Protein AF-A0A1X1Z4F3-F1 (afdb_monomer_lite)

Structure (mmCIF, N/CA/C/O backbone):
data_AF-A0A1X1Z4F3-F1
#
_entry.id   AF-A0A1X1Z4F3-F1
#
loop_
_atom_site.group_PDB
_atom_site.id
_atom_site.type_symbol
_atom_site.label_atom_id
_atom_site.label_alt_id
_atom_site.label_comp_id
_atom_site.label_asym_id
_atom_site.label_entity_id
_atom_site.label_seq_id
_atom_site.pdbx_PDB_ins_code
_atom_site.Cartn_x
_atom_site.Cartn_y
_atom_site.Cartn_z
_atom_site.occupancy
_atom_site.B_iso_or_equiv
_atom_site.auth_seq_id
_atom_site.auth_comp_id
_atom_site.auth_asym_id
_atom_site.auth_atom_id
_atom_site.pdbx_PDB_model_num
ATOM 1 N N . MET A 1 1 ? -9.305 -2.287 47.046 1.00 33.91 1 MET A N 1
ATOM 2 C CA . MET A 1 1 ? -7.995 -2.769 46.554 1.00 33.91 1 MET A CA 1
ATOM 3 C C . MET A 1 1 ? -8.090 -4.096 45.779 1.00 33.91 1 MET A C 1
ATOM 5 O O . MET A 1 1 ? -7.075 -4.538 45.272 1.00 33.91 1 MET A O 1
ATOM 9 N N . GLU A 1 2 ? -9.288 -4.684 45.606 1.00 29.75 2 GLU A N 1
ATOM 10 C CA . GLU A 1 2 ? -9.563 -5.837 44.709 1.00 29.75 2 GLU A CA 1
ATOM 11 C C . GLU A 1 2 ? -10.331 -5.456 43.418 1.00 29.75 2 GLU A C 1
ATOM 13 O O . GLU A 1 2 ? -10.556 -6.294 42.556 1.00 29.75 2 GLU A O 1
ATOM 18 N N . LEU A 1 3 ? -10.697 -4.177 43.243 1.00 34.91 3 LEU A N 1
ATOM 19 C CA . LEU A 1 3 ? -11.459 -3.652 42.091 1.00 34.91 3 LEU A CA 1
ATOM 20 C C . LEU A 1 3 ? -10.580 -3.188 40.904 1.00 34.91 3 LEU A C 1
ATOM 22 O O . LEU A 1 3 ? -11.106 -2.683 39.916 1.00 34.91 3 LEU A O 1
ATOM 26 N N . GLU A 1 4 ? -9.253 -3.349 40.991 1.00 39.44 4 GLU A N 1
ATOM 27 C CA . GLU A 1 4 ? -8.280 -2.918 39.967 1.00 39.44 4 GLU A CA 1
ATOM 28 C C . GLU A 1 4 ? -7.821 -4.029 39.003 1.00 39.44 4 GLU A C 1
ATOM 30 O O . GLU A 1 4 ? -7.000 -3.772 38.123 1.00 39.44 4 GLU A O 1
ATOM 35 N N . GLN A 1 5 ? -8.370 -5.248 39.074 1.00 48.78 5 GLN A N 1
ATOM 36 C CA . GLN A 1 5 ? -8.215 -6.216 37.976 1.00 48.78 5 GLN A CA 1
ATOM 37 C C . GLN A 1 5 ? -9.187 -5.868 36.834 1.00 48.78 5 GLN A C 1
ATOM 39 O O . GLN A 1 5 ? -10.144 -6.580 36.554 1.00 48.78 5 GLN A O 1
ATOM 44 N N . GLY A 1 6 ? -8.983 -4.702 36.215 1.00 76.12 6 GLY A N 1
ATOM 45 C CA . GLY A 1 6 ? -9.735 -4.264 35.038 1.00 76.12 6 GLY A CA 1
ATOM 46 C C . GLY A 1 6 ? -9.350 -5.042 33.775 1.00 76.12 6 GLY A C 1
ATOM 47 O O . GLY A 1 6 ? -8.382 -5.803 33.767 1.00 76.12 6 GLY A O 1
ATOM 48 N N . TYR A 1 7 ? -10.046 -4.776 32.664 1.00 91.00 7 TYR A N 1
ATOM 49 C CA . TYR A 1 7 ? -9.818 -5.422 31.358 1.00 91.00 7 TYR A CA 1
ATOM 50 C C . TYR A 1 7 ? -8.360 -5.362 30.869 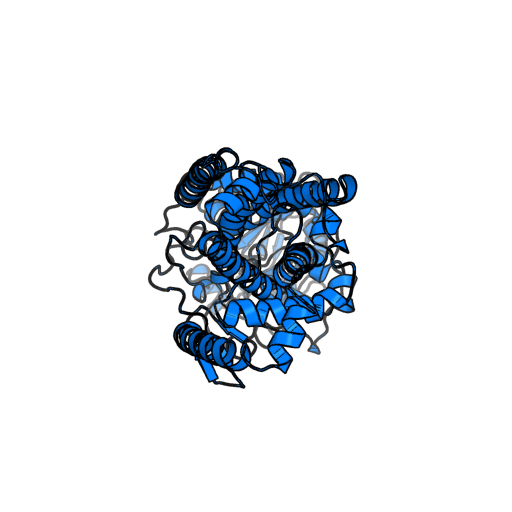1.00 91.00 7 TYR A C 1
ATOM 52 O O . TYR A 1 7 ? -7.931 -6.193 30.073 1.00 91.00 7 TYR A O 1
ATOM 60 N N . ARG A 1 8 ? -7.563 -4.420 31.391 1.00 92.50 8 ARG A N 1
ATOM 61 C CA . ARG A 1 8 ? -6.114 -4.327 31.168 1.00 92.50 8 ARG A CA 1
ATOM 62 C C . ARG A 1 8 ? -5.358 -5.621 31.497 1.00 92.50 8 ARG A C 1
ATOM 64 O O . ARG A 1 8 ? -4.389 -5.923 30.806 1.00 92.50 8 ARG A O 1
ATOM 71 N N . ALA A 1 9 ? -5.778 -6.369 32.520 1.00 90.81 9 ALA A N 1
ATOM 72 C CA . ALA A 1 9 ? -5.128 -7.617 32.933 1.00 90.81 9 ALA A CA 1
ATOM 73 C C . ALA A 1 9 ? -5.354 -8.771 31.938 1.00 90.81 9 ALA A C 1
ATOM 75 O O . ALA A 1 9 ? -4.539 -9.685 31.860 1.00 90.81 9 ALA A O 1
ATOM 76 N N . GLU A 1 10 ? -6.422 -8.706 31.138 1.00 91.69 10 GLU A N 1
ATOM 77 C CA . GLU A 1 10 ? -6.733 -9.690 30.094 1.00 91.69 10 GLU A CA 1
ATOM 78 C C . GLU A 1 10 ? -5.937 -9.441 28.793 1.00 91.69 10 GLU A C 1
ATOM 80 O O . GLU A 1 10 ? -6.011 -10.227 27.843 1.00 91.69 10 GLU A O 1
ATOM 85 N N . ILE A 1 11 ? -5.179 -8.340 28.710 1.00 92.31 11 ILE A N 1
ATOM 86 C CA . ILE A 1 11 ? -4.388 -7.983 27.528 1.00 92.31 11 ILE A CA 1
ATOM 87 C C . ILE A 1 11 ? -3.032 -8.672 27.583 1.00 92.31 11 ILE A C 1
ATOM 89 O O . ILE A 1 11 ? -2.236 -8.473 28.501 1.00 92.31 11 ILE A O 1
ATOM 93 N N . HIS A 1 12 ? -2.713 -9.401 26.519 1.00 89.50 12 HIS A N 1
ATOM 94 C CA . HIS A 1 12 ? -1.392 -9.979 26.354 1.00 89.50 12 HIS A CA 1
ATOM 95 C C . HIS A 1 12 ? -0.403 -8.923 25.844 1.00 89.50 12 HIS A C 1
ATOM 97 O O . HIS A 1 12 ? -0.578 -8.348 24.763 1.00 89.50 12 HIS A O 1
ATOM 103 N N . LYS A 1 13 ? 0.663 -8.686 26.612 1.00 86.88 13 LYS A N 1
ATOM 104 C CA . LYS A 1 13 ? 1.792 -7.858 26.184 1.00 86.88 13 LYS A CA 1
ATOM 105 C C . LYS A 1 13 ? 2.655 -8.630 25.192 1.00 86.88 13 LYS A C 1
ATOM 107 O O . LYS A 1 13 ? 3.009 -9.779 25.423 1.00 86.88 13 LYS A O 1
ATOM 112 N N . ASN A 1 14 ? 3.036 -7.980 24.102 1.00 80.50 14 ASN A N 1
ATOM 113 C CA . ASN A 1 14 ? 4.122 -8.467 23.269 1.00 80.50 14 ASN A CA 1
ATOM 114 C C . ASN A 1 14 ? 5.459 -8.114 23.938 1.00 80.50 14 ASN A C 1
ATOM 116 O O . ASN A 1 14 ? 5.810 -6.934 24.019 1.00 80.50 14 ASN A O 1
ATOM 120 N N . HIS A 1 15 ? 6.170 -9.129 24.428 1.00 68.19 15 HIS A N 1
ATOM 121 C CA . HIS A 1 15 ? 7.496 -8.992 25.038 1.00 68.19 15 HIS A CA 1
ATOM 122 C C . HIS A 1 15 ? 8.644 -9.172 24.035 1.00 68.19 15 HIS A C 1
ATOM 124 O O . HIS A 1 15 ? 9.789 -8.869 24.363 1.00 68.19 15 HIS A O 1
ATOM 130 N N . ASN A 1 16 ? 8.349 -9.642 22.820 1.00 67.56 16 ASN A N 1
ATOM 131 C CA . ASN A 1 16 ? 9.358 -9.900 21.805 1.00 67.56 16 ASN A CA 1
ATOM 132 C C . ASN A 1 16 ? 9.485 -8.701 20.864 1.00 67.56 16 ASN A C 1
ATOM 134 O O . ASN A 1 16 ? 8.593 -8.391 20.072 1.00 67.56 16 ASN A O 1
ATOM 138 N N . ASP A 1 17 ? 10.655 -8.067 20.907 1.00 79.69 17 ASP A N 1
ATOM 139 C CA . ASP A 1 17 ? 11.059 -7.049 19.935 1.00 79.69 17 ASP A CA 1
ATOM 140 C C . ASP A 1 17 ? 11.535 -7.653 18.602 1.00 79.69 17 ASP A C 1
ATOM 142 O O . ASP A 1 17 ? 11.980 -6.919 17.722 1.00 79.69 17 ASP A O 1
ATOM 146 N N . THR A 1 18 ? 11.419 -8.972 18.429 1.00 90.38 18 THR A N 1
ATOM 147 C CA . THR A 1 18 ? 11.723 -9.717 17.202 1.00 90.38 18 THR A CA 1
ATOM 148 C C . THR A 1 18 ? 10.463 -10.365 16.624 1.00 90.38 18 THR A C 1
ATOM 150 O O . THR A 1 18 ? 9.491 -10.634 17.329 1.00 90.38 18 THR A O 1
ATOM 153 N N . VAL A 1 19 ? 10.469 -10.619 15.315 1.00 90.62 19 VAL A N 1
ATOM 154 C CA . VAL A 1 19 ? 9.411 -11.357 14.619 1.00 90.62 19 VAL A CA 1
ATOM 155 C C . VAL A 1 19 ? 9.809 -12.818 14.489 1.00 90.62 19 VAL A C 1
ATOM 157 O O . VAL A 1 19 ? 10.769 -13.141 13.790 1.00 90.62 19 VAL A O 1
ATOM 160 N N . ASP A 1 20 ? 9.013 -13.691 15.091 1.00 89.12 20 ASP A N 1
ATOM 161 C CA . ASP A 1 20 ? 8.990 -15.113 14.772 1.00 89.12 20 ASP A CA 1
ATOM 162 C C . ASP A 1 20 ? 7.919 -15.372 13.702 1.00 89.12 20 ASP A C 1
ATOM 164 O O . ASP A 1 20 ? 6.731 -15.140 13.919 1.00 89.12 20 ASP A O 1
ATOM 168 N N . VAL A 1 21 ? 8.354 -15.823 12.525 1.00 88.19 21 VAL A N 1
ATOM 169 C CA . VAL A 1 21 ? 7.495 -16.022 11.350 1.00 88.19 21 VAL A CA 1
ATOM 170 C C . VAL A 1 21 ? 6.443 -17.110 11.578 1.00 88.19 21 VAL A C 1
ATOM 172 O O . VAL A 1 21 ? 5.365 -17.028 10.991 1.00 88.19 21 VAL A O 1
ATOM 175 N N . GLU A 1 22 ? 6.724 -18.104 12.422 1.00 84.75 22 GLU A N 1
ATOM 176 C CA . GLU A 1 22 ? 5.807 -19.222 12.663 1.00 84.75 22 GLU A CA 1
ATOM 177 C C . GLU A 1 22 ? 4.642 -18.822 13.561 1.00 84.75 22 GLU A C 1
ATOM 179 O O . GLU A 1 22 ? 3.513 -19.262 13.352 1.00 84.75 22 GLU A O 1
ATOM 184 N N . THR A 1 23 ? 4.890 -17.944 14.530 1.00 83.81 23 THR A N 1
ATOM 185 C CA . THR A 1 23 ? 3.885 -17.524 15.514 1.00 83.81 23 THR A CA 1
ATOM 186 C C . THR A 1 23 ? 3.261 -16.162 15.193 1.00 83.81 23 THR A C 1
ATOM 188 O O . THR A 1 23 ? 2.186 -15.832 15.714 1.00 83.81 23 THR A O 1
ATOM 191 N N . TYR A 1 24 ? 3.866 -15.376 14.291 1.00 84.88 24 TYR A N 1
ATOM 192 C CA . TYR A 1 24 ? 3.412 -14.026 13.965 1.00 84.88 24 TYR A CA 1
ATOM 193 C C . TYR A 1 24 ? 1.946 -13.977 13.529 1.00 84.88 24 TYR A C 1
ATOM 195 O O . TYR A 1 24 ? 1.473 -14.729 12.675 1.00 84.88 24 TYR A O 1
ATOM 203 N N . GLY A 1 25 ? 1.211 -13.024 14.106 1.00 75.31 25 GLY A N 1
ATOM 204 C CA . GLY A 1 25 ? -0.193 -12.812 13.776 1.00 75.31 25 GLY A CA 1
ATOM 205 C C . GLY A 1 25 ? -1.115 -13.964 14.185 1.00 75.31 25 GLY A C 1
ATOM 206 O O . GLY A 1 25 ? -2.255 -13.984 13.723 1.00 75.31 25 GLY A O 1
ATOM 207 N N . GLY A 1 26 ? -0.653 -14.862 15.063 1.00 75.50 26 GLY A N 1
ATOM 208 C CA . GLY A 1 26 ? -1.431 -15.963 15.627 1.00 75.50 26 GLY A CA 1
ATOM 209 C C . GLY A 1 26 ? -1.308 -17.282 14.877 1.00 75.50 26 GLY A C 1
ATOM 210 O O . GLY A 1 26 ? -2.305 -18.004 14.794 1.00 75.50 26 GLY A O 1
ATOM 211 N N . GLY A 1 27 ? -0.130 -17.550 14.303 1.00 70.25 27 GLY A N 1
ATOM 212 C CA . GLY A 1 27 ? 0.189 -18.814 13.639 1.00 70.25 27 GLY A CA 1
ATOM 213 C C . GLY A 1 27 ? -0.630 -19.056 12.379 1.00 70.25 27 GLY A C 1
ATOM 214 O O . GLY A 1 27 ? -1.394 -20.016 12.296 1.00 70.25 27 GLY A O 1
ATOM 215 N N . PHE A 1 28 ? -0.537 -18.151 11.402 1.00 74.38 28 PHE A N 1
ATOM 216 C CA . PHE A 1 28 ? -1.213 -18.362 10.124 1.00 74.38 28 PHE A CA 1
ATOM 217 C C . PHE A 1 28 ? -0.667 -19.599 9.415 1.00 74.38 28 PHE A C 1
ATOM 219 O O . PHE A 1 28 ? 0.538 -19.815 9.388 1.00 74.38 28 PHE A O 1
ATOM 226 N N . ASP A 1 29 ? -1.549 -20.346 8.748 1.00 75.62 29 ASP A N 1
ATOM 227 C CA . ASP A 1 29 ? -1.132 -21.399 7.826 1.00 75.62 29 ASP A CA 1
ATOM 228 C C . ASP A 1 29 ? -0.149 -20.832 6.782 1.00 75.62 29 ASP A C 1
ATOM 230 O O . ASP A 1 29 ? -0.526 -20.030 5.915 1.00 75.62 29 ASP A O 1
ATOM 234 N N . LEU A 1 30 ? 1.117 -21.238 6.912 1.00 71.50 30 LEU A N 1
ATOM 235 C CA . LEU A 1 30 ? 2.233 -20.838 6.055 1.00 71.50 30 LEU A CA 1
ATOM 236 C C . LEU A 1 30 ? 2.263 -21.618 4.730 1.00 71.50 30 LEU A C 1
ATOM 238 O O . LEU A 1 30 ? 3.027 -21.265 3.824 1.00 71.50 30 LEU A O 1
ATOM 242 N N . SER A 1 31 ? 1.449 -22.671 4.596 1.00 78.12 31 SER A N 1
ATOM 243 C CA . SER A 1 31 ? 1.320 -23.452 3.362 1.00 78.12 31 SER A CA 1
ATOM 244 C C . SER A 1 31 ? 0.440 -22.754 2.321 1.00 78.12 31 SER A C 1
ATOM 246 O O . SER A 1 31 ? 0.593 -22.997 1.123 1.00 78.12 31 SER A O 1
ATOM 248 N N . ARG A 1 32 ? -0.421 -21.814 2.739 1.00 87.12 32 ARG A N 1
ATOM 249 C CA . ARG A 1 32 ? -1.253 -21.021 1.828 1.00 87.12 32 ARG A CA 1
ATOM 250 C C . ARG A 1 32 ? -0.408 -20.013 1.046 1.00 87.12 32 ARG A C 1
ATOM 252 O O . ARG A 1 32 ? -0.106 -18.914 1.518 1.00 87.12 32 ARG A O 1
ATOM 259 N N . ARG A 1 33 ? -0.031 -20.388 -0.175 1.00 88.81 33 ARG A N 1
ATOM 260 C CA . ARG A 1 33 ? 0.843 -19.604 -1.057 1.00 88.81 33 ARG A CA 1
ATOM 261 C C . ARG A 1 33 ? 0.072 -18.838 -2.125 1.00 88.81 33 ARG A C 1
ATOM 263 O O . ARG A 1 33 ? -1.024 -19.221 -2.531 1.00 88.81 33 ARG A O 1
ATOM 270 N N . ALA A 1 34 ? 0.685 -17.750 -2.581 1.00 91.31 34 ALA A N 1
ATOM 271 C CA . ALA A 1 34 ? 0.275 -17.057 -3.789 1.00 91.31 34 ALA A CA 1
ATOM 272 C C . ALA A 1 34 ? 0.371 -18.011 -4.987 1.00 91.31 34 ALA A C 1
ATOM 274 O O . ALA A 1 34 ? 1.308 -18.807 -5.088 1.00 91.31 34 ALA A O 1
ATOM 275 N N . VAL A 1 35 ? -0.589 -17.912 -5.900 1.00 91.56 35 VAL A N 1
ATOM 276 C CA . VAL A 1 35 ? -0.562 -18.618 -7.184 1.00 91.56 35 VAL A CA 1
ATOM 277 C C . VAL A 1 35 ? -0.131 -17.657 -8.285 1.00 91.56 35 VAL A C 1
ATOM 279 O O . VAL A 1 35 ? -0.100 -16.440 -8.092 1.00 91.56 35 VAL A O 1
ATOM 282 N N . ALA A 1 36 ? 0.180 -18.196 -9.464 1.00 91.62 36 ALA A N 1
ATOM 283 C CA . ALA A 1 36 ? 0.360 -17.370 -10.650 1.00 91.62 36 ALA A CA 1
ATOM 284 C C . ALA A 1 36 ? -0.830 -16.405 -10.825 1.00 91.62 36 ALA A C 1
ATOM 286 O O . ALA A 1 36 ? -1.972 -16.820 -10.599 1.00 91.62 36 ALA A O 1
ATOM 287 N N . PRO A 1 37 ? -0.611 -15.141 -11.224 1.00 94.06 37 PRO A N 1
ATOM 288 C CA . PRO A 1 37 ? -1.714 -14.217 -11.434 1.00 94.06 37 PRO A CA 1
ATOM 289 C C . PRO A 1 37 ? -2.687 -14.751 -12.491 1.00 94.06 37 PRO A C 1
ATOM 291 O O . PRO A 1 37 ? -2.277 -15.205 -13.559 1.00 94.06 37 PRO A O 1
ATOM 294 N N . HIS A 1 38 ? -3.981 -14.690 -12.197 1.00 95.62 38 HIS A N 1
ATOM 295 C CA . HIS A 1 38 ? -5.043 -15.054 -13.127 1.00 95.62 38 HIS A CA 1
ATOM 296 C C . HIS A 1 38 ? -5.841 -13.812 -13.500 1.00 95.62 38 HIS A C 1
ATOM 298 O O . HIS A 1 38 ? -6.335 -13.106 -12.619 1.00 95.62 38 HIS A O 1
ATOM 304 N N . LEU A 1 39 ? -5.992 -13.583 -14.801 1.00 95.88 39 LEU A N 1
ATOM 305 C CA . LEU A 1 39 ? -6.824 -12.535 -15.376 1.00 95.88 39 LEU A CA 1
ATOM 306 C C . LEU A 1 39 ? -8.218 -13.086 -15.666 1.00 95.88 39 LEU A C 1
ATOM 308 O O . LEU A 1 39 ? -8.357 -14.163 -16.247 1.00 95.88 39 LEU A O 1
ATOM 312 N N . ARG A 1 40 ? -9.259 -12.351 -15.291 1.00 94.69 40 ARG A N 1
ATOM 313 C CA . ARG A 1 40 ? -10.629 -12.701 -15.651 1.00 94.69 40 ARG A CA 1
ATOM 314 C C . ARG A 1 40 ? -10.909 -12.336 -17.109 1.00 94.69 40 ARG A C 1
ATOM 316 O O . ARG A 1 40 ? -10.667 -11.209 -17.529 1.00 94.69 40 ARG A O 1
ATOM 323 N N . VAL A 1 41 ? -11.466 -13.282 -17.863 1.00 92.44 41 VAL A N 1
ATOM 324 C CA . VAL A 1 41 ? -11.871 -13.106 -19.264 1.00 92.44 41 VAL A CA 1
ATOM 325 C C . VAL A 1 41 ? -13.360 -13.429 -19.390 1.00 92.44 41 VAL A C 1
ATOM 327 O O . VAL A 1 41 ? -13.779 -14.577 -19.255 1.00 92.44 41 VAL A O 1
ATOM 330 N N . GLY A 1 42 ? -14.185 -12.414 -19.647 1.00 87.81 42 GLY A N 1
ATOM 331 C CA . GLY A 1 42 ? -15.643 -12.560 -19.606 1.00 87.81 42 GLY A CA 1
ATOM 332 C C . GLY A 1 42 ? -16.170 -12.704 -18.173 1.00 87.81 42 GLY A C 1
ATOM 333 O O . GLY A 1 42 ? -15.609 -12.120 -17.249 1.00 87.81 42 GLY A O 1
ATOM 334 N N . ARG A 1 43 ? -17.269 -13.448 -17.986 1.00 83.06 43 ARG A N 1
ATOM 335 C CA . ARG A 1 43 ? -17.927 -13.583 -16.671 1.00 83.06 43 ARG A CA 1
ATOM 336 C C . ARG A 1 43 ? -17.207 -14.565 -15.742 1.00 83.06 43 ARG A C 1
ATOM 338 O O . ARG A 1 43 ? -16.828 -14.181 -14.641 1.00 83.06 43 ARG A O 1
ATOM 345 N N . ASP A 1 44 ? -16.937 -15.780 -16.224 1.00 84.81 44 ASP A N 1
ATOM 346 C CA . ASP A 1 44 ? -16.541 -16.893 -15.341 1.00 84.81 44 ASP A CA 1
ATOM 347 C C . ASP A 1 44 ? -15.182 -17.527 -15.681 1.00 84.81 44 ASP A C 1
ATOM 349 O O . ASP A 1 44 ? -14.706 -18.404 -14.958 1.00 84.81 44 ASP A O 1
ATOM 353 N N . LYS A 1 45 ? -14.523 -17.104 -16.770 1.00 91.50 45 LYS A N 1
ATOM 354 C CA . LYS A 1 45 ? -13.260 -17.716 -17.211 1.00 91.50 45 LYS A CA 1
ATOM 355 C C . LYS A 1 45 ? -12.051 -16.991 -16.633 1.00 91.50 45 LYS A C 1
ATOM 357 O O . LYS A 1 45 ? -12.020 -15.764 -16.539 1.00 91.50 45 LYS A O 1
ATOM 362 N N . TRP A 1 46 ? -11.028 -17.773 -16.307 1.00 94.56 46 TRP A N 1
ATOM 363 C CA . TRP A 1 46 ? -9.761 -17.295 -15.769 1.00 94.56 46 TRP A CA 1
ATOM 364 C C . TRP A 1 46 ? -8.609 -17.732 -16.664 1.00 94.56 46 TRP A C 1
ATOM 366 O O . TRP A 1 46 ? -8.454 -18.916 -16.955 1.00 94.56 46 TRP A O 1
ATOM 376 N N . PHE A 1 47 ? -7.792 -16.771 -17.076 1.00 95.75 47 PHE A N 1
ATOM 377 C CA . PHE A 1 47 ? -6.594 -16.982 -17.870 1.00 95.75 47 PHE A CA 1
ATOM 378 C C . PHE A 1 47 ? -5.360 -16.853 -16.975 1.00 95.75 47 PHE A C 1
ATOM 380 O O . PHE A 1 47 ? -5.133 -15.808 -16.365 1.00 95.75 47 PHE A O 1
ATOM 387 N N . ASN A 1 48 ? -4.573 -17.922 -16.869 1.00 95.88 48 ASN A N 1
ATOM 388 C CA . ASN A 1 48 ? -3.323 -17.916 -16.113 1.00 95.88 48 ASN A CA 1
ATOM 389 C C . ASN A 1 48 ? -2.261 -17.109 -16.877 1.00 95.88 48 ASN A C 1
ATOM 391 O O . ASN A 1 48 ? -1.882 -17.488 -17.987 1.00 95.88 48 ASN A O 1
ATOM 395 N N . LEU A 1 49 ? -1.756 -16.027 -16.274 1.00 95.12 49 LEU A N 1
ATOM 396 C CA . LEU A 1 49 ? -0.802 -15.122 -16.918 1.00 95.12 49 LEU A CA 1
ATOM 397 C C . LEU A 1 49 ? 0.555 -15.769 -17.234 1.00 95.12 49 LEU A C 1
ATOM 399 O O . LEU A 1 49 ? 1.287 -15.218 -18.050 1.00 95.12 49 LEU A O 1
ATOM 403 N N . LEU A 1 50 ? 0.891 -16.943 -16.685 1.00 94.19 50 LEU A N 1
ATOM 404 C CA . LEU A 1 50 ? 2.108 -17.665 -17.088 1.00 94.19 50 LEU A CA 1
ATOM 405 C C . LEU A 1 50 ? 2.107 -18.055 -18.572 1.00 94.19 50 LEU A C 1
ATOM 407 O O . LEU A 1 50 ? 3.178 -18.161 -19.164 1.00 94.19 50 LEU A O 1
ATOM 411 N N . TRP A 1 51 ? 0.935 -18.196 -19.203 1.00 96.50 51 TRP A N 1
ATOM 412 C CA . TRP A 1 51 ? 0.837 -18.427 -20.648 1.00 96.50 51 TRP A CA 1
ATOM 413 C C . TRP A 1 51 ? 1.374 -17.263 -21.486 1.00 96.50 51 TRP A C 1
ATOM 415 O O . TRP A 1 51 ? 1.730 -17.472 -22.645 1.00 96.50 51 TRP A O 1
ATOM 425 N N . LEU A 1 52 ? 1.508 -16.061 -20.914 1.00 94.31 52 LEU A N 1
ATOM 426 C CA . LEU A 1 52 ? 2.155 -14.942 -21.597 1.00 94.31 52 LEU A CA 1
ATOM 427 C C . LEU A 1 52 ? 3.638 -15.208 -21.886 1.00 94.31 52 LEU A C 1
ATOM 429 O O . LEU A 1 52 ? 4.170 -14.594 -22.802 1.00 94.31 52 LEU A O 1
ATOM 433 N N . ILE A 1 53 ? 4.298 -16.128 -21.172 1.00 93.94 53 ILE A N 1
ATOM 434 C CA . ILE A 1 53 ? 5.700 -16.487 -21.430 1.00 93.94 53 ILE A CA 1
ATOM 435 C C . ILE A 1 53 ? 5.846 -17.183 -22.797 1.00 93.94 53 ILE A C 1
ATOM 437 O O . ILE A 1 53 ? 6.506 -16.619 -23.670 1.00 93.94 53 ILE A O 1
ATOM 441 N N . PRO A 1 54 ? 5.231 -18.360 -23.052 1.00 97.12 54 PRO A N 1
ATOM 442 C CA . PRO A 1 54 ? 5.330 -19.001 -24.362 1.00 97.12 54 PRO A CA 1
ATOM 443 C C . PRO A 1 54 ? 4.654 -18.185 -25.472 1.00 97.12 54 PRO A C 1
ATOM 445 O O . PRO A 1 54 ? 5.191 -18.123 -26.575 1.00 97.12 54 PRO A O 1
ATOM 448 N N . ILE A 1 55 ? 3.525 -17.513 -25.202 1.00 96.56 55 ILE A N 1
ATOM 449 C CA . ILE A 1 55 ? 2.870 -16.636 -26.192 1.00 96.56 55 ILE A CA 1
ATOM 450 C C . ILE A 1 55 ? 3.789 -15.470 -26.565 1.00 96.56 55 ILE A C 1
ATOM 452 O O . ILE A 1 55 ? 3.953 -15.169 -27.744 1.00 96.56 55 ILE A O 1
ATOM 456 N N . GLY A 1 56 ? 4.414 -14.836 -25.571 1.00 94.50 56 GLY A N 1
ATOM 457 C CA . GLY A 1 56 ? 5.369 -13.753 -25.772 1.00 94.50 56 GLY A CA 1
ATOM 458 C C . GLY A 1 56 ? 6.601 -14.213 -26.544 1.00 94.50 56 GLY A C 1
ATOM 459 O O . GLY A 1 56 ? 7.033 -13.511 -27.449 1.00 94.50 56 GLY A O 1
ATOM 460 N N . PHE A 1 57 ? 7.119 -15.412 -26.263 1.00 96.19 57 PHE A N 1
ATOM 461 C CA . PHE A 1 57 ? 8.229 -15.996 -27.020 1.00 96.19 57 PHE A CA 1
ATOM 462 C C . PHE A 1 57 ? 7.867 -16.237 -28.492 1.00 96.19 57 PHE A C 1
ATOM 464 O O . PHE A 1 57 ? 8.601 -15.811 -29.381 1.00 96.19 57 PHE A O 1
ATOM 471 N N . VAL A 1 58 ? 6.715 -16.857 -28.769 1.00 97.69 58 VAL A N 1
ATOM 472 C CA . VAL A 1 58 ? 6.232 -17.049 -30.149 1.00 97.69 58 VAL A CA 1
ATOM 473 C C . VAL A 1 58 ? 6.014 -15.701 -30.838 1.00 97.69 58 VAL A C 1
ATOM 475 O O . VAL A 1 58 ? 6.429 -15.521 -31.981 1.00 97.69 58 VAL A O 1
ATOM 478 N N . GLY A 1 59 ? 5.420 -14.734 -30.134 1.00 97.06 59 GLY A N 1
ATOM 479 C CA . GLY A 1 59 ? 5.233 -13.368 -30.618 1.00 97.06 59 GLY A CA 1
ATOM 480 C C . GLY A 1 59 ? 6.553 -12.668 -30.941 1.00 97.06 59 GLY A C 1
ATOM 481 O O . GLY A 1 59 ? 6.654 -12.023 -31.981 1.00 97.06 59 GLY A O 1
ATOM 482 N N . LEU A 1 60 ? 7.582 -12.835 -30.107 1.00 95.00 60 LEU A N 1
ATOM 483 C CA . LEU A 1 60 ? 8.927 -12.310 -30.342 1.00 95.00 60 LEU A CA 1
ATOM 484 C C . LEU A 1 60 ? 9.558 -12.932 -31.593 1.00 95.00 60 LEU A C 1
ATOM 486 O O . LEU A 1 60 ? 10.029 -12.201 -32.459 1.00 95.00 60 LEU A O 1
ATOM 490 N N . VAL A 1 61 ? 9.519 -14.261 -31.732 1.00 97.38 61 VAL A N 1
ATOM 491 C CA . VAL A 1 61 ? 10.040 -14.963 -32.920 1.00 97.38 61 VAL A CA 1
ATOM 492 C C . VAL A 1 61 ? 9.314 -14.508 -34.187 1.00 97.38 61 VAL A C 1
ATOM 494 O O . VAL A 1 61 ? 9.960 -14.203 -35.190 1.00 97.38 61 VAL A O 1
ATOM 497 N N . ALA A 1 62 ? 7.983 -14.405 -34.139 1.00 97.44 62 ALA A N 1
ATOM 498 C CA . ALA A 1 62 ? 7.182 -13.906 -35.252 1.00 97.44 62 ALA A CA 1
ATOM 499 C C . ALA A 1 62 ? 7.527 -12.448 -35.590 1.00 97.44 62 ALA A C 1
ATOM 501 O O . ALA A 1 62 ? 7.703 -12.118 -36.759 1.00 97.44 62 ALA A O 1
ATOM 502 N N . THR A 1 63 ? 7.688 -11.591 -34.578 1.00 96.81 63 THR A N 1
ATOM 503 C CA . THR A 1 63 ? 8.076 -10.182 -34.747 1.00 96.81 63 THR A CA 1
ATOM 504 C C . THR A 1 63 ? 9.441 -10.073 -35.418 1.00 96.81 63 THR A C 1
ATOM 506 O O . THR A 1 63 ? 9.601 -9.269 -36.332 1.00 96.81 63 THR A O 1
ATOM 509 N N . ILE A 1 64 ? 10.398 -10.925 -35.036 1.00 96.94 64 ILE A N 1
ATOM 510 C CA . ILE A 1 64 ? 11.726 -10.965 -35.657 1.00 96.94 64 ILE A CA 1
ATOM 511 C C . ILE A 1 64 ? 11.650 -11.429 -37.112 1.00 96.94 64 ILE A C 1
ATOM 513 O O . ILE A 1 64 ? 12.237 -10.806 -37.996 1.00 96.94 64 ILE A O 1
ATOM 517 N N . ALA A 1 65 ? 10.911 -12.506 -37.383 1.00 96.38 65 ALA A N 1
ATOM 518 C CA . ALA A 1 65 ? 10.735 -13.021 -38.738 1.00 96.38 65 ALA A CA 1
ATOM 519 C C . ALA A 1 65 ? 10.069 -11.985 -39.660 1.00 96.38 65 ALA A C 1
ATOM 521 O O . ALA A 1 65 ? 10.545 -11.753 -40.772 1.00 96.38 65 ALA A O 1
ATOM 522 N N . ILE A 1 66 ? 9.015 -11.318 -39.177 1.00 96.56 66 ILE A N 1
ATOM 523 C CA . ILE A 1 66 ? 8.337 -10.233 -39.896 1.00 96.56 66 ILE A CA 1
ATOM 524 C C . ILE A 1 66 ? 9.299 -9.065 -40.103 1.00 96.56 66 ILE A C 1
ATOM 526 O O . ILE A 1 66 ? 9.441 -8.613 -41.233 1.00 96.56 66 ILE A O 1
ATOM 530 N N . GLY A 1 67 ? 9.991 -8.613 -39.052 1.00 96.31 67 GLY A N 1
ATOM 531 C CA . GLY A 1 67 ? 10.954 -7.511 -39.106 1.00 96.31 67 GLY A CA 1
ATOM 532 C C . GLY A 1 67 ? 12.039 -7.733 -40.158 1.00 96.31 67 GLY A C 1
ATOM 533 O O . GLY A 1 67 ? 12.280 -6.854 -40.983 1.00 96.31 67 GLY A O 1
ATOM 534 N N . LYS A 1 68 ? 12.630 -8.934 -40.195 1.00 95.62 68 LYS A N 1
ATOM 535 C CA . LYS A 1 68 ? 13.598 -9.330 -41.230 1.00 95.62 68 LYS A CA 1
ATOM 536 C C . LYS A 1 68 ? 12.992 -9.329 -42.633 1.00 95.62 68 LYS A C 1
ATOM 538 O O . LYS A 1 68 ? 13.636 -8.871 -43.570 1.00 95.62 68 LYS A O 1
ATOM 543 N N . GLY A 1 69 ? 11.759 -9.812 -42.783 1.00 94.75 69 GLY A N 1
ATOM 544 C CA . GLY A 1 69 ? 11.070 -9.847 -44.074 1.00 94.75 69 GLY A CA 1
ATOM 545 C C . GLY A 1 69 ? 10.706 -8.461 -44.614 1.00 94.75 69 GLY A C 1
ATOM 546 O O . GLY A 1 69 ? 10.889 -8.199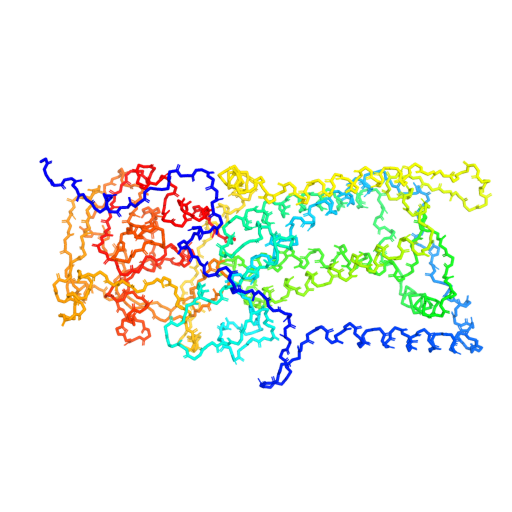 -45.800 1.00 94.75 69 GLY A O 1
ATOM 547 N N . VAL A 1 70 ? 10.207 -7.560 -43.760 1.00 95.62 70 VAL A N 1
ATOM 548 C CA . VAL A 1 70 ? 9.772 -6.221 -44.193 1.00 95.62 70 VAL A CA 1
ATOM 549 C C . VAL A 1 70 ? 10.928 -5.248 -44.378 1.00 95.62 70 VAL A C 1
ATOM 551 O O . VAL A 1 70 ? 10.806 -4.341 -45.194 1.00 95.62 70 VAL A O 1
ATOM 554 N N . ARG A 1 71 ? 12.049 -5.422 -43.661 1.00 93.88 71 ARG A N 1
ATOM 555 C CA . ARG A 1 71 ? 13.188 -4.492 -43.723 1.00 93.88 71 ARG A CA 1
ATOM 556 C C . ARG A 1 71 ? 13.697 -4.276 -45.146 1.00 93.88 71 ARG A C 1
ATOM 558 O O . ARG A 1 71 ? 13.972 -3.141 -45.503 1.00 93.88 71 ARG A O 1
ATOM 565 N N . HIS A 1 72 ? 13.784 -5.343 -45.937 1.00 91.88 72 HIS A N 1
ATOM 566 C CA . HIS A 1 72 ? 14.321 -5.316 -47.303 1.00 91.88 72 HIS A CA 1
ATOM 567 C C . HIS A 1 72 ? 13.299 -4.878 -48.363 1.00 91.88 72 HIS A C 1
ATOM 569 O O . HIS A 1 72 ? 13.553 -4.970 -49.563 1.00 91.88 72 HIS A O 1
ATOM 575 N N . MET A 1 73 ? 12.103 -4.445 -47.953 1.00 96.38 73 MET A N 1
ATOM 576 C CA . MET A 1 73 ? 11.138 -3.875 -48.885 1.00 96.38 73 MET A CA 1
ATOM 577 C C . MET A 1 73 ? 11.578 -2.449 -49.252 1.00 96.38 73 MET A C 1
ATOM 579 O O . MET A 1 73 ? 11.782 -1.645 -48.341 1.00 96.38 73 MET A O 1
ATOM 583 N N . PRO A 1 74 ? 11.621 -2.066 -50.544 1.00 96.50 74 PRO A N 1
ATOM 584 C CA . PRO A 1 74 ? 12.122 -0.751 -50.965 1.00 96.50 74 PRO A CA 1
ATOM 585 C C . PRO A 1 74 ? 11.444 0.439 -50.270 1.00 96.50 74 PRO A C 1
ATOM 587 O O . PRO A 1 74 ? 12.082 1.443 -49.963 1.00 96.50 74 PRO A O 1
ATOM 590 N N . GLY A 1 75 ? 10.142 0.329 -49.979 1.00 96.88 75 GLY A N 1
ATOM 591 C CA . GLY A 1 75 ? 9.406 1.366 -49.251 1.00 96.88 75 GLY A CA 1
ATOM 592 C C . GLY A 1 75 ? 9.819 1.495 -47.781 1.00 96.88 75 GLY A C 1
ATOM 593 O O . GLY A 1 75 ? 9.824 2.601 -47.248 1.00 96.88 75 GLY A O 1
ATOM 594 N N . VAL A 1 76 ? 10.190 0.386 -47.135 1.00 96.31 76 VAL A N 1
ATOM 595 C CA . VAL A 1 76 ? 10.667 0.373 -45.746 1.00 96.31 76 VAL A CA 1
ATOM 596 C C . VAL A 1 76 ? 12.096 0.901 -45.673 1.00 96.31 76 VAL A C 1
ATOM 598 O O . VAL A 1 76 ? 12.377 1.727 -44.812 1.00 96.31 76 VAL A O 1
ATOM 601 N N . GLU A 1 77 ? 12.968 0.526 -46.609 1.00 95.75 77 GLU A N 1
ATOM 602 C CA . GLU A 1 77 ? 14.320 1.094 -46.711 1.00 95.75 77 GLU A CA 1
ATOM 603 C C . GLU A 1 77 ? 14.273 2.611 -46.932 1.00 95.75 77 GLU A C 1
ATOM 605 O O . GLU A 1 77 ? 14.930 3.362 -46.213 1.00 95.75 77 GLU A O 1
ATOM 610 N N . ALA A 1 78 ? 13.426 3.086 -47.854 1.00 96.94 78 ALA A N 1
ATOM 611 C CA . ALA A 1 78 ? 13.219 4.517 -48.076 1.00 96.94 78 ALA A CA 1
ATOM 612 C C . ALA A 1 78 ? 12.647 5.226 -46.835 1.00 96.94 78 ALA A C 1
ATOM 614 O O . ALA A 1 78 ? 13.022 6.363 -46.536 1.00 96.94 78 ALA A O 1
ATOM 615 N N . PHE A 1 79 ? 11.752 4.565 -46.095 1.00 96.38 79 PHE A N 1
ATOM 616 C CA . PHE A 1 79 ? 11.208 5.091 -44.846 1.00 96.38 79 PHE A CA 1
ATOM 617 C C . PHE A 1 79 ? 12.279 5.207 -43.757 1.00 96.38 79 PHE A C 1
ATOM 619 O O . PHE A 1 79 ? 12.376 6.256 -43.125 1.00 96.38 79 PHE A O 1
ATOM 626 N N . ILE A 1 80 ? 13.107 4.175 -43.569 1.00 95.06 80 ILE A N 1
ATOM 627 C CA . ILE A 1 80 ? 14.216 4.183 -42.607 1.00 95.06 80 ILE A CA 1
ATOM 628 C C . ILE A 1 80 ? 15.253 5.237 -43.006 1.00 95.06 80 ILE A C 1
ATOM 630 O O . ILE A 1 80 ? 15.688 6.000 -42.153 1.00 95.06 80 ILE A O 1
ATOM 634 N N . ALA A 1 81 ? 15.586 5.366 -44.292 1.00 93.62 81 ALA A N 1
ATOM 635 C CA . ALA A 1 81 ? 16.502 6.400 -44.774 1.00 93.62 81 ALA A CA 1
ATOM 636 C C . ALA A 1 81 ? 15.972 7.822 -44.513 1.00 93.62 81 ALA A C 1
ATOM 638 O O . ALA A 1 81 ? 16.734 8.719 -44.158 1.00 93.62 81 ALA A O 1
ATOM 639 N N . ARG A 1 82 ? 14.656 8.033 -44.651 1.00 94.44 82 ARG A N 1
ATOM 640 C CA . ARG A 1 82 ? 14.002 9.309 -44.325 1.00 94.44 82 ARG A CA 1
ATOM 641 C C . ARG A 1 82 ? 13.922 9.558 -42.818 1.00 94.44 82 ARG A C 1
ATOM 643 O O . ARG A 1 82 ? 14.011 10.705 -42.388 1.00 94.44 82 ARG A O 1
ATOM 650 N N . TYR A 1 83 ? 13.737 8.501 -42.033 1.00 93.81 83 TYR A N 1
ATOM 651 C CA . TYR A 1 83 ? 13.578 8.544 -40.585 1.00 93.81 83 TYR A CA 1
ATOM 652 C C . TYR A 1 83 ? 14.570 7.586 -39.904 1.00 93.81 83 TYR A C 1
ATOM 654 O O . TYR A 1 83 ? 14.151 6.554 -39.377 1.00 93.81 83 TYR A O 1
ATOM 662 N N . PRO A 1 84 ? 15.875 7.916 -39.847 1.00 90.12 84 PRO A N 1
ATOM 663 C CA . PRO A 1 84 ? 16.925 6.994 -39.382 1.00 90.12 84 PRO A CA 1
ATOM 664 C C . PRO A 1 84 ? 16.744 6.511 -37.939 1.00 90.12 84 PRO A C 1
ATOM 666 O O . PRO A 1 84 ? 17.130 5.400 -37.597 1.00 90.12 84 PRO A O 1
ATOM 669 N N . GLY A 1 85 ? 16.089 7.312 -37.098 1.00 88.62 85 GLY A N 1
ATOM 670 C CA . GLY A 1 85 ? 15.658 6.902 -35.758 1.00 88.62 85 GLY A CA 1
ATOM 671 C C . GLY A 1 85 ? 16.058 7.879 -34.664 1.00 88.62 85 GLY A C 1
ATOM 672 O O . GLY A 1 85 ? 15.495 7.839 -33.574 1.00 88.62 85 GLY A O 1
ATOM 673 N N . SER A 1 86 ? 16.969 8.798 -34.966 1.00 82.75 86 SER A N 1
ATOM 674 C CA . SER A 1 86 ? 17.357 9.917 -34.114 1.00 82.75 86 SER A CA 1
ATOM 675 C C . SER A 1 86 ? 17.028 11.250 -34.801 1.00 82.75 86 SER A C 1
ATOM 677 O O . SER A 1 86 ? 17.024 11.340 -36.030 1.00 82.75 86 SER A O 1
ATOM 679 N N . SER A 1 87 ? 16.726 12.283 -34.005 1.00 72.62 87 SER A N 1
ATOM 680 C CA . SER A 1 87 ? 16.574 13.661 -34.491 1.00 72.62 87 SER A CA 1
ATOM 681 C C . SER A 1 87 ? 17.736 14.524 -33.984 1.00 72.62 87 SER A C 1
ATOM 683 O O . SER A 1 87 ? 18.010 14.518 -32.779 1.00 72.62 87 SER A O 1
ATOM 685 N N . PRO A 1 88 ? 18.400 15.316 -34.845 1.00 66.00 88 PRO A N 1
ATOM 686 C CA . PRO A 1 88 ? 19.413 16.282 -34.415 1.00 66.00 88 PRO A CA 1
ATOM 687 C C . PRO A 1 88 ? 18.856 17.368 -33.481 1.00 66.00 88 PRO A C 1
ATOM 689 O O . PRO A 1 88 ? 19.586 17.912 -32.656 1.00 66.00 88 PRO A O 1
ATOM 692 N N . SER A 1 89 ? 17.555 17.673 -33.571 1.00 61.78 89 SER A N 1
ATOM 693 C CA . SER A 1 89 ? 16.909 18.754 -32.809 1.00 61.78 89 SER A CA 1
ATOM 694 C C . SER A 1 89 ? 16.841 18.512 -31.296 1.00 61.78 89 SER A C 1
ATOM 696 O O . SER A 1 89 ? 16.497 19.426 -30.547 1.00 61.78 89 SER A O 1
ATOM 698 N N . THR A 1 90 ? 17.126 17.291 -30.841 1.00 64.19 90 THR A N 1
ATOM 699 C CA . THR A 1 90 ? 17.075 16.883 -29.428 1.00 64.19 90 THR A CA 1
ATOM 700 C C . THR A 1 90 ? 18.460 16.625 -28.828 1.00 64.19 90 THR A C 1
ATOM 702 O O . THR A 1 90 ? 18.551 16.187 -27.681 1.00 64.19 90 THR A O 1
ATOM 705 N N . ALA A 1 91 ? 19.541 16.870 -29.577 1.00 67.94 91 ALA A N 1
ATOM 706 C CA . ALA A 1 91 ? 20.899 16.652 -29.093 1.00 67.94 91 ALA A CA 1
ATOM 707 C C . ALA A 1 91 ? 21.303 17.694 -28.038 1.00 67.94 91 ALA A C 1
ATOM 709 O O . ALA A 1 91 ? 21.053 18.891 -28.189 1.00 67.94 91 ALA A O 1
ATOM 710 N N . VAL A 1 92 ? 21.961 17.239 -26.972 1.00 73.94 92 VAL A N 1
ATOM 711 C CA . VAL A 1 92 ? 22.532 18.106 -25.932 1.00 73.94 92 VAL A CA 1
ATOM 712 C C . VAL A 1 92 ? 24.048 17.919 -25.914 1.00 73.94 92 VAL A C 1
ATOM 714 O O . VAL A 1 92 ? 24.544 16.811 -25.702 1.00 73.94 92 VAL A O 1
ATOM 717 N N . ALA A 1 93 ? 24.773 19.014 -26.156 1.00 66.38 93 ALA A N 1
ATOM 718 C CA . ALA A 1 93 ? 26.218 19.008 -26.390 1.00 66.38 93 ALA A CA 1
ATOM 719 C C . ALA A 1 93 ? 27.041 18.585 -25.159 1.00 66.38 93 ALA A C 1
ATOM 721 O O . ALA A 1 93 ? 28.034 17.881 -25.303 1.00 66.38 93 ALA A O 1
ATOM 722 N N . ASP A 1 94 ? 26.594 18.938 -23.951 1.00 69.56 94 ASP A N 1
ATOM 723 C CA . ASP A 1 94 ? 27.386 18.799 -22.716 1.00 69.56 94 ASP A CA 1
ATOM 724 C C . ASP A 1 94 ? 27.403 17.376 -22.113 1.00 69.56 94 ASP A C 1
ATOM 726 O O . ASP A 1 94 ? 27.813 17.188 -20.968 1.00 69.56 94 ASP A O 1
ATOM 730 N N . GLY A 1 95 ? 26.952 16.354 -22.852 1.00 76.44 95 GLY A N 1
ATOM 731 C CA . GLY A 1 95 ? 26.904 14.972 -22.354 1.00 76.44 95 GLY A CA 1
ATOM 732 C C . GLY A 1 95 ? 25.948 14.774 -21.166 1.00 76.44 95 GLY A C 1
ATOM 733 O O . GLY A 1 95 ? 25.092 15.627 -20.880 1.00 76.44 95 GLY A O 1
ATOM 734 N N . LEU A 1 96 ? 26.043 13.615 -20.503 1.00 85.62 96 LEU A N 1
ATOM 735 C CA . LEU A 1 96 ? 25.239 13.308 -19.316 1.00 85.62 96 LEU A CA 1
ATOM 736 C C . LEU A 1 96 ? 25.937 13.796 -18.039 1.00 85.62 96 LEU A C 1
ATOM 738 O O . LEU A 1 96 ? 27.073 13.402 -17.773 1.00 85.62 96 LEU A O 1
ATOM 742 N N . PRO A 1 97 ? 25.268 14.608 -17.205 1.00 89.69 97 PRO A N 1
ATOM 743 C CA . PRO A 1 97 ? 25.860 15.099 -15.970 1.00 89.69 97 PRO A CA 1
ATOM 744 C C . PRO A 1 97 ? 25.874 14.022 -14.875 1.00 89.69 97 PRO A C 1
ATOM 746 O O . PRO A 1 97 ? 24.959 13.206 -14.768 1.00 89.69 97 PRO A O 1
ATOM 749 N N . ALA A 1 98 ? 26.860 14.082 -13.974 1.00 90.81 98 ALA A N 1
ATOM 750 C CA . ALA A 1 98 ? 27.026 13.101 -12.894 1.00 90.81 98 ALA A CA 1
ATOM 751 C C . ALA A 1 98 ? 25.795 12.950 -11.980 1.00 90.81 98 ALA A C 1
ATOM 753 O O . ALA A 1 98 ? 25.501 11.851 -11.512 1.00 90.81 98 ALA A O 1
ATOM 754 N N . TRP A 1 99 ? 25.034 14.026 -11.746 1.00 93.62 99 TRP A N 1
ATOM 755 C CA . TRP A 1 99 ? 23.813 13.961 -10.935 1.00 93.62 99 TRP A CA 1
ATOM 756 C C . TRP A 1 99 ? 22.748 13.033 -11.538 1.00 93.62 99 TRP A C 1
ATOM 758 O O . TRP A 1 99 ? 21.981 12.424 -10.788 1.00 93.62 99 TRP A O 1
ATOM 768 N N . ALA A 1 100 ? 22.709 12.876 -12.866 1.00 92.44 100 ALA A N 1
ATOM 769 C CA . ALA A 1 100 ? 21.778 11.965 -13.526 1.00 92.44 100 ALA A CA 1
ATOM 770 C C . ALA A 1 100 ? 22.111 10.508 -13.172 1.00 92.44 100 ALA A C 1
ATOM 772 O O . ALA A 1 100 ? 21.213 9.736 -12.845 1.00 92.44 100 ALA A O 1
ATOM 773 N N . GLY A 1 101 ? 23.402 10.161 -13.120 1.00 92.50 101 GLY A N 1
ATOM 774 C CA . GLY A 1 101 ? 23.861 8.841 -12.682 1.00 92.50 101 GLY A CA 1
ATOM 775 C C . GLY A 1 101 ? 23.520 8.540 -11.220 1.00 92.50 101 GLY A C 1
ATOM 776 O O . GLY A 1 101 ? 22.972 7.481 -10.912 1.00 92.50 101 GLY A O 1
ATOM 777 N N . TRP A 1 102 ? 23.755 9.494 -10.312 1.00 92.44 102 TRP A N 1
ATOM 778 C CA . TRP A 1 102 ? 23.428 9.320 -8.889 1.00 92.44 102 TRP A CA 1
ATOM 779 C C . TRP A 1 102 ? 21.927 9.157 -8.645 1.00 92.44 102 TRP A C 1
ATOM 781 O O . TRP A 1 102 ? 21.505 8.227 -7.958 1.00 92.44 102 TRP A O 1
ATOM 791 N N . THR A 1 103 ? 21.107 10.032 -9.230 1.00 95.75 103 THR A N 1
ATOM 792 C CA . THR A 1 103 ? 19.641 9.964 -9.094 1.00 95.75 103 THR A CA 1
ATOM 793 C C . THR A 1 103 ? 19.069 8.690 -9.717 1.00 95.75 103 THR A C 1
ATOM 795 O O . THR A 1 103 ? 18.139 8.108 -9.154 1.00 95.75 103 THR A O 1
ATOM 798 N N . HIS A 1 104 ? 19.653 8.209 -10.820 1.00 94.19 104 HIS A N 1
ATOM 799 C CA . HIS A 1 104 ? 19.324 6.919 -11.423 1.00 94.19 104 HIS A CA 1
ATOM 800 C C . HIS A 1 104 ? 19.645 5.744 -10.486 1.00 94.19 104 HIS A C 1
ATOM 802 O O . HIS A 1 104 ? 18.781 4.897 -10.249 1.00 94.19 104 HIS A O 1
ATOM 808 N N . PHE A 1 105 ? 20.841 5.717 -9.886 1.00 95.19 105 PHE A N 1
ATOM 809 C CA . PHE A 1 105 ? 21.209 4.695 -8.901 1.00 95.19 105 PHE A CA 1
ATOM 810 C C . PHE A 1 105 ? 20.256 4.682 -7.699 1.00 95.19 105 PHE A C 1
ATOM 812 O O . PHE A 1 105 ? 19.742 3.623 -7.336 1.00 95.19 105 PHE A O 1
ATOM 819 N N . PHE A 1 106 ? 19.972 5.846 -7.105 1.00 96.44 106 PHE A N 1
ATOM 820 C CA . PHE A 1 106 ? 19.041 5.932 -5.978 1.00 96.44 106 PHE A CA 1
ATOM 821 C C . PHE A 1 106 ? 17.634 5.470 -6.360 1.00 96.44 106 PHE A C 1
ATOM 823 O O . PHE A 1 106 ? 17.008 4.752 -5.581 1.00 96.44 106 PHE A O 1
ATOM 830 N N . ASN A 1 107 ? 17.163 5.798 -7.568 1.00 95.75 107 ASN A N 1
ATOM 831 C CA . ASN A 1 107 ? 15.893 5.289 -8.078 1.00 95.75 107 ASN A CA 1
ATOM 832 C C . ASN A 1 107 ? 15.879 3.759 -8.127 1.00 95.75 107 ASN A C 1
ATOM 834 O O . ASN A 1 107 ? 14.967 3.161 -7.562 1.00 95.75 107 ASN A O 1
ATOM 838 N N . LEU A 1 108 ? 16.886 3.125 -8.737 1.00 94.69 108 LEU A N 1
ATOM 839 C CA . LEU A 1 108 ? 16.993 1.663 -8.788 1.00 94.69 108 LEU A CA 1
ATOM 840 C C . LEU A 1 108 ? 17.006 1.050 -7.380 1.00 94.69 108 LEU A C 1
ATOM 842 O O . LEU A 1 108 ? 16.234 0.133 -7.088 1.00 94.69 108 LEU A O 1
ATOM 846 N N . PHE A 1 109 ? 17.852 1.587 -6.500 1.00 97.69 109 PHE A N 1
ATOM 847 C CA . PHE A 1 109 ? 18.023 1.094 -5.137 1.00 97.69 109 PHE A CA 1
ATOM 848 C C . PHE A 1 109 ? 16.723 1.174 -4.324 1.00 97.69 109 PHE A C 1
ATOM 850 O O . PHE A 1 109 ? 16.351 0.219 -3.647 1.00 97.69 109 PHE A O 1
ATOM 857 N N . MET A 1 110 ? 15.992 2.286 -4.412 1.00 98.06 110 MET A N 1
ATOM 858 C CA . MET A 1 110 ? 14.716 2.470 -3.715 1.00 98.06 110 MET A CA 1
ATOM 859 C C . MET A 1 110 ? 13.606 1.594 -4.309 1.00 98.06 110 MET A C 1
ATOM 861 O O . MET A 1 110 ? 12.828 0.990 -3.565 1.00 98.06 110 MET A O 1
ATOM 865 N N . MET A 1 111 ? 13.554 1.482 -5.641 1.00 96.19 111 MET A N 1
ATOM 866 C CA . MET A 1 111 ? 12.523 0.730 -6.360 1.00 96.19 111 MET A CA 1
ATOM 867 C C . MET A 1 111 ? 12.515 -0.751 -5.965 1.00 96.19 111 MET A C 1
ATOM 869 O O . MET A 1 111 ? 11.446 -1.341 -5.821 1.00 96.19 111 MET A O 1
ATOM 873 N N . ILE A 1 112 ? 13.689 -1.334 -5.703 1.00 95.38 112 ILE A N 1
ATOM 874 C CA . ILE A 1 112 ? 13.837 -2.694 -5.164 1.00 95.38 112 ILE A CA 1
ATOM 875 C C . ILE A 1 112 ? 12.970 -2.906 -3.911 1.00 95.38 112 ILE A C 1
ATOM 877 O O . ILE A 1 112 ? 12.236 -3.892 -3.819 1.00 95.38 112 ILE A O 1
ATOM 881 N N . PHE A 1 113 ? 13.018 -1.981 -2.950 1.00 97.69 113 PHE A N 1
ATOM 882 C CA . PHE A 1 113 ? 12.259 -2.105 -1.704 1.00 97.69 113 PHE A CA 1
ATOM 883 C C . PHE A 1 113 ? 10.779 -1.790 -1.907 1.00 97.69 113 PHE A C 1
ATOM 885 O O . PHE A 1 113 ? 9.928 -2.516 -1.390 1.00 97.69 113 PHE A O 1
ATOM 892 N N . ILE A 1 114 ? 10.469 -0.753 -2.694 1.00 97.81 114 ILE A N 1
ATOM 893 C CA . ILE A 1 114 ? 9.092 -0.346 -3.005 1.00 97.81 114 ILE A CA 1
ATOM 894 C C . ILE A 1 114 ? 8.341 -1.496 -3.683 1.00 97.81 114 ILE A C 1
ATOM 896 O O . ILE A 1 114 ? 7.245 -1.844 -3.243 1.00 97.81 114 ILE A O 1
ATOM 900 N N . ILE A 1 115 ? 8.939 -2.135 -4.694 1.00 97.19 115 ILE A N 1
ATOM 901 C CA . ILE A 1 115 ? 8.333 -3.252 -5.430 1.00 97.19 115 ILE A CA 1
ATOM 902 C C . ILE A 1 115 ? 8.096 -4.448 -4.504 1.00 97.19 115 ILE A C 1
ATOM 904 O O . ILE A 1 115 ? 6.965 -4.928 -4.410 1.00 97.19 115 ILE A O 1
ATOM 908 N N . ARG A 1 116 ? 9.121 -4.915 -3.776 1.00 96.62 116 ARG A N 1
ATOM 909 C CA . ARG A 1 116 ? 8.986 -6.082 -2.883 1.00 96.62 116 ARG A CA 1
ATOM 910 C C . ARG A 1 116 ? 7.937 -5.870 -1.798 1.00 96.62 116 ARG A C 1
ATOM 912 O O . ARG A 1 116 ? 7.129 -6.757 -1.520 1.00 96.62 116 ARG A O 1
ATOM 919 N N . ALA A 1 117 ? 7.938 -4.688 -1.186 1.00 97.31 117 ALA A N 1
ATOM 920 C CA . ALA A 1 117 ? 6.958 -4.329 -0.175 1.00 97.31 117 ALA A CA 1
ATOM 921 C C . ALA A 1 117 ? 5.552 -4.163 -0.781 1.00 97.31 117 ALA A C 1
ATOM 923 O O . ALA A 1 117 ? 4.574 -4.603 -0.187 1.00 97.31 117 ALA A O 1
ATOM 924 N N . GLY A 1 118 ? 5.439 -3.606 -1.991 1.00 96.00 118 GLY A N 1
ATOM 925 C CA . GLY A 1 118 ? 4.168 -3.431 -2.699 1.00 96.00 118 GLY A CA 1
ATOM 926 C C . GLY A 1 118 ? 3.498 -4.758 -3.061 1.00 96.00 118 GLY A C 1
ATOM 927 O O . GLY A 1 118 ? 2.305 -4.938 -2.815 1.00 96.00 118 GLY A O 1
ATOM 928 N N . ILE A 1 119 ? 4.266 -5.727 -3.569 1.00 95.06 119 ILE A N 1
ATOM 929 C CA . ILE A 1 119 ? 3.751 -7.073 -3.872 1.00 95.06 119 ILE A CA 1
ATOM 930 C C . ILE A 1 119 ? 3.371 -7.806 -2.573 1.00 95.06 119 ILE A C 1
ATOM 932 O O . ILE A 1 119 ? 2.351 -8.495 -2.531 1.00 95.06 119 ILE A O 1
ATOM 936 N N . GLN A 1 120 ? 4.129 -7.614 -1.485 1.00 95.12 120 GLN A N 1
ATOM 937 C CA . GLN A 1 120 ? 3.767 -8.142 -0.165 1.00 95.12 120 GLN A CA 1
ATOM 938 C C . GLN A 1 120 ? 2.431 -7.568 0.339 1.00 95.12 120 GLN A C 1
ATOM 940 O O . GLN A 1 120 ? 1.599 -8.331 0.824 1.00 95.12 120 GLN A O 1
ATOM 945 N N . ILE A 1 121 ? 2.197 -6.260 0.179 1.00 95.19 121 ILE A N 1
ATOM 946 C CA . ILE A 1 121 ? 0.921 -5.606 0.524 1.00 95.19 121 ILE A CA 1
ATOM 947 C C . ILE A 1 121 ? -0.227 -6.176 -0.319 1.00 95.19 121 ILE A C 1
ATOM 949 O O . ILE A 1 121 ? -1.295 -6.469 0.219 1.00 95.19 121 ILE A O 1
ATOM 953 N N . LEU A 1 122 ? -0.012 -6.382 -1.625 1.00 94.69 122 LEU A N 1
ATOM 954 C CA . LEU A 1 122 ? -1.009 -6.995 -2.511 1.00 94.69 122 LEU A CA 1
ATOM 955 C C . LEU A 1 122 ? -1.445 -8.376 -2.004 1.00 94.69 122 LEU A C 1
ATOM 957 O O . LEU A 1 122 ? -2.617 -8.718 -2.108 1.00 94.69 122 LEU A O 1
ATOM 961 N N . CYS A 1 123 ? -0.539 -9.161 -1.422 1.00 93.88 123 CYS A N 1
ATOM 962 C CA . CYS A 1 123 ? -0.838 -10.522 -0.972 1.00 93.88 123 CYS A CA 1
ATOM 963 C C . CYS A 1 123 ? -1.720 -10.604 0.281 1.00 93.88 123 CYS A C 1
ATOM 965 O O . CYS A 1 123 ? -2.288 -11.663 0.556 1.00 93.88 123 CYS A O 1
ATOM 967 N N . ASP A 1 124 ? -1.900 -9.495 1.002 1.00 92.25 124 ASP A N 1
ATOM 968 C CA . ASP A 1 124 ? -2.842 -9.410 2.121 1.00 92.25 124 ASP A CA 1
ATOM 969 C C . ASP A 1 124 ? -4.278 -9.083 1.687 1.00 92.25 124 ASP A C 1
ATOM 971 O O . ASP A 1 124 ? -5.211 -9.188 2.485 1.00 92.25 124 ASP A O 1
ATOM 975 N N . HIS A 1 125 ? -4.472 -8.762 0.408 1.00 93.94 125 HIS A N 1
ATOM 976 C CA . HIS A 1 125 ? -5.759 -8.846 -0.272 1.00 93.94 125 HIS A CA 1
ATOM 977 C C . HIS A 1 125 ? -5.516 -9.139 -1.760 1.00 93.94 125 HIS A C 1
ATOM 979 O O . HIS A 1 125 ? -5.470 -8.1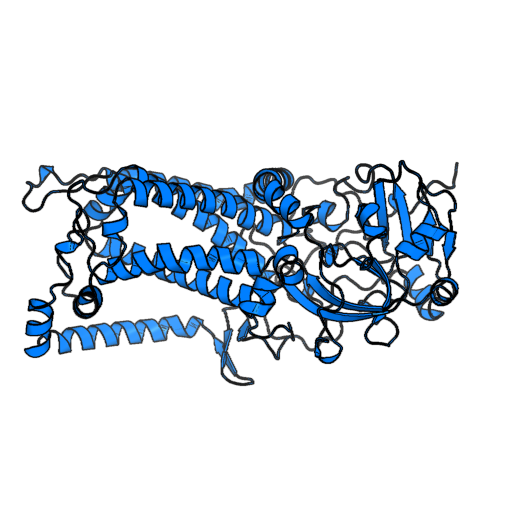97 -2.567 1.00 93.94 125 HIS A O 1
ATOM 985 N N . PRO A 1 126 ? -5.315 -10.425 -2.121 1.00 94.81 126 PRO A N 1
ATOM 986 C CA . PRO A 1 126 ? -4.696 -10.863 -3.378 1.00 94.81 126 PRO A CA 1
ATOM 987 C C . PRO A 1 126 ? -5.648 -10.796 -4.582 1.00 94.81 126 PRO A C 1
ATOM 989 O O . PRO A 1 126 ? -5.697 -11.709 -5.410 1.00 94.81 126 PRO A O 1
ATOM 992 N N . ARG A 1 127 ? -6.438 -9.723 -4.656 1.00 94.62 127 ARG A N 1
ATOM 993 C CA . ARG A 1 127 ? -7.529 -9.478 -5.602 1.00 94.62 127 ARG A CA 1
ATOM 994 C C . ARG A 1 127 ? -7.582 -7.991 -5.949 1.00 94.62 127 ARG A C 1
ATOM 996 O O . ARG A 1 127 ? -7.432 -7.135 -5.069 1.00 94.62 127 ARG A O 1
ATOM 1003 N N . LEU A 1 128 ? -7.807 -7.698 -7.227 1.00 95.50 128 LEU A N 1
ATOM 1004 C CA . LEU A 1 128 ? -7.957 -6.342 -7.758 1.00 95.50 128 LEU A CA 1
ATOM 1005 C C . LEU A 1 128 ? -9.302 -6.188 -8.467 1.00 95.50 128 LEU A C 1
ATOM 1007 O O . LEU A 1 128 ? -9.771 -7.113 -9.133 1.00 95.50 128 LEU A O 1
ATOM 1011 N N . TYR A 1 129 ? -9.897 -5.000 -8.348 1.00 93.44 129 TYR A N 1
ATOM 1012 C CA . TYR A 1 129 ? -11.252 -4.701 -8.817 1.00 93.44 129 TYR A CA 1
ATOM 1013 C C . TYR A 1 129 ? -11.274 -3.371 -9.572 1.00 93.44 129 TYR A C 1
ATOM 1015 O O . TYR A 1 129 ? -10.618 -2.410 -9.171 1.00 93.44 129 TYR A O 1
ATOM 1023 N N . PHE A 1 130 ? -12.072 -3.297 -10.637 1.00 90.81 130 PHE A N 1
ATOM 1024 C CA . PHE A 1 130 ? -12.441 -2.017 -11.260 1.00 90.81 130 PHE A CA 1
ATOM 1025 C C . PHE A 1 130 ? -13.767 -1.470 -10.719 1.00 90.81 130 PHE A C 1
ATOM 1027 O O . PHE A 1 130 ? -14.135 -0.330 -10.989 1.00 90.81 130 PHE A O 1
ATOM 1034 N N . SER A 1 131 ? -14.479 -2.273 -9.930 1.00 87.62 131 SER A N 1
ATOM 1035 C CA . SER A 1 131 ? -15.673 -1.855 -9.207 1.00 87.62 131 SER A CA 1
ATOM 1036 C C . SER A 1 131 ? -15.288 -1.223 -7.863 1.00 87.62 131 SER A C 1
ATOM 1038 O O . SER A 1 131 ? -14.266 -1.580 -7.280 1.00 87.62 131 SER A O 1
ATOM 1040 N N . ARG A 1 132 ? -16.123 -0.312 -7.340 1.00 83.69 132 ARG A N 1
ATOM 1041 C CA . ARG A 1 132 ? -15.977 0.224 -5.970 1.00 83.69 132 ARG A CA 1
ATOM 1042 C C . ARG A 1 132 ? -16.122 -0.874 -4.910 1.00 83.69 132 ARG A C 1
ATOM 1044 O O . ARG A 1 132 ? -15.534 -0.782 -3.833 1.00 83.69 132 ARG A O 1
ATOM 1051 N N . ASN A 1 133 ? -16.928 -1.883 -5.219 1.00 86.44 133 ASN A N 1
ATOM 1052 C CA . ASN A 1 133 ? -17.190 -3.014 -4.352 1.00 86.44 133 ASN A CA 1
ATOM 1053 C C . ASN A 1 133 ? -16.048 -4.028 -4.456 1.00 86.44 133 ASN A C 1
ATOM 1055 O O . ASN A 1 133 ? -15.523 -4.310 -5.536 1.00 86.44 133 ASN A O 1
ATOM 1059 N N . SER A 1 134 ? -15.691 -4.612 -3.319 1.00 90.38 134 SER A N 1
ATOM 1060 C CA . SER A 1 134 ? -14.725 -5.704 -3.239 1.00 90.38 134 SER A CA 1
ATOM 1061 C C . SER A 1 134 ? -15.448 -7.055 -3.204 1.00 90.38 134 SER A C 1
ATOM 1063 O O . SER A 1 134 ? -15.163 -7.861 -2.322 1.00 90.38 134 SER A O 1
ATOM 1065 N N . THR A 1 135 ? -16.423 -7.301 -4.091 1.00 92.31 135 THR A N 1
ATOM 1066 C CA . THR A 1 135 ? -17.216 -8.544 -4.052 1.00 92.31 135 THR A CA 1
ATOM 1067 C C . THR A 1 135 ? -16.376 -9.721 -4.554 1.00 92.31 135 THR A C 1
ATOM 1069 O O . THR A 1 135 ? -16.062 -9.781 -5.754 1.00 92.31 135 THR A O 1
ATOM 1072 N N . PRO A 1 136 ? -16.003 -10.669 -3.674 1.00 90.00 136 PRO A N 1
ATOM 1073 C CA . PRO A 1 136 ? -15.152 -11.789 -4.045 1.00 90.00 136 PRO A CA 1
ATOM 1074 C C . PRO A 1 136 ? -15.855 -12.658 -5.089 1.00 90.00 136 PRO A C 1
ATOM 1076 O O . PRO A 1 136 ? -17.064 -12.871 -5.029 1.00 90.00 136 PRO A O 1
ATOM 1079 N N . GLY A 1 137 ? -15.107 -13.125 -6.089 1.00 88.12 137 GLY A N 1
ATOM 1080 C CA . GLY A 1 137 ? -15.644 -13.997 -7.135 1.00 88.12 137 GLY A CA 1
ATOM 1081 C C . GLY A 1 137 ? -16.588 -13.313 -8.131 1.00 88.12 137 GLY A C 1
ATOM 1082 O O . GLY A 1 137 ? -16.961 -13.946 -9.114 1.00 88.12 137 GLY A O 1
ATOM 1083 N N . LYS A 1 138 ? -16.918 -12.024 -7.967 1.00 88.19 138 LYS A N 1
ATOM 1084 C CA . LYS A 1 138 ? -17.809 -11.289 -8.883 1.00 88.19 138 LYS A CA 1
ATOM 1085 C C . LYS A 1 138 ? -17.169 -10.061 -9.516 1.00 88.19 138 LYS A C 1
ATOM 1087 O O . LYS A 1 138 ? -17.243 -9.933 -10.731 1.00 88.19 138 LYS A O 1
ATOM 1092 N N . ASP A 1 139 ? -16.478 -9.229 -8.746 1.00 87.69 139 ASP A N 1
ATOM 1093 C CA . ASP A 1 139 ? -15.996 -7.928 -9.242 1.00 87.69 139 ASP A CA 1
ATOM 1094 C C . ASP A 1 139 ? -14.498 -7.929 -9.596 1.00 87.69 139 ASP A C 1
ATOM 1096 O O . ASP A 1 139 ? -13.967 -6.959 -10.142 1.00 87.69 139 ASP A O 1
ATOM 1100 N N . GLU A 1 140 ? -13.794 -9.005 -9.243 1.00 93.12 140 GLU A N 1
ATOM 1101 C CA . GLU A 1 140 ? -12.348 -9.142 -9.408 1.00 93.12 140 GLU A CA 1
ATOM 1102 C C . GLU A 1 140 ? -11.959 -9.331 -10.880 1.00 93.12 140 GLU A C 1
ATOM 1104 O O . GLU A 1 140 ? -12.495 -10.201 -11.568 1.00 93.12 140 GLU A O 1
ATOM 1109 N N . TRP A 1 141 ? -11.010 -8.527 -11.367 1.00 95.00 141 TRP A N 1
ATOM 1110 C CA . TRP A 1 141 ? -10.437 -8.675 -12.713 1.00 95.00 141 TRP A CA 1
ATOM 1111 C C . TRP A 1 141 ? -9.099 -9.421 -12.689 1.00 95.00 141 TRP A C 1
ATOM 1113 O O . TRP A 1 141 ? -8.746 -10.078 -13.666 1.00 95.00 141 TRP A O 1
ATOM 1123 N N . LEU A 1 142 ? -8.380 -9.365 -11.564 1.00 95.56 142 LEU A N 1
ATOM 1124 C CA . LEU A 1 142 ? -7.135 -10.090 -11.329 1.00 95.56 142 LEU A CA 1
ATOM 1125 C C . LEU A 1 142 ? -7.162 -10.736 -9.946 1.00 95.56 142 LEU A C 1
ATOM 1127 O O . LEU A 1 142 ? -7.555 -10.092 -8.969 1.00 95.56 142 LEU A O 1
ATOM 1131 N N . ARG A 1 143 ? -6.670 -11.973 -9.850 1.00 94.44 143 ARG A N 1
ATOM 1132 C CA . ARG A 1 143 ? -6.392 -12.636 -8.570 1.00 94.44 143 ARG A CA 1
ATOM 1133 C C . ARG A 1 143 ? -5.010 -13.281 -8.557 1.00 94.44 143 ARG A C 1
ATOM 1135 O O . ARG A 1 143 ? -4.572 -13.843 -9.558 1.00 94.44 143 ARG A O 1
ATOM 1142 N N . VAL A 1 144 ? -4.354 -13.225 -7.405 1.00 92.62 144 VAL A N 1
ATOM 1143 C CA . VAL A 1 144 ? -3.044 -13.846 -7.117 1.00 92.62 144 VAL A CA 1
ATOM 1144 C C . VAL A 1 144 ? -3.175 -14.887 -5.985 1.00 92.62 144 VAL A C 1
ATOM 1146 O O . VAL A 1 144 ? -2.207 -15.507 -5.556 1.00 92.62 144 VAL A O 1
ATOM 1149 N N . GLY A 1 145 ? -4.401 -15.107 -5.503 1.00 90.12 145 GLY A N 1
ATOM 1150 C CA . GLY A 1 145 ? -4.755 -16.130 -4.523 1.00 90.12 145 GLY A CA 1
ATOM 1151 C C . GLY A 1 145 ? -5.622 -17.248 -5.114 1.00 90.12 145 GLY A C 1
ATOM 1152 O O . GLY A 1 145 ? -6.043 -17.170 -6.275 1.00 90.12 145 GLY A O 1
ATOM 1153 N N . PRO A 1 146 ? -5.905 -18.293 -4.318 1.00 88.56 146 PRO A N 1
ATOM 1154 C CA . PRO A 1 146 ? -6.808 -19.365 -4.720 1.00 88.56 146 PRO A CA 1
ATOM 1155 C C . PRO A 1 146 ? -8.244 -18.848 -4.956 1.00 88.56 146 PRO A C 1
ATOM 1157 O O . PRO A 1 146 ? -8.585 -17.718 -4.572 1.00 88.56 146 PRO A O 1
ATOM 1160 N N . PRO A 1 147 ? -9.110 -19.665 -5.587 1.00 89.31 147 PRO A N 1
ATOM 1161 C CA . PRO A 1 147 ? -10.532 -19.361 -5.708 1.00 89.31 147 PRO A CA 1
ATOM 1162 C C . PRO A 1 147 ? -11.180 -19.029 -4.359 1.00 89.31 147 PRO A C 1
ATOM 1164 O O . PRO A 1 147 ? -10.696 -19.432 -3.300 1.00 89.31 147 PRO A O 1
ATOM 1167 N N . VAL A 1 148 ? -12.275 -18.273 -4.419 1.00 89.88 148 VAL A N 1
ATOM 1168 C CA . VAL A 1 148 ? -13.089 -17.958 -3.241 1.00 89.88 148 VAL A CA 1
ATOM 1169 C C . VAL A 1 148 ? -13.632 -19.272 -2.671 1.00 89.88 148 VAL A C 1
ATOM 1171 O O . VAL A 1 148 ? -14.230 -20.032 -3.435 1.00 89.88 148 VAL A O 1
ATOM 1174 N N . PRO A 1 149 ? -13.389 -19.580 -1.387 1.00 89.50 149 PRO A N 1
ATOM 1175 C CA . PRO A 1 149 ? -13.897 -20.800 -0.781 1.00 89.50 149 PRO A CA 1
ATOM 1176 C C . PRO A 1 149 ? -15.406 -20.702 -0.547 1.00 89.50 149 PRO A C 1
ATOM 1178 O O . PRO A 1 149 ? -15.935 -19.617 -0.300 1.00 89.50 149 PRO A O 1
ATOM 1181 N N . ASP A 1 150 ? -16.077 -21.850 -0.565 1.00 88.88 150 ASP A N 1
ATOM 1182 C CA . ASP A 1 150 ? -17.476 -21.979 -0.156 1.00 88.88 150 ASP A CA 1
ATOM 1183 C C . ASP A 1 150 ? -17.565 -22.091 1.375 1.00 88.88 150 ASP A C 1
ATOM 1185 O O . ASP A 1 150 ? -17.844 -23.146 1.938 1.00 88.88 150 ASP A O 1
ATOM 1189 N N . ASP A 1 151 ? -17.185 -21.011 2.062 1.00 87.69 151 ASP A N 1
ATOM 1190 C CA . ASP A 1 151 ? -17.207 -20.914 3.522 1.00 87.69 151 ASP A CA 1
ATOM 1191 C C . ASP A 1 151 ? -17.886 -19.597 3.952 1.00 87.69 151 ASP A C 1
ATOM 1193 O O . ASP A 1 151 ? -17.343 -18.502 3.732 1.00 87.69 151 ASP A O 1
ATOM 1197 N N . PRO A 1 152 ? -19.065 -19.657 4.604 1.00 80.88 152 PRO A N 1
ATOM 1198 C CA . PRO A 1 152 ? -19.780 -18.470 5.057 1.00 80.88 152 PRO A CA 1
ATOM 1199 C C . PRO A 1 152 ? -19.064 -17.725 6.190 1.00 80.88 152 PRO A C 1
ATOM 1201 O O . PRO A 1 152 ? -19.400 -16.569 6.434 1.00 80.88 152 PRO A O 1
ATOM 1204 N N . TYR A 1 153 ? -18.069 -18.319 6.852 1.00 82.75 153 TYR A N 1
ATOM 1205 C CA . TYR A 1 153 ? -17.241 -17.677 7.877 1.00 82.75 153 TYR A CA 1
ATOM 1206 C C . TYR A 1 153 ? -15.888 -17.207 7.350 1.00 82.75 153 TYR A C 1
ATOM 1208 O O . TYR A 1 153 ? -15.098 -16.633 8.103 1.00 82.75 153 TYR A O 1
ATOM 1216 N N . TRP A 1 154 ? -15.648 -17.341 6.045 1.00 88.88 154 TRP A N 1
ATOM 1217 C CA . TRP A 1 154 ? -14.419 -16.886 5.422 1.00 88.88 154 TRP A CA 1
ATOM 1218 C C . TRP A 1 154 ? -14.171 -15.393 5.676 1.00 88.88 154 TRP A C 1
ATOM 1220 O O . TRP A 1 154 ? -15.075 -14.546 5.570 1.00 88.88 154 TRP A O 1
ATOM 1230 N N . THR A 1 155 ? -12.925 -15.077 6.034 1.00 90.25 155 THR A N 1
ATOM 1231 C CA . THR A 1 155 ? -12.485 -13.742 6.454 1.00 90.25 155 THR A CA 1
ATOM 1232 C C . THR A 1 155 ? -11.396 -13.194 5.541 1.00 90.25 155 THR A C 1
ATOM 1234 O O . THR A 1 155 ? -10.669 -13.940 4.888 1.00 90.25 155 THR A O 1
ATOM 1237 N N . ALA A 1 156 ? -11.207 -11.875 5.569 1.00 90.94 156 ALA A N 1
ATOM 1238 C CA . ALA A 1 156 ? -10.105 -11.217 4.871 1.00 90.94 156 ALA A CA 1
ATOM 1239 C C . ALA A 1 156 ? -8.727 -11.734 5.324 1.00 90.94 156 ALA A C 1
ATOM 1241 O O . ALA A 1 156 ? -7.816 -11.832 4.511 1.00 90.94 156 ALA A O 1
ATOM 1242 N N . ASN A 1 157 ? -8.564 -12.108 6.600 1.00 88.62 157 ASN A N 1
ATOM 1243 C CA . ASN A 1 157 ? -7.321 -12.723 7.080 1.00 88.62 157 ASN A CA 1
ATOM 1244 C C . ASN A 1 157 ? -7.121 -14.135 6.503 1.00 88.62 157 ASN A C 1
ATOM 1246 O O . ASN A 1 157 ? -5.992 -14.541 6.246 1.00 88.62 157 ASN A O 1
ATOM 1250 N N . ALA A 1 158 ? -8.201 -14.891 6.292 1.00 88.44 158 ALA A N 1
ATOM 1251 C CA . ALA A 1 158 ? -8.130 -16.210 5.670 1.00 88.44 158 ALA A CA 1
ATOM 1252 C C . ALA A 1 158 ? -7.828 -16.136 4.160 1.00 88.44 158 ALA A C 1
ATOM 1254 O O . ALA A 1 158 ? -7.263 -17.082 3.617 1.00 88.44 158 ALA A O 1
ATOM 1255 N N . ASP A 1 159 ? -8.161 -15.028 3.488 1.00 91.12 159 ASP A N 1
ATOM 1256 C CA . ASP A 1 159 ? -7.852 -14.812 2.065 1.00 91.12 159 ASP A CA 1
ATOM 1257 C C . ASP A 1 159 ? -6.377 -14.475 1.798 1.00 91.12 159 ASP A C 1
ATOM 1259 O O . ASP A 1 159 ? -5.899 -14.682 0.686 1.00 91.12 159 ASP A O 1
ATOM 1263 N N . THR A 1 160 ? -5.633 -14.001 2.803 1.00 91.62 160 THR A N 1
ATOM 1264 C CA . THR A 1 160 ? -4.218 -13.635 2.629 1.00 91.62 160 THR A CA 1
ATOM 1265 C C . THR A 1 160 ? -3.371 -14.821 2.177 1.00 91.62 160 THR A C 1
ATOM 1267 O O . THR A 1 160 ? -3.635 -15.974 2.534 1.00 91.62 160 THR A O 1
ATOM 1270 N N . VAL A 1 161 ? -2.321 -14.539 1.409 1.00 92.38 161 VAL A N 1
ATOM 1271 C CA . VAL A 1 161 ? -1.412 -15.553 0.862 1.00 92.38 161 VAL A CA 1
ATOM 1272 C C . VAL A 1 161 ? 0.045 -15.205 1.149 1.00 92.38 161 VAL A C 1
ATOM 1274 O O . VAL A 1 161 ? 0.416 -14.038 1.252 1.00 92.38 161 VAL A O 1
ATOM 1277 N N . ALA A 1 162 ? 0.895 -16.221 1.283 1.00 90.38 162 ALA A N 1
ATOM 1278 C CA . ALA A 1 162 ? 2.335 -16.037 1.412 1.00 90.38 162 ALA A CA 1
ATOM 1279 C C . ALA A 1 162 ? 3.023 -16.008 0.039 1.00 90.38 162 ALA A C 1
ATOM 1281 O O . ALA A 1 162 ? 2.772 -16.859 -0.816 1.00 90.38 162 ALA A O 1
ATOM 1282 N N . LEU A 1 163 ? 3.960 -15.079 -0.141 1.00 89.31 163 LEU A N 1
ATOM 1283 C CA . LEU A 1 163 ? 4.913 -15.102 -1.253 1.00 89.31 163 LEU A CA 1
ATOM 1284 C C . LEU A 1 163 ? 6.101 -16.017 -0.929 1.00 89.31 163 LEU A C 1
ATOM 1286 O O . LEU A 1 163 ? 6.354 -16.311 0.244 1.00 89.31 163 LEU A O 1
ATOM 1290 N N . PRO A 1 164 ? 6.871 -16.452 -1.938 1.00 87.94 164 PRO A N 1
ATOM 1291 C CA . PRO A 1 164 ? 8.251 -16.863 -1.714 1.00 87.94 164 PRO A CA 1
ATOM 1292 C C . PRO A 1 164 ? 9.039 -15.727 -1.039 1.00 87.94 164 PRO A C 1
ATOM 1294 O O . PRO A 1 164 ? 8.900 -14.559 -1.419 1.00 87.94 164 PRO A O 1
ATOM 1297 N N . ALA A 1 165 ? 9.857 -16.066 -0.041 1.00 85.25 165 ALA A N 1
ATOM 1298 C CA . ALA A 1 165 ? 10.477 -15.096 0.867 1.00 85.25 165 ALA A CA 1
ATOM 1299 C C . ALA A 1 165 ? 11.332 -14.038 0.148 1.00 85.25 165 ALA A C 1
ATOM 1301 O O . ALA A 1 165 ? 11.385 -12.884 0.565 1.00 85.25 165 ALA A O 1
ATOM 1302 N N . GLN A 1 166 ? 11.955 -14.409 -0.970 1.00 86.38 166 GLN A N 1
ATOM 1303 C CA . GLN A 1 166 ? 12.776 -13.519 -1.782 1.00 86.38 166 GLN A CA 1
ATOM 1304 C C . GLN A 1 166 ? 11.977 -12.405 -2.474 1.00 86.38 166 GLN A C 1
ATOM 1306 O O . GLN A 1 166 ? 12.531 -11.337 -2.720 1.00 86.38 166 GLN A O 1
ATOM 1311 N N . PHE A 1 167 ? 10.693 -12.623 -2.779 1.00 89.19 167 PHE A N 1
ATOM 1312 C CA . PHE A 1 167 ? 9.886 -11.662 -3.539 1.00 89.19 167 PHE A CA 1
ATOM 1313 C C . PHE A 1 167 ? 9.175 -10.642 -2.653 1.00 89.19 167 PHE A C 1
ATOM 1315 O O . PHE A 1 167 ? 8.982 -9.505 -3.073 1.00 89.19 167 PHE A O 1
ATOM 1322 N N . GLY A 1 168 ? 8.799 -11.025 -1.433 1.00 92.62 168 GLY A N 1
ATOM 1323 C CA . GLY A 1 168 ? 8.176 -10.111 -0.480 1.00 92.62 168 GLY A CA 1
ATOM 1324 C C . GLY A 1 168 ? 9.193 -9.421 0.428 1.00 92.62 168 GLY A C 1
ATOM 1325 O O . GLY A 1 168 ? 10.324 -9.877 0.599 1.00 92.62 168 GLY A O 1
ATOM 1326 N N . LEU A 1 169 ? 8.772 -8.317 1.041 1.00 95.44 169 LEU A N 1
ATOM 1327 C CA . LEU A 1 169 ? 9.487 -7.656 2.131 1.00 95.44 169 LEU A CA 1
ATOM 1328 C C . LEU A 1 169 ? 8.477 -7.377 3.256 1.00 95.44 169 LEU A C 1
ATOM 1330 O O . LEU A 1 169 ? 7.633 -6.496 3.084 1.00 95.44 169 LEU A O 1
ATOM 1334 N N . PRO A 1 170 ? 8.506 -8.133 4.373 1.00 93.31 170 PRO A N 1
ATOM 1335 C CA . PRO A 1 170 ? 9.514 -9.135 4.765 1.00 93.31 170 PRO A CA 1
ATOM 1336 C C . PRO A 1 170 ? 9.393 -10.535 4.131 1.00 93.31 170 PRO A C 1
ATOM 1338 O O . PRO A 1 170 ? 10.298 -11.336 4.330 1.00 93.31 170 PRO A O 1
ATOM 1341 N N . GLY A 1 171 ? 8.349 -10.852 3.356 1.00 89.00 171 GLY A N 1
ATOM 1342 C CA . GLY A 1 171 ? 8.288 -12.131 2.625 1.00 89.00 171 GLY A CA 1
ATOM 1343 C C . GLY A 1 171 ? 7.599 -13.278 3.368 1.00 89.00 171 GLY A C 1
ATOM 1344 O O . GLY A 1 171 ? 7.913 -14.442 3.134 1.00 89.00 171 GLY A O 1
ATOM 1345 N N . PHE A 1 172 ? 6.648 -12.966 4.250 1.00 88.88 172 PHE A N 1
ATOM 1346 C CA . PHE A 1 172 ? 5.790 -13.954 4.909 1.00 88.88 172 PHE A CA 1
ATOM 1347 C C . PHE A 1 172 ? 4.353 -13.426 5.055 1.00 88.88 172 PHE A C 1
ATOM 1349 O O . PHE A 1 172 ? 4.077 -12.247 4.810 1.00 88.88 172 PHE A O 1
ATOM 1356 N N . ARG A 1 173 ? 3.413 -14.310 5.395 1.00 88.75 173 ARG A N 1
ATOM 1357 C CA . ARG A 1 173 ? 1.968 -14.027 5.391 1.00 88.75 173 ARG A CA 1
ATOM 1358 C C . ARG A 1 173 ? 1.561 -12.997 6.451 1.00 88.75 173 ARG A C 1
ATOM 1360 O O . ARG A 1 173 ? 2.105 -12.997 7.550 1.00 88.75 173 ARG A O 1
ATOM 1367 N N . HIS A 1 174 ? 0.559 -12.166 6.144 1.00 87.12 174 HIS A N 1
ATOM 1368 C CA . HIS A 1 174 ? -0.040 -11.207 7.086 1.00 87.12 174 HIS A CA 1
ATOM 1369 C C . HIS A 1 174 ? 0.921 -10.128 7.608 1.00 87.12 174 HIS A C 1
ATOM 1371 O O . HIS A 1 174 ? 0.687 -9.535 8.659 1.00 87.12 174 HIS A O 1
ATOM 1377 N N . SER A 1 175 ? 1.999 -9.845 6.873 1.00 91.12 175 SER A N 1
ATOM 1378 C CA . SER A 1 175 ? 3.061 -8.912 7.271 1.00 91.12 175 SER A CA 1
ATOM 1379 C C . SER A 1 175 ? 2.850 -7.469 6.779 1.00 91.12 175 SER A C 1
ATOM 1381 O O . SER A 1 175 ? 3.778 -6.655 6.841 1.00 91.12 175 SER A O 1
ATOM 1383 N N . ILE A 1 176 ? 1.630 -7.116 6.341 1.00 92.12 176 ILE A N 1
ATOM 1384 C CA . ILE A 1 176 ? 1.272 -5.791 5.799 1.00 92.12 176 ILE A CA 1
ATOM 1385 C C . ILE A 1 176 ? 1.749 -4.606 6.639 1.00 92.12 176 ILE A C 1
ATOM 1387 O O . ILE A 1 176 ? 2.122 -3.578 6.082 1.00 92.12 176 ILE A O 1
ATOM 1391 N N . GLY A 1 177 ? 1.758 -4.728 7.969 1.00 92.12 177 GLY A N 1
ATOM 1392 C CA . GLY A 1 177 ? 2.207 -3.660 8.862 1.00 92.12 177 GLY A CA 1
ATOM 1393 C C . GLY A 1 177 ? 3.639 -3.232 8.563 1.00 92.12 177 GLY A C 1
ATOM 1394 O O . GLY A 1 177 ? 3.906 -2.060 8.313 1.00 92.12 177 GLY A O 1
ATOM 1395 N N . LEU A 1 178 ? 4.542 -4.212 8.515 1.00 94.56 178 LEU A N 1
ATOM 1396 C CA . LEU A 1 178 ? 5.959 -4.014 8.220 1.00 94.56 178 LEU A CA 1
ATOM 1397 C C . LEU A 1 178 ? 6.184 -3.658 6.747 1.00 94.56 178 LEU A C 1
ATOM 1399 O O . LEU A 1 178 ? 6.979 -2.768 6.448 1.00 94.56 178 LEU A O 1
ATOM 1403 N N . ALA A 1 179 ? 5.450 -4.300 5.835 1.00 95.81 179 ALA A N 1
ATOM 1404 C CA . ALA A 1 179 ? 5.543 -4.009 4.407 1.00 95.81 179 ALA A CA 1
ATOM 1405 C C . ALA A 1 179 ? 5.150 -2.555 4.088 1.00 95.81 179 ALA A C 1
ATOM 1407 O O . ALA A 1 179 ? 5.837 -1.881 3.324 1.00 95.81 179 ALA A O 1
ATOM 1408 N N . ARG A 1 180 ? 4.098 -2.016 4.719 1.00 94.62 180 ARG A N 1
ATOM 1409 C CA . ARG A 1 180 ? 3.678 -0.618 4.517 1.00 94.62 180 ARG A CA 1
ATOM 1410 C C . ARG A 1 180 ? 4.737 0.384 4.961 1.00 94.62 180 ARG A C 1
ATOM 1412 O O . ARG A 1 180 ? 4.942 1.364 4.252 1.00 94.62 180 ARG A O 1
ATOM 1419 N N . TRP A 1 181 ? 5.456 0.131 6.058 1.00 95.31 181 TRP A N 1
ATOM 1420 C CA . TRP A 1 181 ? 6.553 1.013 6.480 1.00 95.31 181 TRP A CA 1
ATOM 1421 C C . TRP A 1 181 ? 7.672 1.095 5.449 1.00 95.31 181 TRP A C 1
ATOM 1423 O O . TRP A 1 181 ? 8.149 2.191 5.164 1.00 95.31 181 TRP A O 1
ATOM 1433 N N . TRP A 1 182 ? 8.042 -0.037 4.850 1.00 96.81 182 TRP A N 1
ATOM 1434 C CA . TRP A 1 182 ? 9.004 -0.061 3.751 1.00 96.81 182 TRP A CA 1
ATOM 1435 C C . TRP A 1 182 ? 8.473 0.656 2.516 1.00 96.81 182 TRP A C 1
ATOM 1437 O O . TRP A 1 182 ? 9.137 1.546 1.995 1.00 96.81 182 TRP A O 1
ATOM 1447 N N . HIS A 1 183 ? 7.270 0.303 2.068 1.00 96.44 183 HIS A N 1
ATOM 1448 C CA . HIS A 1 183 ? 6.711 0.838 0.832 1.00 96.44 183 HIS A CA 1
ATOM 1449 C C . HIS A 1 183 ? 6.512 2.358 0.905 1.00 96.44 183 HIS A C 1
ATOM 1451 O O . HIS A 1 183 ? 6.976 3.092 0.038 1.00 96.44 183 HIS A O 1
ATOM 1457 N N . MET A 1 184 ? 5.872 2.844 1.969 1.00 94.00 184 MET A N 1
ATOM 1458 C CA . MET A 1 184 ? 5.573 4.267 2.134 1.00 94.00 184 MET A CA 1
ATOM 1459 C C . MET A 1 184 ? 6.810 5.063 2.544 1.00 94.00 184 MET A C 1
ATOM 1461 O O . MET A 1 184 ? 7.054 6.130 1.990 1.00 94.00 184 MET A O 1
ATOM 1465 N N . GLY A 1 185 ? 7.611 4.547 3.483 1.00 94.88 185 GLY A N 1
ATOM 1466 C CA . GLY A 1 185 ? 8.816 5.229 3.956 1.00 94.88 185 GLY A CA 1
ATOM 1467 C C . GLY A 1 185 ? 9.840 5.419 2.838 1.00 94.88 185 GLY A C 1
ATOM 1468 O O . GLY A 1 185 ? 10.284 6.539 2.594 1.00 94.88 185 GLY A O 1
ATOM 1469 N N . VAL A 1 186 ? 10.162 4.351 2.099 1.00 97.00 186 VAL A N 1
ATOM 1470 C CA . VAL A 1 186 ? 11.058 4.447 0.935 1.00 97.00 186 VAL A CA 1
ATOM 1471 C C . VAL A 1 186 ? 10.398 5.226 -0.204 1.00 97.00 186 VAL A C 1
ATOM 1473 O O . VAL A 1 186 ? 11.085 5.970 -0.897 1.00 97.00 186 VAL A O 1
ATOM 1476 N N . GLY A 1 187 ? 9.072 5.143 -0.354 1.00 96.44 187 GLY A N 1
ATOM 1477 C CA . GLY A 1 187 ? 8.312 5.962 -1.297 1.00 96.44 187 GLY A CA 1
ATOM 1478 C C . GLY A 1 187 ? 8.532 7.466 -1.105 1.00 96.44 187 GLY A C 1
ATOM 1479 O O . GLY A 1 187 ? 8.738 8.174 -2.084 1.00 96.44 187 GLY A O 1
ATOM 1480 N N . VAL A 1 188 ? 8.587 7.961 0.138 1.00 95.38 188 VAL A N 1
ATOM 1481 C CA . VAL A 1 188 ? 8.919 9.374 0.417 1.00 95.38 188 VAL A CA 1
ATOM 1482 C C . VAL A 1 188 ? 10.319 9.723 -0.082 1.00 95.38 188 VAL A C 1
ATOM 1484 O O . VAL A 1 188 ? 10.495 10.742 -0.744 1.00 95.38 188 VAL A O 1
ATOM 1487 N N . LEU A 1 189 ? 11.312 8.870 0.185 1.00 97.06 189 LEU A N 1
ATOM 1488 C CA . LEU A 1 189 ? 12.685 9.088 -0.285 1.00 97.06 189 LEU A CA 1
ATOM 1489 C C . LEU A 1 189 ? 12.766 9.088 -1.816 1.00 97.06 189 LEU A C 1
ATOM 1491 O O . LEU A 1 189 ? 13.462 9.920 -2.396 1.00 97.06 189 LEU A O 1
ATOM 1495 N N . TRP A 1 190 ? 12.010 8.204 -2.467 1.00 98.00 190 TRP A N 1
ATOM 1496 C CA . TRP A 1 190 ? 11.913 8.140 -3.921 1.00 98.00 190 TRP A CA 1
ATOM 1497 C C . TRP A 1 190 ? 11.277 9.403 -4.512 1.00 98.00 190 TRP A C 1
ATOM 1499 O O . TRP A 1 190 ? 11.795 9.954 -5.481 1.00 98.00 190 TRP A O 1
ATOM 1509 N N . LEU A 1 191 ? 10.220 9.933 -3.888 1.00 96.38 191 LEU A N 1
ATOM 1510 C CA . LEU A 1 191 ? 9.604 11.199 -4.294 1.00 96.38 191 LEU A CA 1
ATOM 1511 C C . LEU A 1 191 ? 10.540 12.395 -4.092 1.00 96.38 191 LEU A C 1
ATOM 1513 O O . LEU A 1 191 ? 10.586 13.275 -4.947 1.00 96.38 191 LEU A O 1
ATOM 1517 N N . LEU A 1 192 ? 11.313 12.422 -3.003 1.00 96.94 192 LEU A N 1
ATOM 1518 C CA . LEU A 1 192 ? 12.326 13.455 -2.774 1.00 96.94 192 LEU A CA 1
ATOM 1519 C C . LEU A 1 192 ? 13.436 13.393 -3.832 1.00 96.94 192 LEU A C 1
ATOM 1521 O O . LEU A 1 192 ? 13.787 14.424 -4.404 1.00 96.94 192 LEU A O 1
ATOM 1525 N N . ASN A 1 193 ? 13.940 12.195 -4.148 1.00 97.94 193 ASN A N 1
ATOM 1526 C CA . ASN A 1 193 ? 14.897 11.995 -5.239 1.00 97.94 193 ASN A CA 1
ATOM 1527 C C . ASN A 1 193 ? 14.312 12.453 -6.586 1.00 97.94 193 ASN A C 1
ATOM 1529 O O . ASN A 1 193 ? 14.981 13.150 -7.345 1.00 97.94 193 ASN A O 1
ATOM 1533 N N . GLY A 1 194 ? 13.042 12.132 -6.851 1.00 97.19 194 GLY A N 1
ATOM 1534 C CA . GLY A 1 194 ? 12.306 12.594 -8.026 1.00 97.19 194 GLY A CA 1
ATOM 1535 C C . GLY A 1 194 ? 12.168 14.118 -8.088 1.00 97.19 194 GLY A C 1
ATOM 1536 O O . GLY A 1 194 ? 12.398 14.705 -9.140 1.00 97.19 194 GLY A O 1
ATOM 1537 N N . ALA A 1 195 ? 11.867 14.783 -6.972 1.00 97.44 195 ALA A N 1
ATOM 1538 C CA . ALA A 1 195 ? 11.782 16.241 -6.913 1.00 97.44 195 ALA A CA 1
ATOM 1539 C C . ALA A 1 195 ? 13.135 16.899 -7.231 1.00 97.44 195 ALA A C 1
ATOM 1541 O O . ALA A 1 195 ? 13.196 17.817 -8.050 1.00 97.44 195 ALA A O 1
ATOM 1542 N N . VAL A 1 196 ? 14.226 16.388 -6.649 1.00 97.81 196 VAL A N 1
ATOM 1543 C CA . VAL A 1 196 ? 15.593 16.836 -6.964 1.00 97.81 196 VAL A CA 1
ATOM 1544 C C . VAL A 1 196 ? 15.907 16.607 -8.443 1.00 97.81 196 VAL A C 1
ATOM 1546 O O . VAL A 1 196 ? 16.386 17.522 -9.113 1.00 97.81 196 VAL A O 1
ATOM 1549 N N . PHE A 1 197 ? 15.582 15.425 -8.976 1.00 97.19 197 PHE A N 1
ATOM 1550 C CA . PHE A 1 197 ? 15.757 15.103 -10.391 1.00 97.19 197 PHE A CA 1
ATOM 1551 C C . PHE A 1 197 ? 15.008 16.088 -11.293 1.00 97.19 197 PHE A C 1
ATOM 1553 O O . PHE A 1 197 ? 15.609 16.626 -12.213 1.00 97.19 197 PHE A O 1
ATOM 1560 N N . TYR A 1 198 ? 13.736 16.385 -11.013 1.00 97.12 198 TYR A N 1
ATOM 1561 C CA . TYR A 1 198 ? 12.942 17.340 -11.792 1.00 97.12 198 TYR A CA 1
ATOM 1562 C C . TYR A 1 198 ? 13.558 18.743 -11.770 1.00 97.12 198 TYR A C 1
ATOM 1564 O O . TYR A 1 198 ? 13.718 19.359 -12.824 1.00 97.12 198 TYR A O 1
ATOM 1572 N N . VAL A 1 199 ? 13.953 19.242 -10.593 1.00 97.56 199 VAL A N 1
ATOM 1573 C CA . VAL A 1 199 ? 14.600 20.558 -10.470 1.00 97.56 199 VAL A CA 1
ATOM 1574 C C . VAL A 1 199 ? 15.881 20.610 -11.302 1.00 97.56 199 VAL A C 1
ATOM 1576 O O . VAL A 1 199 ? 16.061 21.538 -12.090 1.00 97.56 199 VAL A O 1
ATOM 1579 N N . LEU A 1 200 ? 16.753 19.608 -11.187 1.00 96.06 200 LEU A N 1
ATOM 1580 C CA . LEU A 1 200 ? 18.007 19.561 -11.944 1.00 96.06 200 LEU A CA 1
ATOM 1581 C C . LEU A 1 200 ? 17.761 19.403 -13.448 1.00 96.06 200 LEU A C 1
ATOM 1583 O O . LEU A 1 200 ? 18.376 20.106 -14.247 1.00 96.06 200 LEU A O 1
ATOM 1587 N N . LEU A 1 201 ? 16.819 18.548 -13.842 1.00 95.06 201 LEU A N 1
ATOM 1588 C CA . LEU A 1 201 ? 16.453 18.296 -15.234 1.00 95.06 201 LEU A CA 1
ATOM 1589 C C . LEU A 1 201 ? 16.019 19.582 -15.952 1.00 95.06 201 LEU A C 1
ATOM 1591 O O . LEU A 1 201 ? 16.452 19.842 -17.079 1.00 95.06 201 LEU A O 1
ATOM 1595 N N . PHE A 1 202 ? 15.181 20.395 -15.302 1.00 95.12 202 PHE A N 1
ATOM 1596 C CA . PHE A 1 202 ? 14.685 21.639 -15.888 1.00 95.12 202 PHE A CA 1
ATOM 1597 C C . PHE A 1 202 ? 15.697 22.784 -15.800 1.00 95.12 202 PHE A C 1
ATOM 1599 O O . PHE A 1 202 ? 15.868 23.501 -16.784 1.00 95.12 202 PHE A O 1
ATOM 1606 N N . THR A 1 203 ? 16.416 22.931 -14.683 1.00 94.75 203 THR A N 1
ATOM 1607 C CA . THR A 1 203 ? 17.385 24.032 -14.504 1.00 94.75 203 THR A CA 1
ATOM 1608 C C . THR A 1 203 ? 18.641 23.877 -15.362 1.00 94.75 203 THR A C 1
ATOM 1610 O O . THR A 1 203 ? 19.190 24.875 -15.816 1.00 94.75 203 THR A O 1
ATOM 1613 N N . THR A 1 204 ? 19.069 22.646 -15.653 1.00 91.69 204 THR A N 1
ATOM 1614 C CA . THR A 1 204 ? 20.241 22.370 -16.510 1.00 91.69 204 THR A CA 1
ATOM 1615 C C . THR A 1 204 ? 19.891 22.215 -17.993 1.00 91.69 204 THR A C 1
ATOM 1617 O O . THR A 1 204 ? 20.768 21.967 -18.816 1.00 91.69 204 THR A O 1
ATOM 1620 N N . GLY A 1 205 ? 18.609 22.319 -18.364 1.00 89.00 205 GLY A N 1
ATOM 1621 C CA . GLY A 1 205 ? 18.156 22.145 -19.749 1.00 89.00 205 GLY A CA 1
ATOM 1622 C C . GLY A 1 205 ? 18.193 20.701 -20.269 1.00 89.00 205 GLY A C 1
ATOM 1623 O O . GLY A 1 205 ? 17.866 20.476 -21.436 1.00 89.00 205 GLY A O 1
ATOM 1624 N N . GLN A 1 206 ? 18.542 19.729 -19.421 1.00 89.56 206 GLN A N 1
ATOM 1625 C CA . GLN A 1 206 ? 18.645 18.306 -19.766 1.00 89.56 206 GLN A CA 1
ATOM 1626 C C . GLN A 1 206 ? 17.285 17.673 -20.106 1.00 89.56 206 GLN A C 1
ATOM 1628 O O . GLN A 1 206 ? 17.238 16.636 -20.764 1.00 89.56 206 GLN A O 1
ATOM 1633 N N . TRP A 1 207 ? 16.168 18.327 -19.754 1.00 91.50 207 TRP A N 1
ATOM 1634 C CA . TRP A 1 207 ? 14.817 17.932 -20.177 1.00 91.50 207 TRP A CA 1
ATOM 1635 C C . TRP A 1 207 ? 14.691 17.740 -21.698 1.00 91.50 207 TRP A C 1
ATOM 1637 O O . TRP A 1 207 ? 13.949 16.862 -22.137 1.00 91.50 207 TRP A O 1
ATOM 1647 N N . ARG A 1 208 ? 15.456 18.492 -22.505 1.00 87.94 208 ARG A N 1
ATOM 1648 C CA . ARG A 1 208 ? 15.451 18.396 -23.978 1.00 87.94 208 ARG A CA 1
ATOM 1649 C C . ARG A 1 208 ? 15.842 17.010 -24.504 1.00 87.94 208 ARG A C 1
ATOM 1651 O O . ARG A 1 208 ? 15.473 16.672 -25.622 1.00 87.94 208 ARG A O 1
ATOM 1658 N N . ARG A 1 209 ? 16.541 16.200 -23.696 1.00 86.75 209 ARG A N 1
ATOM 1659 C CA . ARG A 1 209 ? 16.911 14.817 -24.042 1.00 86.75 209 ARG A CA 1
ATOM 1660 C C . ARG A 1 209 ? 15.749 13.835 -23.957 1.00 86.75 209 ARG A C 1
ATOM 1662 O O . ARG A 1 209 ? 15.799 12.795 -24.600 1.00 86.75 209 ARG A O 1
ATOM 1669 N N . ILE A 1 210 ? 14.753 14.110 -23.116 1.00 90.50 210 ILE A N 1
ATOM 1670 C CA . ILE A 1 210 ? 13.700 13.141 -22.770 1.00 90.50 210 ILE A CA 1
ATOM 1671 C C . ILE A 1 210 ? 12.286 13.671 -23.002 1.00 90.50 210 ILE A C 1
ATOM 1673 O O . ILE A 1 210 ? 11.324 12.974 -22.706 1.00 90.50 210 ILE A O 1
ATOM 1677 N N . VAL A 1 211 ? 12.141 14.892 -23.516 1.00 92.56 211 VAL A N 1
ATOM 1678 C CA . VAL A 1 211 ? 10.851 15.467 -23.903 1.00 92.56 211 VAL A CA 1
ATOM 1679 C C . VAL A 1 211 ? 10.821 15.611 -25.424 1.00 92.56 211 VAL A C 1
ATOM 1681 O O . VAL A 1 211 ? 11.654 16.337 -25.971 1.00 92.56 211 VAL A O 1
ATOM 1684 N N . PRO A 1 212 ? 9.875 14.957 -26.124 1.00 91.38 212 PRO A N 1
ATOM 1685 C CA . PRO A 1 212 ? 9.723 15.142 -27.558 1.00 91.38 212 PRO A CA 1
ATOM 1686 C C . PRO A 1 212 ? 9.356 16.592 -27.888 1.00 91.38 212 PRO A C 1
ATOM 1688 O O . PRO A 1 212 ? 8.406 17.140 -27.331 1.00 91.38 212 PRO A O 1
ATOM 1691 N N . THR A 1 213 ? 10.092 17.205 -28.816 1.00 90.12 213 THR A N 1
ATOM 1692 C CA . THR A 1 213 ? 9.854 18.585 -29.282 1.00 90.12 213 THR A CA 1
ATOM 1693 C C . THR A 1 213 ? 9.341 18.665 -30.722 1.00 90.12 213 THR A C 1
ATOM 1695 O O . THR A 1 213 ? 8.943 19.740 -31.163 1.00 90.12 213 THR A O 1
ATOM 1698 N N . SER A 1 214 ? 9.313 17.540 -31.446 1.00 90.00 214 SER A N 1
ATOM 1699 C CA . SER A 1 214 ? 8.743 17.411 -32.793 1.00 90.00 214 SER A CA 1
ATOM 1700 C C . SER A 1 214 ? 7.872 16.157 -32.892 1.00 90.00 214 SER A C 1
ATOM 1702 O O . SER A 1 214 ? 8.161 15.134 -32.267 1.00 90.00 214 SER A O 1
ATOM 1704 N N . TRP A 1 215 ? 6.840 16.223 -33.735 1.00 91.31 215 TRP A N 1
ATOM 1705 C CA . TRP A 1 215 ? 6.004 15.079 -34.106 1.00 91.31 215 TRP A CA 1
ATOM 1706 C C . TRP A 1 215 ? 6.742 14.036 -34.954 1.00 91.31 215 TRP A C 1
ATOM 1708 O O . TRP A 1 215 ? 6.302 12.887 -35.009 1.00 91.31 215 TRP A O 1
ATOM 1718 N N . ASP A 1 216 ? 7.899 14.383 -35.528 1.00 91.44 216 ASP A N 1
ATOM 1719 C CA . ASP A 1 216 ? 8.757 13.441 -36.263 1.00 91.44 216 ASP A CA 1
ATOM 1720 C C . ASP A 1 216 ? 9.260 12.286 -35.383 1.00 91.44 216 ASP A C 1
ATOM 1722 O O . ASP A 1 216 ? 9.640 11.230 -35.888 1.00 91.44 216 ASP A O 1
ATOM 1726 N N . VAL A 1 217 ? 9.201 12.433 -34.054 1.00 91.94 217 VAL A N 1
ATOM 1727 C CA . VAL A 1 217 ? 9.516 11.356 -33.107 1.00 91.94 217 VAL A CA 1
ATOM 1728 C C . VAL A 1 217 ? 8.705 10.082 -33.384 1.00 91.94 217 VAL A C 1
ATOM 1730 O O . VAL A 1 217 ? 9.215 8.983 -33.194 1.00 91.94 217 VAL A O 1
ATOM 1733 N N . ILE A 1 218 ? 7.465 10.201 -33.871 1.00 94.75 218 ILE A N 1
ATOM 1734 C CA . ILE A 1 218 ? 6.587 9.055 -34.132 1.00 94.75 218 ILE A CA 1
ATOM 1735 C C . ILE A 1 218 ? 7.094 8.207 -35.312 1.00 94.75 218 ILE A C 1
ATOM 1737 O O . ILE A 1 218 ? 7.337 7.014 -35.105 1.00 94.75 218 ILE A O 1
ATOM 1741 N N . PRO A 1 219 ? 7.304 8.757 -36.527 1.00 95.62 219 PRO A N 1
ATOM 1742 C CA . PRO A 1 219 ? 7.873 7.976 -37.622 1.00 95.62 219 PRO A CA 1
ATOM 1743 C C . PRO A 1 219 ? 9.303 7.493 -37.329 1.00 95.62 219 PRO A C 1
ATOM 1745 O O . PRO A 1 219 ? 9.630 6.356 -37.669 1.00 95.62 219 PRO A O 1
ATOM 1748 N N . HIS A 1 220 ? 10.129 8.270 -36.619 1.00 94.69 220 HIS A N 1
ATOM 1749 C CA . HIS A 1 220 ? 11.440 7.792 -36.164 1.00 94.69 220 HIS A CA 1
ATOM 1750 C C . HIS A 1 220 ? 11.335 6.596 -35.207 1.00 94.69 220 HIS A C 1
ATOM 1752 O O . HIS A 1 220 ? 12.082 5.632 -35.354 1.00 94.69 220 HIS A O 1
ATOM 1758 N N . ALA A 1 221 ? 10.399 6.608 -34.255 1.00 94.75 221 ALA A N 1
ATOM 1759 C CA . ALA A 1 221 ? 10.198 5.486 -33.342 1.00 94.75 221 ALA A CA 1
ATOM 1760 C C . ALA A 1 221 ? 9.695 4.237 -34.081 1.00 94.75 221 ALA A C 1
ATOM 1762 O O . ALA A 1 221 ? 10.147 3.133 -33.785 1.00 94.75 221 ALA A O 1
ATOM 1763 N N . ALA A 1 222 ? 8.819 4.401 -35.079 1.00 95.56 222 ALA A N 1
ATOM 1764 C CA . ALA A 1 222 ? 8.385 3.304 -35.944 1.00 95.56 222 ALA A CA 1
ATOM 1765 C C . ALA A 1 222 ? 9.554 2.678 -36.720 1.00 95.56 222 ALA A C 1
ATOM 1767 O O . ALA A 1 222 ? 9.679 1.454 -36.763 1.00 95.56 222 ALA A O 1
ATOM 1768 N N . SER A 1 223 ? 10.444 3.511 -37.263 1.00 95.62 223 SER A N 1
ATOM 1769 C CA . SER A 1 223 ? 11.676 3.061 -37.917 1.00 95.62 223 SER A CA 1
ATOM 1770 C C . SER A 1 223 ? 12.573 2.276 -36.954 1.00 95.62 223 SER A C 1
ATOM 1772 O O . SER A 1 223 ? 12.990 1.163 -37.268 1.00 95.62 223 SER A O 1
ATOM 1774 N N . VAL A 1 224 ? 12.802 2.794 -35.742 1.00 94.50 224 VAL A N 1
ATOM 1775 C CA . VAL A 1 224 ? 13.600 2.118 -34.704 1.00 94.50 224 VAL A CA 1
ATOM 1776 C C . VAL A 1 224 ? 12.986 0.776 -34.291 1.00 94.50 224 VAL A C 1
ATOM 1778 O O . VAL A 1 224 ? 13.710 -0.201 -34.117 1.00 94.50 224 VAL A O 1
ATOM 1781 N N . MET A 1 225 ? 11.656 0.683 -34.176 1.00 94.75 225 MET A N 1
ATOM 1782 C CA . MET A 1 225 ? 10.980 -0.589 -33.890 1.00 94.75 225 MET A CA 1
ATOM 1783 C C . MET A 1 225 ? 11.231 -1.632 -34.984 1.00 94.75 225 MET A C 1
ATOM 1785 O O . MET A 1 225 ? 11.503 -2.787 -34.661 1.00 94.75 225 MET A O 1
ATOM 1789 N N . ILE A 1 226 ? 11.176 -1.239 -36.262 1.00 95.75 226 ILE A N 1
ATOM 1790 C CA . ILE A 1 226 ? 11.486 -2.135 -37.388 1.00 95.75 226 ILE A CA 1
ATOM 1791 C C . ILE A 1 226 ? 12.952 -2.571 -37.334 1.00 95.75 226 ILE A C 1
ATOM 1793 O O . ILE A 1 226 ? 13.238 -3.757 -37.484 1.00 95.75 226 ILE A O 1
ATOM 1797 N N . GLN A 1 227 ? 13.870 -1.637 -37.075 1.00 94.75 227 GLN A N 1
ATOM 1798 C CA . GLN A 1 227 ? 15.302 -1.908 -36.931 1.00 94.75 227 GLN A CA 1
ATOM 1799 C C . GLN A 1 227 ? 15.568 -2.939 -35.819 1.00 94.75 227 GLN A C 1
ATOM 1801 O O . GLN A 1 227 ? 16.123 -4.007 -36.087 1.00 94.75 227 GLN A O 1
ATOM 1806 N N . TYR A 1 228 ? 15.043 -2.723 -34.608 1.00 94.44 228 TYR A N 1
ATOM 1807 C CA . TYR A 1 228 ? 15.159 -3.700 -33.520 1.00 94.44 228 TYR A CA 1
ATOM 1808 C C . TYR A 1 228 ? 14.517 -5.051 -33.849 1.00 94.44 228 TYR A C 1
ATOM 1810 O O . TYR A 1 228 ? 15.143 -6.086 -33.620 1.00 94.44 228 TYR A O 1
ATOM 1818 N N . ALA A 1 229 ? 13.310 -5.061 -34.428 1.00 95.12 229 ALA A N 1
ATOM 1819 C CA . ALA A 1 229 ? 12.641 -6.296 -34.838 1.00 95.12 229 ALA A CA 1
ATOM 1820 C C . ALA A 1 229 ? 13.465 -7.069 -35.880 1.00 95.12 229 ALA A C 1
ATOM 1822 O O . ALA A 1 229 ? 13.564 -8.287 -35.819 1.00 95.12 229 ALA A O 1
ATOM 1823 N N . SER A 1 230 ? 14.110 -6.376 -36.815 1.00 96.00 230 SER A N 1
ATOM 1824 C CA . SER A 1 230 ? 14.933 -7.002 -37.853 1.00 96.00 230 SER A CA 1
ATOM 1825 C C . SER A 1 230 ? 16.287 -7.534 -37.368 1.00 96.00 230 SER A C 1
ATOM 1827 O O . SER A 1 230 ? 16.940 -8.276 -38.101 1.00 96.00 230 SER A O 1
ATOM 1829 N N . LEU A 1 231 ? 16.684 -7.210 -36.130 1.00 93.81 231 LEU A N 1
ATOM 1830 C CA . LEU A 1 231 ? 18.028 -7.437 -35.581 1.00 93.81 231 LEU A CA 1
ATOM 1831 C C . LEU A 1 231 ? 19.148 -6.672 -36.310 1.00 93.81 231 LEU A C 1
ATOM 1833 O O . LEU A 1 231 ? 20.318 -6.996 -36.141 1.00 93.81 231 LEU A O 1
ATOM 1837 N N . ASP A 1 232 ? 18.786 -5.652 -37.087 1.00 92.12 232 ASP A N 1
ATOM 1838 C CA . ASP A 1 232 ? 19.700 -4.698 -37.712 1.00 92.12 232 ASP A CA 1
ATOM 1839 C C . ASP A 1 232 ? 19.455 -3.334 -37.059 1.00 92.12 232 ASP A C 1
ATOM 1841 O O . ASP A 1 232 ? 18.509 -2.609 -37.388 1.00 92.12 232 ASP A O 1
ATOM 1845 N N . TRP A 1 233 ? 20.197 -3.113 -35.978 1.00 89.88 233 TRP A N 1
ATOM 1846 C CA . TRP A 1 233 ? 19.898 -2.123 -34.951 1.00 89.88 233 TRP A CA 1
ATOM 1847 C C . TRP A 1 233 ? 20.355 -0.719 -35.359 1.00 89.88 233 TRP A C 1
ATOM 1849 O O . TRP A 1 233 ? 21.328 -0.593 -36.096 1.00 89.88 233 TRP A O 1
ATOM 1859 N N . PRO A 1 234 ? 19.664 0.337 -34.887 1.00 87.25 234 PRO A N 1
ATOM 1860 C CA . PRO A 1 234 ? 20.040 1.707 -35.218 1.00 87.25 234 PRO A CA 1
ATOM 1861 C C . PRO A 1 234 ? 21.390 2.079 -34.602 1.00 87.25 234 PRO A C 1
ATOM 1863 O O . PRO A 1 234 ? 21.737 1.586 -33.525 1.00 87.25 234 PRO A O 1
ATOM 1866 N N . ASP A 1 235 ? 22.084 3.026 -35.234 1.00 75.69 235 ASP A N 1
ATOM 1867 C CA . ASP A 1 235 ? 23.277 3.649 -34.659 1.00 75.69 235 ASP A CA 1
ATOM 1868 C C . ASP A 1 235 ? 22.955 4.278 -33.294 1.00 75.69 235 ASP A C 1
ATOM 1870 O O . ASP A 1 235 ? 21.973 5.018 -33.134 1.00 75.69 235 ASP A O 1
ATOM 1874 N N . ASP A 1 236 ? 23.785 3.971 -32.295 1.00 71.00 236 ASP A N 1
ATOM 1875 C CA . ASP A 1 236 ? 23.614 4.453 -30.929 1.00 71.00 236 ASP A CA 1
ATOM 1876 C C . ASP A 1 236 ? 24.451 5.721 -30.698 1.00 71.00 236 ASP A C 1
ATOM 1878 O O . ASP A 1 236 ? 25.673 5.744 -30.847 1.00 71.00 236 ASP A O 1
ATOM 1882 N N . HIS A 1 237 ? 23.770 6.804 -30.332 1.00 75.19 237 HIS A N 1
ATOM 1883 C CA . HIS A 1 237 ? 24.369 8.095 -29.989 1.00 75.19 237 HIS A CA 1
ATOM 1884 C C . HIS A 1 237 ? 23.956 8.542 -28.578 1.00 75.19 237 HIS A C 1
ATOM 1886 O O . HIS A 1 237 ? 23.900 9.734 -28.271 1.00 75.19 237 HIS A O 1
ATOM 1892 N N . THR A 1 238 ? 23.682 7.575 -27.696 1.00 73.25 238 THR A N 1
ATOM 1893 C CA . THR A 1 238 ? 23.160 7.739 -26.324 1.00 73.25 238 THR A CA 1
ATOM 1894 C C . THR A 1 238 ? 23.851 8.813 -25.482 1.00 73.25 238 THR A C 1
ATOM 1896 O O . THR A 1 238 ? 23.217 9.379 -24.586 1.00 73.25 238 THR A O 1
ATOM 1899 N N . TRP A 1 239 ? 25.118 9.138 -25.755 1.00 76.19 239 TRP A N 1
ATOM 1900 C CA . TRP A 1 239 ? 25.831 10.220 -25.076 1.00 76.19 239 TRP A CA 1
ATOM 1901 C C . TRP A 1 239 ? 25.215 11.606 -25.320 1.00 76.19 239 TRP A C 1
ATOM 1903 O O . TRP A 1 239 ? 25.120 12.430 -24.405 1.00 76.19 239 TRP A O 1
ATOM 1913 N N . THR A 1 240 ? 24.751 11.887 -26.537 1.00 74.69 240 THR A N 1
ATOM 1914 C CA . THR A 1 240 ? 24.269 13.214 -26.962 1.00 74.69 240 THR A CA 1
ATOM 1915 C C . THR A 1 240 ? 22.780 13.219 -27.296 1.00 74.69 240 THR A C 1
ATOM 1917 O O . THR A 1 240 ? 22.118 14.227 -27.034 1.00 74.69 240 THR A O 1
ATOM 1920 N N . ASN A 1 241 ? 22.223 12.109 -27.784 1.00 82.06 241 ASN A N 1
ATOM 1921 C CA . ASN A 1 241 ? 20.799 11.950 -28.071 1.00 82.06 241 ASN A CA 1
ATOM 1922 C C . ASN A 1 241 ? 20.331 10.490 -27.968 1.00 82.06 241 ASN A C 1
ATOM 1924 O O . ASN A 1 241 ? 20.972 9.558 -28.438 1.00 82.06 241 ASN A O 1
ATOM 1928 N N . TYR A 1 242 ? 19.143 10.298 -27.396 1.00 88.31 242 TYR A N 1
ATOM 1929 C CA . TYR A 1 242 ? 18.458 9.009 -27.452 1.00 88.31 242 TYR A CA 1
ATOM 1930 C C . TYR A 1 242 ? 17.778 8.824 -28.807 1.00 88.31 242 TYR A C 1
ATOM 1932 O O . TYR A 1 242 ? 17.312 9.794 -29.416 1.00 88.31 242 TYR A O 1
ATOM 1940 N N . ASN A 1 243 ? 17.656 7.574 -29.255 1.00 91.31 243 ASN A N 1
ATOM 1941 C CA . ASN A 1 243 ? 16.775 7.284 -30.380 1.00 91.31 243 ASN A CA 1
ATOM 1942 C C . ASN A 1 243 ? 15.309 7.555 -29.994 1.00 91.31 243 ASN A C 1
ATOM 1944 O O . ASN A 1 243 ? 14.947 7.617 -28.817 1.00 91.31 243 ASN A O 1
ATOM 1948 N N . ALA A 1 244 ? 14.441 7.735 -30.984 1.00 92.19 244 ALA A N 1
ATOM 1949 C CA . ALA A 1 244 ? 13.069 8.176 -30.764 1.00 92.19 244 ALA A CA 1
ATOM 1950 C C . ALA A 1 244 ? 12.239 7.201 -29.909 1.00 92.19 244 ALA A C 1
ATOM 1952 O O . ALA A 1 244 ? 11.400 7.642 -29.122 1.00 92.19 244 ALA A O 1
ATOM 1953 N N . LEU A 1 245 ? 12.490 5.890 -30.008 1.00 92.75 245 LEU A N 1
ATOM 1954 C CA . LEU A 1 245 ? 11.790 4.893 -29.196 1.00 92.75 245 LEU A CA 1
ATOM 1955 C C . LEU A 1 245 ? 12.218 4.962 -27.722 1.00 92.75 245 LEU A C 1
ATOM 1957 O O . LEU A 1 245 ? 11.368 4.935 -26.828 1.00 92.75 245 LEU A O 1
ATOM 1961 N N . GLN A 1 246 ? 13.521 5.105 -27.462 1.00 92.69 246 GLN A N 1
ATOM 1962 C CA . GLN A 1 246 ? 14.061 5.360 -26.124 1.00 92.69 246 GLN A CA 1
ATOM 1963 C C . GLN A 1 246 ? 13.519 6.677 -25.556 1.00 92.69 246 GLN A C 1
ATOM 1965 O O . GLN A 1 246 ? 13.038 6.701 -24.427 1.00 92.69 246 GLN A O 1
ATOM 1970 N N . LEU A 1 247 ? 13.523 7.753 -26.349 1.00 92.94 247 LEU A N 1
ATOM 1971 C CA . LEU A 1 247 ? 13.039 9.073 -25.944 1.00 92.94 247 LEU A CA 1
ATOM 1972 C C . LEU A 1 247 ? 11.561 9.037 -25.528 1.00 92.94 247 LEU A C 1
ATOM 1974 O O . LEU A 1 247 ? 11.226 9.535 -24.455 1.00 92.94 247 LEU A O 1
ATOM 1978 N N . ILE A 1 248 ? 10.687 8.392 -26.312 1.00 94.50 248 ILE A N 1
ATOM 1979 C CA . ILE A 1 248 ? 9.277 8.189 -25.932 1.00 94.50 248 ILE A CA 1
ATOM 1980 C C . ILE A 1 248 ? 9.182 7.350 -24.652 1.00 94.50 248 ILE A C 1
ATOM 1982 O O . ILE A 1 248 ? 8.433 7.701 -23.743 1.00 94.50 248 ILE A O 1
ATOM 1986 N N . SER A 1 249 ? 9.952 6.266 -24.545 1.00 95.56 249 SER A N 1
ATOM 1987 C CA . SER A 1 249 ? 9.916 5.380 -23.373 1.00 95.56 249 SER A CA 1
ATOM 1988 C C . SER A 1 249 ? 10.348 6.099 -22.089 1.00 95.56 249 SER A C 1
ATOM 1990 O O . SER A 1 249 ? 9.728 5.932 -21.036 1.00 95.56 249 SER A O 1
ATOM 1992 N N . TYR A 1 250 ? 11.380 6.939 -22.157 1.00 95.31 250 TYR A N 1
ATOM 1993 C CA . TYR A 1 250 ? 11.848 7.743 -21.028 1.00 95.31 250 TYR A CA 1
ATOM 1994 C C . TYR A 1 250 ? 10.878 8.873 -20.699 1.00 95.31 250 TYR A C 1
ATOM 1996 O O . TYR A 1 250 ? 10.586 9.079 -19.521 1.00 95.31 250 TYR A O 1
ATOM 2004 N N . PHE A 1 251 ? 10.301 9.529 -21.711 1.00 96.50 251 PHE A N 1
ATOM 2005 C CA . PHE A 1 251 ? 9.233 10.505 -21.514 1.00 96.50 251 PHE A CA 1
ATOM 2006 C C . PHE A 1 251 ? 8.057 9.895 -20.745 1.00 96.50 251 PHE A C 1
ATOM 2008 O O . PHE A 1 251 ? 7.648 10.430 -19.717 1.00 96.50 251 PHE A O 1
ATOM 2015 N N . VAL A 1 252 ? 7.546 8.747 -21.203 1.00 97.75 252 VAL A N 1
ATOM 2016 C CA . VAL A 1 252 ? 6.431 8.046 -20.551 1.00 97.75 252 VAL A CA 1
ATOM 2017 C C . VAL A 1 252 ? 6.818 7.646 -19.130 1.00 97.75 252 VAL A C 1
ATOM 2019 O O . VAL A 1 252 ? 6.054 7.879 -18.199 1.00 97.75 252 VAL A O 1
ATOM 2022 N N . THR A 1 253 ? 8.013 7.096 -18.926 1.00 97.50 253 THR A N 1
ATOM 2023 C CA . THR A 1 253 ? 8.449 6.646 -17.597 1.00 97.50 253 THR A CA 1
ATOM 2024 C C . THR A 1 253 ? 8.542 7.801 -16.601 1.00 97.50 253 THR A C 1
ATOM 2026 O O . THR A 1 253 ? 8.014 7.702 -15.493 1.00 97.50 253 THR A O 1
ATOM 2029 N N . VAL A 1 254 ? 9.175 8.906 -17.003 1.00 97.06 254 VAL A N 1
ATOM 2030 C CA . VAL A 1 254 ? 9.420 10.062 -16.134 1.00 97.06 254 VAL A CA 1
ATOM 2031 C C . VAL A 1 254 ? 8.155 10.891 -15.954 1.00 97.06 254 VAL A C 1
ATOM 2033 O O . VAL A 1 254 ? 7.774 11.158 -14.824 1.00 97.06 254 VAL A O 1
ATOM 2036 N N . PHE A 1 255 ? 7.471 11.272 -17.032 1.00 97.44 255 PHE A N 1
ATOM 2037 C CA . PHE A 1 255 ? 6.395 12.268 -16.984 1.00 97.44 255 PHE A CA 1
ATOM 2038 C C . PHE A 1 255 ? 4.983 11.688 -16.912 1.00 97.44 255 PHE A C 1
ATOM 2040 O O . PHE A 1 255 ? 4.044 12.441 -16.660 1.00 97.44 255 PHE A O 1
ATOM 2047 N N . ILE A 1 256 ? 4.809 10.377 -17.103 1.00 97.69 256 ILE A N 1
ATOM 2048 C CA . ILE A 1 256 ? 3.490 9.731 -17.047 1.00 97.69 256 ILE A CA 1
ATOM 2049 C C . ILE A 1 256 ? 3.459 8.669 -15.947 1.00 97.69 256 ILE A C 1
ATOM 2051 O O . ILE A 1 256 ? 2.690 8.802 -14.998 1.00 97.69 256 ILE A O 1
ATOM 2055 N N . ALA A 1 257 ? 4.299 7.637 -16.030 1.00 97.88 257 ALA A N 1
ATOM 2056 C CA . ALA A 1 257 ? 4.249 6.494 -15.122 1.00 97.88 257 ALA A CA 1
ATOM 2057 C C . ALA A 1 257 ? 4.620 6.865 -13.678 1.00 97.88 257 ALA A C 1
ATOM 2059 O O . ALA A 1 257 ? 3.908 6.478 -12.751 1.00 97.88 257 ALA A O 1
ATOM 2060 N N . ALA A 1 258 ? 5.685 7.647 -13.469 1.00 96.62 258 ALA A N 1
ATOM 2061 C CA . ALA A 1 258 ? 6.083 8.080 -12.128 1.00 96.62 258 ALA A CA 1
ATOM 2062 C C . ALA A 1 258 ? 5.028 8.988 -11.448 1.00 96.62 258 ALA A C 1
ATOM 2064 O O . ALA A 1 258 ? 4.622 8.675 -10.324 1.00 96.62 258 ALA A O 1
ATOM 2065 N N . PRO A 1 259 ? 4.485 10.037 -12.100 1.00 96.25 259 PRO A N 1
ATOM 2066 C CA . PRO A 1 259 ? 3.352 10.789 -11.561 1.00 96.25 259 PRO A CA 1
ATOM 2067 C C . PRO A 1 259 ? 2.099 9.935 -11.350 1.00 96.25 259 PRO A C 1
ATOM 2069 O O . PRO A 1 259 ? 1.421 10.088 -10.335 1.00 96.25 259 PRO A O 1
ATOM 2072 N N . ALA A 1 260 ? 1.801 8.996 -12.255 1.00 96.00 260 ALA A N 1
ATOM 2073 C CA . ALA A 1 260 ? 0.684 8.071 -12.082 1.00 96.00 260 ALA A CA 1
ATOM 2074 C C . ALA A 1 260 ? 0.862 7.185 -10.839 1.00 96.00 260 ALA A C 1
ATOM 2076 O O . ALA A 1 260 ? -0.117 6.951 -10.128 1.00 96.00 260 ALA A O 1
ATOM 2077 N N . ALA A 1 261 ? 2.086 6.745 -10.520 1.00 96.00 261 ALA A N 1
ATOM 2078 C CA . ALA A 1 261 ? 2.381 6.014 -9.286 1.00 96.00 261 ALA A CA 1
ATOM 2079 C C . ALA A 1 261 ? 2.010 6.838 -8.044 1.00 96.00 261 ALA A C 1
ATOM 2081 O O . ALA A 1 261 ? 1.339 6.324 -7.150 1.00 96.00 261 ALA A O 1
ATOM 2082 N N . LEU A 1 262 ? 2.374 8.127 -8.017 1.00 92.88 262 LEU A N 1
ATOM 2083 C CA . LEU A 1 262 ? 2.029 9.042 -6.925 1.00 92.88 262 LEU A CA 1
ATOM 2084 C C . LEU A 1 262 ? 0.517 9.279 -6.829 1.00 92.88 262 LEU A C 1
ATOM 2086 O O . LEU A 1 262 ? -0.059 9.141 -5.753 1.00 92.88 262 LEU A O 1
ATOM 2090 N N . ILE A 1 263 ? -0.139 9.610 -7.944 1.00 90.06 263 ILE A N 1
ATOM 2091 C CA . ILE A 1 263 ? -1.582 9.901 -7.977 1.00 90.06 263 ILE A CA 1
ATOM 2092 C C . ILE A 1 263 ? -2.386 8.683 -7.519 1.00 90.06 263 ILE A C 1
ATOM 2094 O O . ILE A 1 263 ? -3.304 8.810 -6.712 1.00 90.06 263 ILE A O 1
ATOM 2098 N N . THR A 1 264 ? -2.031 7.492 -8.001 1.00 91.81 264 THR A N 1
ATOM 2099 C CA . THR A 1 264 ? -2.704 6.252 -7.599 1.00 91.81 264 THR A CA 1
ATOM 2100 C C . THR A 1 264 ? -2.389 5.868 -6.153 1.00 91.81 264 THR A C 1
ATOM 2102 O O . THR A 1 264 ? -3.295 5.421 -5.458 1.00 91.81 264 THR A O 1
ATOM 2105 N N . ALA A 1 265 ? -1.170 6.112 -5.653 1.00 89.94 265 ALA A N 1
ATOM 2106 C CA . ALA A 1 265 ? -0.834 5.935 -4.237 1.00 89.94 265 ALA A CA 1
ATOM 2107 C C . ALA A 1 265 ? -1.678 6.838 -3.327 1.00 89.94 265 ALA A C 1
ATOM 2109 O O . ALA A 1 265 ? -2.280 6.370 -2.363 1.00 89.94 265 ALA A O 1
ATOM 2110 N N . LEU A 1 266 ? -1.788 8.118 -3.681 1.00 85.38 266 LEU A N 1
ATOM 2111 C CA . LEU A 1 266 ? -2.635 9.087 -2.992 1.00 85.38 266 LEU A CA 1
ATOM 2112 C C . LEU A 1 266 ? -4.121 8.706 -3.074 1.00 85.38 266 LEU A C 1
ATOM 2114 O O . LEU A 1 266 ? -4.837 8.802 -2.083 1.00 85.38 266 LEU A O 1
ATOM 2118 N N . GLY A 1 267 ? -4.577 8.192 -4.217 1.00 82.50 267 GLY A N 1
ATOM 2119 C CA . GLY A 1 267 ? -5.937 7.683 -4.399 1.00 82.50 267 GLY A CA 1
ATOM 2120 C C . GLY A 1 267 ? -6.292 6.469 -3.534 1.00 82.50 267 GLY A C 1
ATOM 2121 O O . GLY A 1 267 ? -7.472 6.193 -3.329 1.00 82.50 267 GLY A O 1
ATOM 2122 N N . MET A 1 268 ? -5.292 5.755 -3.006 1.00 84.31 268 MET A N 1
ATOM 2123 C CA . MET A 1 268 ? -5.499 4.655 -2.062 1.00 84.31 268 MET A CA 1
ATOM 2124 C C . MET A 1 268 ? -5.579 5.105 -0.595 1.00 84.31 268 MET A C 1
ATOM 2126 O O . MET A 1 268 ? -5.943 4.302 0.263 1.00 84.31 268 MET A O 1
ATOM 2130 N N . SER A 1 269 ? -5.277 6.372 -0.290 1.00 79.19 269 SER A N 1
ATOM 2131 C CA . SER A 1 269 ? -5.406 6.924 1.061 1.00 79.19 269 SER A CA 1
ATOM 2132 C C . SER A 1 269 ? -6.888 7.082 1.433 1.00 79.19 269 SER A C 1
ATOM 2134 O O . SER A 1 269 ? -7.620 7.774 0.719 1.00 79.19 269 SER A O 1
ATOM 2136 N N . PRO A 1 270 ? -7.351 6.516 2.566 1.00 71.12 270 PRO A N 1
ATOM 2137 C CA . PRO A 1 270 ? -8.696 6.775 3.077 1.00 71.12 270 PRO A CA 1
ATOM 2138 C C . PRO A 1 270 ? -8.956 8.260 3.309 1.00 71.12 270 PRO A C 1
ATOM 2140 O O . PRO A 1 270 ? -10.012 8.758 2.925 1.00 71.12 270 PRO A O 1
ATOM 2143 N N . ALA A 1 271 ? -7.979 8.970 3.887 1.00 69.25 271 ALA A N 1
ATOM 2144 C CA . ALA A 1 271 ? -8.109 10.395 4.148 1.00 69.25 271 ALA A CA 1
ATOM 2145 C C . ALA A 1 271 ? -8.332 11.169 2.848 1.00 69.25 271 ALA A C 1
ATOM 2147 O O . ALA A 1 271 ? -9.210 12.016 2.778 1.00 69.25 271 ALA A O 1
ATOM 2148 N N . LEU A 1 272 ? -7.619 10.837 1.775 1.00 69.56 272 LEU A N 1
ATOM 2149 C CA . LEU A 1 272 ? -7.788 11.560 0.522 1.00 69.56 272 LEU A CA 1
ATOM 2150 C C . LEU A 1 272 ? -9.039 11.135 -0.258 1.00 69.56 272 LEU A C 1
ATOM 2152 O O . LEU A 1 272 ? -9.764 11.981 -0.775 1.00 69.56 272 LEU A O 1
ATOM 2156 N N . SER A 1 273 ? -9.317 9.831 -0.314 1.00 63.34 273 SER A N 1
ATOM 2157 C CA . SER A 1 273 ? -10.451 9.279 -1.062 1.00 63.34 273 SER A CA 1
ATOM 2158 C C . SER A 1 273 ? -11.805 9.660 -0.460 1.00 63.34 273 SER A C 1
ATOM 2160 O O . SER A 1 273 ? -12.771 9.787 -1.214 1.00 63.34 273 SER A O 1
ATOM 2162 N N . GLN A 1 274 ? -11.898 9.796 0.867 1.00 61.53 274 GLN A N 1
ATOM 2163 C CA . GLN A 1 274 ? -13.154 10.119 1.554 1.00 61.53 274 GLN A CA 1
ATOM 2164 C C . GLN A 1 274 ? -13.286 11.602 1.900 1.00 61.53 274 GLN A C 1
ATOM 2166 O O . GLN A 1 274 ? -14.404 12.100 1.952 1.00 61.53 274 GLN A O 1
ATOM 2171 N N . ARG A 1 275 ? -12.171 12.312 2.119 1.00 64.88 275 ARG A N 1
ATOM 2172 C CA . ARG A 1 275 ? -12.191 13.678 2.668 1.00 64.88 275 ARG A CA 1
ATOM 2173 C C . ARG A 1 275 ? -11.873 14.761 1.635 1.00 64.88 275 ARG A C 1
ATOM 2175 O O . ARG A 1 275 ? -12.186 15.920 1.861 1.00 64.88 275 ARG A O 1
ATOM 2182 N N . LEU A 1 276 ? -11.314 14.408 0.467 1.00 57.94 276 LEU A N 1
ATOM 2183 C CA . LEU A 1 276 ? -11.210 15.310 -0.689 1.00 57.94 276 LEU A CA 1
ATOM 2184 C C . LEU A 1 276 ? -12.072 14.801 -1.849 1.00 57.94 276 LEU A C 1
ATOM 2186 O O . LEU A 1 276 ? -11.603 14.114 -2.762 1.00 57.94 276 LEU A O 1
ATOM 2190 N N . GLY A 1 277 ? -13.343 15.215 -1.855 1.00 55.28 277 GLY A N 1
ATOM 2191 C CA . GLY A 1 277 ? -14.316 14.862 -2.896 1.00 55.28 277 GLY A CA 1
ATOM 2192 C C . GLY A 1 277 ? -13.882 15.226 -4.324 1.00 55.28 277 GLY A C 1
ATOM 2193 O O . GLY A 1 277 ? -14.369 14.638 -5.284 1.00 55.28 277 GLY A O 1
ATOM 2194 N N . LEU A 1 278 ? -12.923 16.142 -4.495 1.00 53.50 278 LEU A N 1
ATOM 2195 C CA . LEU A 1 278 ? -12.378 16.526 -5.800 1.00 53.50 278 LEU A CA 1
ATOM 2196 C C . LEU A 1 278 ? -11.701 15.357 -6.532 1.00 53.50 278 LEU A C 1
ATOM 2198 O O . LEU A 1 278 ? -11.845 15.249 -7.745 1.00 53.50 278 LEU A O 1
ATOM 2202 N N . ILE A 1 279 ? -11.001 14.463 -5.829 1.00 55.25 279 ILE A N 1
ATOM 2203 C CA . ILE A 1 279 ? -10.288 13.344 -6.467 1.00 55.25 279 ILE A CA 1
ATOM 2204 C C . ILE A 1 279 ? -11.257 12.193 -6.747 1.00 55.25 279 ILE A C 1
ATOM 2206 O O . ILE A 1 279 ? -11.342 11.712 -7.879 1.00 55.25 279 ILE A O 1
ATOM 2210 N N . SER A 1 280 ? -12.054 11.802 -5.753 1.00 56.56 280 SER A N 1
ATOM 2211 C CA . SER A 1 280 ? -12.998 10.690 -5.882 1.00 56.56 280 SER A CA 1
ATOM 2212 C C . SER A 1 280 ? -14.176 11.007 -6.815 1.00 56.56 280 SER A C 1
ATOM 2214 O O . SER A 1 280 ? -14.512 10.169 -7.654 1.00 56.56 280 SER A O 1
ATOM 2216 N N . LYS A 1 281 ? -14.763 12.218 -6.758 1.00 59.88 281 LYS A N 1
ATOM 2217 C CA . LYS A 1 281 ? -15.914 12.611 -7.601 1.00 59.88 281 LYS A CA 1
ATOM 2218 C C . LYS A 1 281 ? -15.499 13.069 -9.010 1.00 59.88 281 LYS A C 1
ATOM 2220 O O . LYS A 1 281 ? -16.148 12.672 -9.976 1.00 59.88 281 LYS A O 1
ATOM 2225 N N . ARG A 1 282 ? -14.418 13.854 -9.176 1.00 57.72 282 ARG A N 1
ATOM 2226 C CA . ARG A 1 282 ? -14.013 14.395 -10.500 1.00 57.72 282 ARG A CA 1
ATOM 2227 C C . ARG A 1 282 ? -13.206 13.407 -11.340 1.00 57.72 282 ARG A C 1
ATOM 2229 O O . ARG A 1 282 ? -13.408 13.352 -12.548 1.00 57.72 282 ARG A O 1
ATOM 2236 N N . MET A 1 283 ? -12.314 12.625 -10.723 1.00 58.03 283 MET A N 1
ATOM 2237 C CA . MET A 1 283 ? -11.500 11.628 -11.438 1.00 58.03 283 MET A CA 1
ATOM 2238 C C . MET A 1 283 ? -12.110 10.220 -11.420 1.00 58.03 283 MET A C 1
ATOM 2240 O O . MET A 1 283 ? -11.522 9.303 -11.987 1.00 58.03 283 MET A O 1
ATOM 2244 N N . ARG A 1 284 ? -13.276 10.030 -10.778 1.00 66.88 284 ARG A N 1
ATOM 2245 C CA . ARG A 1 284 ? -13.935 8.720 -10.590 1.00 66.88 284 ARG A CA 1
ATOM 2246 C C . ARG A 1 284 ? -12.995 7.647 -10.008 1.00 66.88 284 ARG A C 1
ATOM 2248 O O . ARG A 1 284 ? -13.190 6.452 -10.227 1.00 66.88 284 ARG A O 1
ATOM 2255 N N . LEU A 1 285 ? -11.970 8.067 -9.267 1.00 73.50 285 LEU A N 1
ATOM 2256 C CA . LEU A 1 285 ? -10.918 7.204 -8.741 1.00 73.50 285 LEU A CA 1
ATOM 2257 C C . LEU A 1 285 ? -11.297 6.759 -7.324 1.00 73.50 285 LEU A C 1
ATOM 2259 O O . LEU A 1 285 ? -11.009 7.447 -6.349 1.00 73.50 285 LEU A O 1
ATOM 2263 N N . ASN A 1 286 ? -11.995 5.629 -7.209 1.00 80.50 286 ASN A N 1
ATOM 2264 C CA . ASN A 1 286 ? -12.224 4.990 -5.909 1.00 80.50 286 ASN A CA 1
ATOM 2265 C C . ASN A 1 286 ? -11.008 4.142 -5.489 1.00 80.50 286 ASN A C 1
ATOM 2267 O O . ASN A 1 286 ? -10.178 3.794 -6.332 1.00 80.50 286 ASN A O 1
ATOM 2271 N N . LEU A 1 287 ? -10.938 3.761 -4.206 1.00 86.19 287 LEU A N 1
ATOM 2272 C CA . LEU A 1 287 ? -9.849 2.953 -3.636 1.00 86.19 287 LEU A CA 1
ATOM 2273 C C . LEU A 1 287 ? -9.475 1.737 -4.500 1.00 86.19 287 LEU A C 1
ATOM 2275 O O . LEU A 1 287 ? -8.297 1.493 -4.749 1.00 86.19 287 LEU A O 1
ATOM 2279 N N . GLN A 1 288 ? -10.458 0.960 -4.958 1.00 90.31 288 GLN A N 1
ATOM 2280 C CA . GLN A 1 288 ? -10.189 -0.285 -5.682 1.00 90.31 288 GLN A CA 1
ATOM 2281 C C . GLN A 1 288 ? -9.667 -0.032 -7.101 1.00 90.31 288 GLN A C 1
ATOM 2283 O O . GLN A 1 288 ? -8.732 -0.702 -7.544 1.00 90.31 288 GLN A O 1
ATOM 2288 N N . ILE A 1 289 ? -10.200 0.985 -7.785 1.00 91.06 289 ILE A N 1
ATOM 2289 C CA . ILE A 1 289 ? -9.669 1.439 -9.076 1.00 91.06 289 ILE A CA 1
ATOM 2290 C C . ILE A 1 289 ? -8.237 1.952 -8.899 1.00 91.06 289 ILE A C 1
ATOM 2292 O O . ILE A 1 289 ? -7.362 1.563 -9.669 1.00 91.06 289 ILE A O 1
ATOM 2296 N N . ALA A 1 290 ? -7.974 2.761 -7.868 1.00 91.69 290 ALA A N 1
ATOM 2297 C CA . ALA A 1 290 ? -6.639 3.271 -7.566 1.00 91.69 290 ALA A CA 1
ATOM 2298 C C . ALA A 1 290 ? -5.632 2.129 -7.363 1.00 91.69 290 ALA A C 1
ATOM 2300 O O . ALA A 1 290 ? -4.569 2.148 -7.977 1.00 91.69 290 ALA A O 1
ATOM 2301 N N . ARG A 1 291 ? -5.998 1.085 -6.606 1.00 93.81 291 ARG A N 1
ATOM 2302 C CA . ARG A 1 291 ? -5.181 -0.133 -6.443 1.00 93.81 291 ARG A CA 1
ATOM 2303 C C . ARG A 1 291 ? -4.909 -0.844 -7.763 1.00 93.81 291 ARG A C 1
ATOM 2305 O O . ARG A 1 291 ? -3.775 -1.239 -8.022 1.00 93.81 291 ARG A O 1
ATOM 2312 N N . SER A 1 292 ? -5.934 -1.004 -8.597 1.00 95.38 292 SER A N 1
ATOM 2313 C CA . SER A 1 292 ? -5.810 -1.667 -9.899 1.00 95.38 292 SER A CA 1
ATOM 2314 C C . SER A 1 292 ? -4.897 -0.897 -10.852 1.00 95.38 292 SER A C 1
ATOM 2316 O O . SER A 1 292 ? -4.037 -1.493 -11.497 1.00 95.38 292 SER A O 1
ATOM 2318 N N . LEU A 1 293 ? -5.033 0.430 -10.901 1.00 95.50 293 LEU A N 1
ATOM 2319 C CA . LEU A 1 293 ? -4.165 1.297 -11.695 1.00 95.50 293 LEU A CA 1
ATOM 2320 C C . LEU A 1 293 ? -2.736 1.320 -11.144 1.00 95.50 293 LEU A C 1
ATOM 2322 O O . LEU A 1 293 ? -1.795 1.215 -11.922 1.00 95.50 293 LEU A O 1
ATOM 2326 N N . HIS A 1 294 ? -2.563 1.380 -9.821 1.00 96.50 294 HIS A N 1
ATOM 2327 C CA . HIS A 1 294 ? -1.247 1.323 -9.183 1.00 96.50 294 HIS A CA 1
ATOM 2328 C C . HIS A 1 294 ? -0.523 0.008 -9.501 1.00 96.50 294 HIS A C 1
ATOM 2330 O O . HIS A 1 294 ? 0.663 0.005 -9.824 1.00 96.50 294 HIS A O 1
ATOM 2336 N N . PHE A 1 295 ? -1.249 -1.114 -9.492 1.00 97.00 295 PHE A N 1
ATOM 2337 C CA . PHE A 1 295 ? -0.717 -2.395 -9.950 1.00 97.00 295 PHE A CA 1
ATOM 2338 C C . PHE A 1 295 ? -0.350 -2.371 -11.441 1.00 97.00 295 PHE A C 1
ATOM 2340 O O . PHE A 1 295 ? 0.699 -2.883 -11.818 1.00 97.00 295 PHE A O 1
ATOM 2347 N N . GLY A 1 296 ? -1.163 -1.740 -12.294 1.00 97.25 296 GLY A N 1
ATOM 2348 C CA . GLY A 1 296 ? -0.821 -1.527 -13.704 1.00 97.25 296 GLY A CA 1
ATOM 2349 C C . GLY A 1 296 ? 0.475 -0.727 -13.886 1.00 97.25 296 GLY A C 1
ATOM 2350 O O . GLY A 1 296 ? 1.312 -1.090 -14.710 1.00 97.25 296 GLY A O 1
ATOM 2351 N N . VAL A 1 297 ? 0.686 0.307 -13.067 1.00 98.00 297 VAL A N 1
ATOM 2352 C CA . VAL A 1 297 ? 1.933 1.087 -13.040 1.00 98.00 297 VAL A CA 1
ATOM 2353 C C . VAL A 1 297 ? 3.119 0.228 -12.585 1.00 98.00 297 VAL A C 1
ATOM 2355 O O . VAL A 1 297 ? 4.178 0.287 -13.205 1.00 98.00 297 VAL A O 1
ATOM 2358 N N . LEU A 1 298 ? 2.947 -0.630 -11.572 1.00 97.50 298 LEU A N 1
ATOM 2359 C CA . LEU A 1 298 ? 3.959 -1.622 -11.186 1.00 97.50 298 LEU A CA 1
ATOM 2360 C C . LEU A 1 298 ? 4.320 -2.544 -12.361 1.00 97.50 298 LEU A C 1
ATOM 2362 O O . LEU A 1 298 ? 5.502 -2.738 -12.640 1.00 97.50 298 LEU A O 1
ATOM 2366 N N . VAL A 1 299 ? 3.324 -3.096 -13.065 1.00 97.12 299 VAL A N 1
ATOM 2367 C CA . VAL A 1 299 ? 3.558 -3.957 -14.237 1.00 97.12 299 VAL A CA 1
ATOM 2368 C C . VAL A 1 299 ? 4.329 -3.198 -15.318 1.00 97.12 299 VAL A C 1
ATOM 2370 O O . VAL A 1 299 ? 5.297 -3.735 -15.851 1.00 97.12 299 VAL A O 1
ATOM 2373 N N . TYR A 1 300 ? 3.961 -1.944 -15.594 1.00 98.19 300 TYR A N 1
ATOM 2374 C CA . TYR A 1 300 ? 4.705 -1.086 -16.516 1.00 98.19 300 TYR A CA 1
ATOM 2375 C C . TYR A 1 300 ? 6.169 -0.927 -16.089 1.00 98.19 300 TYR A C 1
ATOM 2377 O O . TYR A 1 300 ? 7.055 -1.159 -16.905 1.00 98.19 300 TYR A O 1
ATOM 2385 N N . PHE A 1 301 ? 6.445 -0.591 -14.824 1.00 97.94 301 PHE A N 1
ATOM 2386 C CA . PHE A 1 301 ? 7.820 -0.430 -14.343 1.00 97.94 301 PHE A CA 1
ATOM 2387 C C . PHE A 1 301 ? 8.628 -1.725 -14.444 1.00 97.94 301 PHE A C 1
ATOM 2389 O O . PHE A 1 301 ? 9.785 -1.679 -14.848 1.00 97.94 301 PHE A O 1
ATOM 2396 N N . LEU A 1 302 ? 8.034 -2.878 -14.128 1.00 96.81 302 LEU A N 1
ATOM 2397 C CA . LEU A 1 302 ? 8.705 -4.173 -14.269 1.00 96.81 302 LEU A CA 1
ATOM 2398 C C . LEU A 1 302 ? 9.061 -4.475 -15.730 1.00 96.81 302 LEU A C 1
ATOM 2400 O O . LEU A 1 302 ? 10.184 -4.890 -16.009 1.00 96.81 302 LEU A O 1
ATOM 2404 N N . LEU A 1 303 ? 8.131 -4.235 -16.658 1.00 96.44 303 LEU A N 1
ATOM 2405 C CA . LEU A 1 303 ? 8.370 -4.413 -18.092 1.00 96.44 303 LEU A CA 1
ATOM 2406 C C . LEU A 1 303 ? 9.412 -3.423 -18.617 1.00 96.44 303 LEU A C 1
ATOM 2408 O O . LEU A 1 303 ? 10.319 -3.826 -19.342 1.00 96.44 303 LEU A O 1
ATOM 2412 N N . PHE A 1 304 ? 9.319 -2.154 -18.216 1.00 97.31 304 PHE A N 1
ATOM 2413 C CA . PHE A 1 304 ? 10.290 -1.128 -18.575 1.00 97.31 304 PHE A CA 1
ATOM 2414 C C . PHE A 1 304 ? 11.685 -1.506 -18.081 1.00 97.31 304 PHE A C 1
ATOM 2416 O O . PHE A 1 304 ? 12.604 -1.507 -18.885 1.00 97.31 304 PHE A O 1
ATOM 2423 N N . ILE A 1 305 ? 11.848 -1.890 -16.809 1.00 96.38 305 ILE A N 1
ATOM 2424 C CA . ILE A 1 305 ? 13.142 -2.311 -16.248 1.00 96.38 305 ILE A CA 1
ATOM 2425 C C . ILE A 1 305 ? 13.690 -3.515 -17.015 1.00 96.38 305 ILE A C 1
ATOM 2427 O O . ILE A 1 305 ? 14.857 -3.503 -17.397 1.00 96.38 305 ILE A O 1
ATOM 2431 N N . LEU A 1 306 ? 12.863 -4.532 -17.274 1.00 95.81 306 LEU A N 1
ATOM 2432 C CA . LEU A 1 306 ? 13.283 -5.724 -18.008 1.00 95.81 306 LEU A CA 1
ATOM 2433 C C . LEU A 1 306 ? 13.795 -5.371 -19.410 1.00 95.81 306 LEU A C 1
ATOM 2435 O O . LEU A 1 306 ? 14.905 -5.759 -19.771 1.00 95.81 306 LEU A O 1
ATOM 2439 N N . VAL A 1 307 ? 13.003 -4.629 -20.188 1.00 95.00 307 VAL A N 1
ATOM 2440 C CA . VAL A 1 307 ? 13.368 -4.233 -21.555 1.00 95.00 307 VAL A CA 1
ATOM 2441 C C . VAL A 1 307 ? 14.570 -3.294 -21.534 1.00 95.00 307 VAL A C 1
ATOM 2443 O O . VAL A 1 307 ? 15.539 -3.538 -22.241 1.00 95.00 307 VAL A O 1
ATOM 2446 N N . HIS A 1 308 ? 14.552 -2.264 -20.691 1.00 94.44 308 HIS A N 1
ATOM 2447 C CA . HIS A 1 308 ? 15.624 -1.279 -20.574 1.00 94.44 308 HIS A CA 1
ATOM 2448 C C . HIS A 1 308 ? 16.964 -1.933 -20.226 1.00 94.44 308 HIS A C 1
ATOM 2450 O O . HIS A 1 308 ? 17.938 -1.727 -20.943 1.00 94.44 308 HIS A O 1
ATOM 2456 N N . VAL A 1 309 ? 17.012 -2.767 -19.181 1.00 94.56 309 VAL A N 1
ATOM 2457 C CA . VAL A 1 309 ? 18.245 -3.460 -18.776 1.00 94.56 309 VAL A CA 1
ATOM 2458 C C . VAL A 1 309 ? 18.703 -4.429 -19.864 1.00 94.56 309 VAL A C 1
ATOM 2460 O O . VAL A 1 309 ? 19.890 -4.470 -20.171 1.00 94.56 309 VAL A O 1
ATOM 2463 N N . THR A 1 310 ? 17.783 -5.164 -20.498 1.00 94.00 310 THR A N 1
ATOM 2464 C CA . THR A 1 310 ? 18.135 -6.047 -21.622 1.00 94.00 310 THR A CA 1
ATOM 2465 C C . THR A 1 310 ? 18.784 -5.255 -22.755 1.00 94.00 310 THR A C 1
ATOM 2467 O O . THR A 1 310 ? 19.836 -5.652 -23.245 1.00 94.00 310 THR A O 1
ATOM 2470 N N . MET A 1 311 ? 18.208 -4.111 -23.133 1.00 91.25 311 MET A N 1
ATOM 2471 C CA . MET A 1 311 ? 18.745 -3.267 -24.202 1.00 91.25 311 MET A CA 1
ATOM 2472 C C . MET A 1 311 ? 20.101 -2.660 -23.842 1.00 91.25 311 MET A C 1
ATOM 2474 O O . MET A 1 311 ? 20.977 -2.632 -24.697 1.00 91.25 311 MET A O 1
ATOM 2478 N N . VAL A 1 312 ? 20.308 -2.249 -22.586 1.00 90.81 312 VAL A N 1
ATOM 2479 C CA . VAL A 1 312 ? 21.609 -1.752 -22.104 1.00 90.81 312 VAL A CA 1
ATOM 2480 C C . VAL A 1 312 ? 22.722 -2.774 -22.340 1.00 90.81 312 VAL A C 1
ATOM 2482 O O . VAL A 1 312 ? 23.803 -2.397 -22.781 1.00 90.81 312 VAL A O 1
ATOM 2485 N N . PHE A 1 313 ? 22.470 -4.054 -22.047 1.00 91.19 313 PHE A N 1
ATOM 2486 C CA . PHE A 1 313 ? 23.476 -5.111 -22.196 1.00 91.19 313 PHE A CA 1
ATOM 2487 C C . PHE A 1 313 ? 23.580 -5.674 -23.610 1.00 91.19 313 PHE A C 1
ATOM 2489 O O . PHE A 1 313 ? 24.617 -6.231 -23.959 1.00 91.19 313 PHE A O 1
ATOM 2496 N N . ALA A 1 314 ? 22.513 -5.573 -24.397 1.00 90.12 314 ALA A N 1
ATOM 2497 C CA . ALA A 1 314 ? 22.484 -6.137 -25.732 1.00 90.12 314 ALA A CA 1
ATOM 2498 C C . ALA A 1 314 ? 23.020 -5.176 -26.809 1.00 90.12 314 ALA A C 1
ATOM 2500 O O . ALA A 1 314 ? 23.396 -5.665 -27.871 1.00 90.12 314 ALA A O 1
ATOM 2501 N N . THR A 1 315 ? 23.046 -3.850 -26.571 1.00 84.62 315 THR A N 1
ATOM 2502 C CA . THR A 1 315 ? 23.718 -2.880 -27.465 1.00 84.62 315 THR A CA 1
ATOM 2503 C C . THR A 1 315 ? 25.208 -2.773 -27.098 1.00 84.62 315 THR A C 1
ATOM 2505 O O . THR A 1 315 ? 25.914 -3.777 -27.146 1.00 84.62 315 THR A O 1
ATOM 2508 N N . ASP A 1 316 ? 25.703 -1.602 -26.692 1.00 85.38 316 ASP A N 1
ATOM 2509 C CA . ASP A 1 316 ? 27.063 -1.429 -26.177 1.00 85.38 316 ASP A CA 1
ATOM 2510 C C . ASP A 1 316 ? 27.052 -1.336 -24.647 1.00 85.38 316 ASP A C 1
ATOM 2512 O O . ASP A 1 316 ? 26.854 -0.273 -24.053 1.00 85.38 316 ASP A O 1
ATOM 2516 N N . ALA A 1 317 ? 27.247 -2.478 -23.987 1.00 86.88 317 ALA A N 1
ATOM 2517 C CA . ALA A 1 317 ? 27.184 -2.554 -22.533 1.00 86.88 317 ALA A CA 1
ATOM 2518 C C . ALA A 1 317 ? 28.217 -1.650 -21.838 1.00 86.88 317 ALA A C 1
ATOM 2520 O O . ALA A 1 317 ? 27.902 -1.046 -20.812 1.00 86.88 317 ALA A O 1
ATOM 2521 N N . PHE A 1 318 ? 29.442 -1.541 -22.358 1.00 87.50 318 PHE A N 1
ATOM 2522 C CA . PHE A 1 318 ? 30.490 -0.769 -21.689 1.00 87.50 318 PHE A CA 1
ATOM 2523 C C . PHE A 1 318 ? 30.246 0.729 -21.824 1.00 87.50 318 PHE A C 1
ATOM 2525 O O . PHE A 1 318 ? 30.315 1.445 -20.819 1.00 87.50 318 PHE A O 1
ATOM 2532 N N . ASP A 1 319 ? 29.887 1.193 -23.019 1.00 86.00 319 ASP A N 1
ATOM 2533 C CA . ASP A 1 319 ? 29.613 2.609 -23.247 1.00 86.00 319 ASP A CA 1
ATOM 2534 C C . ASP A 1 319 ? 28.325 3.044 -22.538 1.00 86.00 319 ASP A C 1
ATOM 2536 O O . ASP A 1 319 ? 28.327 4.047 -21.820 1.00 86.00 319 ASP A O 1
ATOM 2540 N N . ASN A 1 320 ? 27.263 2.234 -22.580 1.00 88.75 320 ASN A N 1
ATOM 2541 C CA . ASN A 1 320 ? 26.039 2.503 -21.820 1.00 88.75 320 ASN A CA 1
ATOM 2542 C C . ASN A 1 320 ? 26.297 2.614 -20.309 1.00 88.75 320 ASN A C 1
ATOM 2544 O O . ASN A 1 320 ? 25.773 3.512 -19.641 1.00 88.75 320 ASN A O 1
ATOM 2548 N N . LEU A 1 321 ? 27.106 1.715 -19.742 1.00 91.00 321 LEU A N 1
ATOM 2549 C CA . LEU A 1 321 ? 27.443 1.763 -18.320 1.00 91.00 321 LEU A CA 1
ATOM 2550 C C . LEU A 1 321 ? 28.352 2.955 -17.988 1.00 91.00 321 LEU A C 1
ATOM 2552 O O . LEU A 1 321 ? 28.197 3.544 -16.918 1.00 91.00 321 LEU A O 1
ATOM 2556 N N . ASN A 1 322 ? 29.245 3.374 -18.887 1.00 90.06 322 ASN A N 1
ATOM 2557 C CA . ASN A 1 322 ? 30.013 4.614 -18.726 1.00 90.06 322 ASN A CA 1
ATOM 2558 C C . ASN A 1 322 ? 29.117 5.852 -18.711 1.00 90.06 322 ASN A C 1
ATOM 2560 O O . ASN A 1 322 ? 29.272 6.704 -17.829 1.00 90.06 322 ASN A O 1
ATOM 2564 N N . HIS A 1 323 ? 28.149 5.915 -19.624 1.00 87.88 323 HIS A N 1
ATOM 2565 C CA . HIS A 1 323 ? 27.172 6.995 -19.696 1.00 87.88 323 HIS A CA 1
ATOM 2566 C C . HIS A 1 323 ? 26.414 7.131 -18.367 1.00 87.88 323 HIS A C 1
ATOM 2568 O O . HIS A 1 323 ? 26.333 8.224 -17.805 1.00 87.88 323 HIS A O 1
ATOM 2574 N N . MET A 1 324 ? 25.905 6.016 -17.833 1.00 89.75 324 MET A N 1
ATOM 2575 C CA . MET A 1 324 ? 25.043 6.015 -16.646 1.00 89.75 324 MET A CA 1
ATOM 2576 C C . MET A 1 324 ? 25.796 6.102 -15.313 1.00 89.75 324 MET A C 1
ATOM 2578 O O . MET A 1 324 ? 25.337 6.794 -14.408 1.00 89.75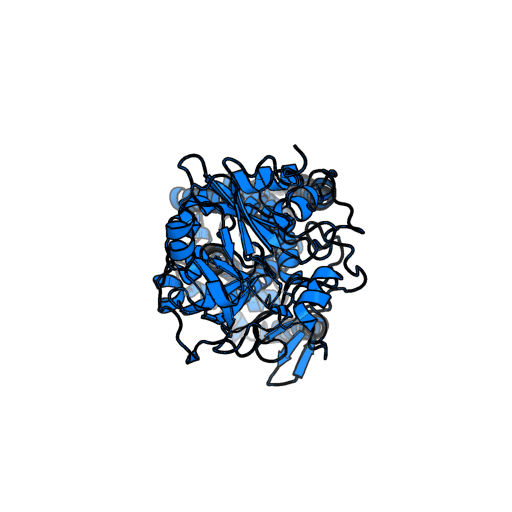 324 MET A O 1
ATOM 2582 N N . PHE A 1 325 ? 26.919 5.396 -15.159 1.00 89.56 325 PHE A N 1
ATOM 2583 C CA . PHE A 1 325 ? 27.588 5.229 -13.860 1.00 89.56 325 PHE A CA 1
ATOM 2584 C C . PHE A 1 325 ? 28.895 6.011 -13.722 1.00 89.56 325 PHE A C 1
ATOM 2586 O O . PHE A 1 325 ? 29.336 6.245 -12.599 1.00 89.56 325 PHE A O 1
ATOM 2593 N N . ALA A 1 326 ? 29.510 6.438 -14.827 1.00 89.81 326 ALA A N 1
ATOM 2594 C CA . ALA A 1 326 ? 30.745 7.224 -14.796 1.00 89.81 326 ALA A CA 1
ATOM 2595 C C . ALA A 1 326 ? 30.582 8.652 -15.335 1.00 89.81 326 ALA A C 1
ATOM 2597 O O . ALA A 1 326 ? 31.521 9.436 -15.195 1.00 89.81 326 ALA A O 1
ATOM 2598 N N . ALA A 1 327 ? 29.426 8.993 -15.924 1.00 88.62 327 ALA A N 1
ATOM 2599 C CA . ALA A 1 327 ? 29.195 10.259 -16.625 1.00 88.62 327 ALA A CA 1
ATOM 2600 C C . ALA A 1 327 ? 30.304 10.552 -17.652 1.00 88.62 327 ALA A C 1
ATOM 2602 O O . ALA A 1 327 ? 30.877 11.641 -17.698 1.00 88.62 327 ALA A O 1
ATOM 2603 N N . ARG A 1 328 ? 30.643 9.534 -18.448 1.00 85.50 328 ARG A N 1
ATOM 2604 C CA . ARG A 1 328 ? 31.669 9.581 -19.496 1.00 85.50 328 ARG A CA 1
ATOM 2605 C C . ARG A 1 328 ? 31.101 9.002 -20.774 1.00 85.50 328 ARG A C 1
ATOM 2607 O O . ARG A 1 328 ? 30.477 7.953 -20.698 1.00 85.50 328 ARG A O 1
ATOM 2614 N N . GLY A 1 329 ? 31.378 9.630 -21.908 1.00 77.81 329 GLY A N 1
ATOM 2615 C CA . GLY A 1 329 ? 31.092 9.080 -23.228 1.00 77.81 329 GLY A CA 1
ATOM 2616 C C . GLY A 1 329 ? 32.199 9.424 -24.214 1.00 77.81 329 GLY A C 1
ATOM 2617 O O . GLY A 1 329 ? 32.920 10.410 -24.038 1.00 77.81 329 GLY A O 1
ATOM 2618 N N . CYS A 1 330 ? 32.339 8.589 -25.237 1.00 71.56 330 CYS A N 1
ATOM 2619 C CA . CYS A 1 330 ? 33.238 8.830 -26.355 1.00 71.56 330 CYS A CA 1
ATOM 2620 C C . CYS A 1 330 ? 32.553 9.724 -27.391 1.00 71.56 330 CYS A C 1
ATOM 2622 O O . CYS A 1 330 ? 31.412 9.482 -27.781 1.00 71.56 330 CYS A O 1
ATOM 2624 N N . ALA A 1 331 ? 33.254 10.753 -27.868 1.00 62.91 331 ALA A N 1
ATOM 2625 C CA . ALA A 1 331 ? 32.813 11.468 -29.059 1.00 62.91 331 ALA A CA 1
ATOM 2626 C C . ALA A 1 331 ? 32.914 10.548 -30.287 1.00 62.91 331 ALA A C 1
ATOM 2628 O O . ALA A 1 331 ? 33.824 9.723 -30.384 1.00 62.91 331 ALA A O 1
ATOM 2629 N N . GLN A 1 332 ? 31.998 10.709 -31.241 1.00 58.59 332 GLN A N 1
ATOM 2630 C CA . GLN A 1 332 ? 32.009 9.945 -32.486 1.00 58.59 332 GLN A CA 1
ATOM 2631 C C . GLN A 1 332 ? 33.333 10.183 -33.239 1.00 58.59 332 GLN A C 1
ATOM 2633 O O . GLN A 1 332 ? 33.686 11.326 -33.526 1.00 58.59 332 GLN A O 1
ATOM 2638 N N . GLY A 1 333 ? 34.080 9.109 -33.525 1.00 57.44 333 GLY A N 1
ATOM 2639 C CA . GLY A 1 333 ? 35.406 9.172 -34.160 1.00 57.44 333 GLY A CA 1
ATOM 2640 C C . GLY A 1 333 ? 36.596 9.338 -33.203 1.00 57.44 333 GLY A C 1
ATOM 2641 O O . GLY A 1 333 ? 37.722 9.500 -33.671 1.00 57.44 333 GLY A O 1
ATOM 2642 N N . ALA A 1 334 ? 36.382 9.298 -31.883 1.00 63.91 334 ALA A N 1
ATOM 2643 C CA . ALA A 1 334 ? 37.469 9.240 -30.906 1.00 63.91 334 ALA A CA 1
ATOM 2644 C C . ALA A 1 334 ? 38.245 7.907 -30.998 1.00 63.91 334 ALA A C 1
ATOM 2646 O O . ALA A 1 334 ? 37.682 6.868 -31.336 1.00 63.91 334 ALA A O 1
ATOM 2647 N N . GLY A 1 335 ? 39.553 7.943 -30.716 1.00 64.94 335 GLY A N 1
ATOM 2648 C CA . GLY A 1 335 ? 40.409 6.751 -30.727 1.00 64.94 335 GLY A CA 1
ATOM 2649 C C . GLY A 1 335 ? 40.050 5.739 -29.623 1.00 64.94 335 GLY A C 1
ATOM 2650 O O . GLY A 1 335 ? 39.382 6.103 -28.656 1.00 64.94 335 GLY A O 1
ATOM 2651 N N . PRO A 1 336 ? 40.535 4.485 -29.710 1.00 67.31 336 PRO A N 1
ATOM 2652 C CA . PRO A 1 336 ? 40.157 3.383 -28.808 1.00 67.31 336 PRO A CA 1
ATOM 2653 C C . PRO A 1 336 ? 40.433 3.654 -27.319 1.00 67.31 336 PRO A C 1
ATOM 2655 O O . PRO A 1 336 ? 39.836 3.046 -26.439 1.00 67.31 336 PRO A O 1
ATOM 2658 N N . GLU A 1 337 ? 41.314 4.605 -27.038 1.00 67.62 337 GLU A N 1
ATOM 2659 C CA . GLU A 1 337 ? 41.700 5.091 -25.714 1.00 67.62 337 GLU A CA 1
ATOM 2660 C C . GLU A 1 337 ? 40.608 5.910 -24.998 1.00 67.62 337 GLU A C 1
ATOM 2662 O O . GLU A 1 337 ? 40.710 6.145 -23.794 1.00 67.62 337 GLU A O 1
ATOM 2667 N N . CYS A 1 338 ? 39.531 6.297 -25.694 1.00 69.62 338 CYS A N 1
ATOM 2668 C CA . CYS A 1 338 ? 38.362 6.915 -25.067 1.00 69.62 338 CYS A CA 1
ATOM 2669 C C . CYS A 1 338 ? 37.469 5.889 -24.336 1.00 69.62 338 CYS A C 1
ATOM 2671 O O . CYS A 1 338 ? 36.764 6.258 -23.391 1.00 69.62 338 CYS A O 1
ATOM 2673 N N . HIS A 1 339 ? 37.511 4.609 -24.734 1.00 74.25 339 HIS A N 1
ATOM 2674 C CA . HIS A 1 339 ? 36.706 3.555 -24.121 1.00 74.25 339 HIS A CA 1
ATOM 2675 C C . HIS A 1 339 ? 37.349 3.103 -22.807 1.00 74.25 339 HIS A C 1
ATOM 2677 O O . HIS A 1 339 ? 38.529 2.757 -22.737 1.00 74.25 339 HIS A O 1
ATOM 2683 N N . SER A 1 340 ? 36.564 3.102 -21.731 1.00 81.00 340 SER A N 1
ATOM 2684 C CA . SER A 1 340 ? 37.035 2.774 -20.384 1.00 81.00 340 SER A CA 1
ATOM 2685 C C . SER A 1 340 ? 36.094 1.777 -19.711 1.00 81.00 340 SER A C 1
ATOM 2687 O O . SER A 1 340 ? 34.887 1.942 -19.798 1.00 81.00 340 SER A O 1
ATOM 2689 N N . PRO A 1 341 ? 36.575 0.783 -18.950 1.00 86.88 341 PRO A N 1
ATOM 2690 C CA . PRO A 1 341 ? 35.694 -0.075 -18.154 1.00 86.88 341 PRO A CA 1
ATOM 2691 C C . PRO A 1 341 ? 35.226 0.591 -16.843 1.00 86.88 341 PRO A C 1
ATOM 2693 O O . PRO A 1 341 ? 34.619 -0.067 -15.999 1.00 86.88 341 PRO A O 1
ATOM 2696 N N . ALA A 1 342 ? 35.521 1.879 -16.622 1.00 89.88 342 ALA A N 1
ATOM 2697 C CA . ALA A 1 342 ? 35.247 2.561 -15.358 1.00 89.88 342 ALA A CA 1
ATOM 2698 C C . ALA A 1 342 ? 33.769 2.475 -14.936 1.00 89.88 342 ALA A C 1
ATOM 2700 O O . ALA A 1 342 ? 33.482 2.110 -13.796 1.00 89.88 342 ALA A O 1
ATOM 2701 N N . GLY A 1 343 ? 32.833 2.750 -15.850 1.00 91.06 343 GLY A N 1
ATOM 2702 C CA . GLY A 1 343 ? 31.396 2.657 -15.585 1.00 91.06 343 GLY A CA 1
ATOM 2703 C C . GLY A 1 343 ? 30.946 1.246 -15.221 1.00 91.06 343 GLY A C 1
ATOM 2704 O O . GLY A 1 343 ? 30.139 1.083 -14.310 1.00 91.06 343 GLY A O 1
ATOM 2705 N N . PHE A 1 344 ? 31.529 0.220 -15.849 1.00 92.19 344 PHE A N 1
ATOM 2706 C CA . PHE A 1 344 ? 31.256 -1.180 -15.516 1.00 92.19 344 PHE A CA 1
ATOM 2707 C C . PHE A 1 344 ? 31.662 -1.525 -14.075 1.00 92.19 344 PHE A C 1
ATOM 2709 O O . PHE A 1 344 ? 30.897 -2.169 -13.355 1.00 92.19 344 PHE A O 1
ATOM 2716 N N . TYR A 1 345 ? 32.825 -1.060 -13.608 1.00 94.06 345 TYR A N 1
ATOM 2717 C CA . TYR A 1 345 ? 33.241 -1.293 -12.221 1.00 94.06 345 TYR A CA 1
ATOM 2718 C C . TYR A 1 345 ? 32.347 -0.564 -11.213 1.00 94.06 345 TYR A C 1
ATOM 2720 O O . TYR A 1 345 ? 31.959 -1.155 -10.204 1.00 94.06 345 TYR A O 1
ATOM 2728 N N . VAL A 1 346 ? 31.964 0.686 -11.497 1.00 94.06 346 VAL A N 1
ATOM 2729 C CA . VAL A 1 346 ? 31.015 1.429 -10.649 1.00 94.06 346 VAL A CA 1
ATOM 2730 C C . VAL A 1 346 ? 29.653 0.729 -10.624 1.00 94.06 346 VAL A C 1
ATOM 2732 O O . VAL A 1 346 ? 29.065 0.576 -9.552 1.00 94.06 346 VAL A O 1
ATOM 2735 N N . PHE A 1 347 ? 29.182 0.224 -11.767 1.00 94.75 347 PHE A N 1
ATOM 2736 C CA . PHE A 1 347 ? 27.977 -0.598 -11.848 1.00 94.75 347 PHE A CA 1
ATOM 2737 C C . PHE A 1 347 ? 28.083 -1.867 -10.996 1.00 94.75 347 PHE A C 1
ATOM 2739 O O . PHE A 1 347 ? 27.152 -2.168 -10.255 1.00 94.75 347 PHE A O 1
ATOM 2746 N N . CYS A 1 348 ? 29.207 -2.589 -11.034 1.00 96.19 348 CYS A N 1
ATOM 2747 C CA . CYS A 1 348 ? 29.403 -3.782 -10.206 1.00 96.19 348 CYS A CA 1
ATOM 2748 C C . CYS A 1 348 ? 29.294 -3.453 -8.711 1.00 96.19 348 CYS A C 1
ATOM 2750 O O . CYS A 1 348 ? 28.612 -4.161 -7.972 1.00 96.19 348 CYS A O 1
ATOM 2752 N N . VAL A 1 349 ? 29.901 -2.348 -8.264 1.00 96.56 349 VAL A N 1
ATOM 2753 C CA . VAL A 1 349 ? 29.775 -1.876 -6.875 1.00 96.56 349 VAL A CA 1
ATOM 2754 C C . VAL A 1 349 ? 28.321 -1.525 -6.548 1.00 96.56 349 VAL A C 1
ATOM 2756 O O . VAL A 1 349 ? 27.794 -1.973 -5.529 1.00 96.56 349 VAL A O 1
ATOM 2759 N N . ALA A 1 350 ? 27.640 -0.783 -7.424 1.00 95.81 350 ALA A N 1
ATOM 2760 C CA . ALA A 1 350 ? 26.229 -0.438 -7.262 1.00 95.81 350 ALA A CA 1
ATOM 2761 C C . ALA A 1 350 ? 25.325 -1.684 -7.193 1.00 95.81 350 ALA A C 1
ATOM 2763 O O . ALA A 1 350 ? 24.430 -1.753 -6.347 1.00 95.81 350 ALA A O 1
ATOM 2764 N N . ALA A 1 351 ? 25.583 -2.692 -8.028 1.00 96.44 351 ALA A N 1
ATOM 2765 C CA . ALA A 1 351 ? 24.867 -3.962 -8.049 1.00 96.44 351 ALA A CA 1
ATOM 2766 C C . ALA A 1 351 ? 25.100 -4.771 -6.765 1.00 96.44 351 ALA A C 1
ATOM 2768 O O . ALA A 1 351 ? 24.149 -5.333 -6.216 1.00 96.44 351 ALA A O 1
ATOM 2769 N N . VAL A 1 352 ? 26.329 -4.780 -6.233 1.00 97.94 352 VAL A N 1
ATOM 2770 C CA . VAL A 1 352 ? 26.639 -5.384 -4.927 1.00 97.94 352 VAL A CA 1
ATOM 2771 C C . VAL A 1 352 ? 25.875 -4.671 -3.813 1.00 97.94 352 VAL A C 1
ATOM 2773 O O . VAL A 1 352 ? 25.226 -5.341 -3.015 1.00 97.94 352 VAL A O 1
ATOM 2776 N N . ILE A 1 353 ? 25.861 -3.334 -3.785 1.00 98.00 353 ILE A N 1
ATOM 2777 C CA . ILE A 1 353 ? 25.101 -2.560 -2.786 1.00 98.00 353 ILE A CA 1
ATOM 2778 C C . ILE A 1 353 ? 23.603 -2.879 -2.870 1.00 98.00 353 ILE A C 1
ATOM 2780 O O . ILE A 1 353 ? 22.971 -3.141 -1.845 1.00 98.00 353 ILE A O 1
ATOM 2784 N N . CYS A 1 354 ? 23.036 -2.913 -4.079 1.00 97.19 354 CYS A N 1
ATOM 2785 C CA . CYS A 1 354 ? 21.635 -3.277 -4.294 1.00 97.19 354 CYS A CA 1
ATOM 2786 C C . CYS A 1 354 ? 21.338 -4.703 -3.815 1.00 97.19 354 CYS A C 1
ATOM 2788 O O . CYS A 1 354 ? 20.334 -4.927 -3.142 1.00 97.19 354 CYS A O 1
ATOM 2790 N N . THR A 1 355 ? 22.221 -5.658 -4.112 1.00 96.56 355 THR A N 1
ATOM 2791 C CA . THR A 1 355 ? 22.071 -7.068 -3.722 1.00 96.56 355 THR A CA 1
ATOM 2792 C C . THR A 1 355 ? 22.168 -7.245 -2.209 1.00 96.56 355 THR A C 1
ATOM 2794 O O . THR A 1 355 ? 21.326 -7.912 -1.608 1.00 96.56 355 THR A O 1
ATOM 2797 N N . VAL A 1 356 ? 23.146 -6.604 -1.566 1.00 97.31 356 VAL A N 1
ATOM 2798 C CA . VAL A 1 356 ? 23.291 -6.611 -0.105 1.00 97.31 356 VAL A CA 1
ATOM 2799 C C . VAL A 1 356 ? 22.066 -5.979 0.547 1.00 97.31 356 VAL A C 1
ATOM 2801 O O . VAL A 1 356 ? 21.497 -6.574 1.458 1.00 97.31 356 VAL A O 1
ATOM 2804 N N . GLY A 1 357 ? 21.604 -4.826 0.051 1.00 96.00 357 GLY A N 1
ATOM 2805 C CA . GLY A 1 357 ? 20.380 -4.183 0.526 1.00 96.00 357 GLY A CA 1
ATOM 2806 C C . GLY A 1 357 ? 19.154 -5.089 0.380 1.00 96.00 357 GLY A C 1
ATOM 2807 O O . GLY A 1 357 ? 18.407 -5.275 1.341 1.00 96.00 357 GLY A O 1
ATOM 2808 N N . TRP A 1 358 ? 18.984 -5.717 -0.788 1.00 94.81 358 TRP A N 1
ATOM 2809 C CA . TRP A 1 358 ? 17.916 -6.681 -1.057 1.00 94.81 358 TRP A CA 1
ATOM 2810 C C . TRP A 1 358 ? 17.930 -7.828 -0.039 1.00 94.81 358 TRP A C 1
ATOM 2812 O O . TRP A 1 358 ? 16.912 -8.105 0.599 1.00 94.81 358 TRP A O 1
ATOM 2822 N N . ILE A 1 359 ? 19.074 -8.488 0.149 1.00 95.12 359 ILE A N 1
ATOM 2823 C CA . ILE A 1 359 ? 19.193 -9.649 1.040 1.00 95.12 359 ILE A CA 1
ATOM 2824 C C . ILE A 1 359 ? 19.030 -9.237 2.508 1.00 95.12 359 ILE A C 1
ATOM 2826 O O . ILE A 1 359 ? 18.329 -9.917 3.254 1.00 95.12 359 ILE A O 1
ATOM 2830 N N . ALA A 1 360 ? 19.625 -8.116 2.927 1.00 95.75 360 ALA A N 1
ATOM 2831 C CA . ALA A 1 360 ? 19.646 -7.681 4.322 1.00 95.75 360 ALA A CA 1
ATOM 2832 C C . ALA A 1 360 ? 18.304 -7.117 4.818 1.00 95.75 360 ALA A C 1
ATOM 2834 O O . ALA A 1 360 ? 18.021 -7.190 6.015 1.00 95.75 360 ALA A O 1
ATOM 2835 N N . ALA A 1 361 ? 17.455 -6.580 3.936 1.00 96.31 361 ALA A N 1
ATOM 2836 C CA . ALA A 1 361 ? 16.220 -5.914 4.351 1.00 96.31 361 ALA A CA 1
ATOM 2837 C C . ALA A 1 361 ? 15.248 -6.837 5.103 1.00 96.31 361 ALA A C 1
ATOM 2839 O O . ALA A 1 361 ? 14.681 -6.432 6.119 1.00 96.31 361 ALA A O 1
ATOM 2840 N N . THR A 1 362 ? 15.082 -8.088 4.664 1.00 95.88 362 THR A N 1
ATOM 2841 C CA . THR A 1 362 ? 14.218 -9.062 5.351 1.00 95.88 362 THR A CA 1
ATOM 2842 C C . THR A 1 362 ? 14.721 -9.412 6.759 1.00 95.88 362 THR A C 1
ATOM 2844 O O . THR A 1 362 ? 13.976 -9.166 7.709 1.00 95.88 362 THR A O 1
ATOM 2847 N N . PRO A 1 363 ? 15.950 -9.931 6.962 1.00 95.88 363 PRO A N 1
ATOM 2848 C CA . PRO A 1 363 ? 16.434 -10.271 8.299 1.00 95.88 363 PRO A CA 1
ATOM 2849 C C . PRO A 1 363 ? 16.523 -9.049 9.220 1.00 95.88 363 PRO A C 1
ATOM 2851 O O . PRO A 1 363 ? 16.211 -9.167 10.403 1.00 95.88 363 PRO A O 1
ATOM 2854 N N . LEU A 1 364 ? 16.855 -7.861 8.694 1.00 95.81 364 LEU A N 1
ATOM 2855 C CA . LEU A 1 364 ? 16.797 -6.613 9.461 1.00 95.81 364 LEU A CA 1
ATOM 2856 C C . LEU A 1 364 ? 15.373 -6.330 9.958 1.00 95.81 364 LEU A C 1
ATOM 2858 O O . LEU A 1 364 ? 15.182 -5.979 11.119 1.00 95.81 364 LEU A O 1
ATOM 2862 N N . THR A 1 365 ? 14.373 -6.522 9.095 1.00 96.19 365 THR A N 1
ATOM 2863 C CA . THR A 1 365 ? 12.960 -6.308 9.435 1.00 96.19 365 THR A CA 1
ATOM 2864 C C . THR A 1 365 ? 12.468 -7.292 10.488 1.00 96.19 365 THR A C 1
ATOM 2866 O O . THR A 1 365 ? 11.721 -6.898 11.377 1.00 96.19 365 THR A O 1
ATOM 2869 N N . LEU A 1 366 ? 12.891 -8.556 10.412 1.00 95.00 366 LEU A N 1
ATOM 2870 C CA . LEU A 1 366 ? 12.508 -9.580 11.385 1.00 95.00 366 LEU A CA 1
ATOM 2871 C C . LEU A 1 366 ? 13.196 -9.371 12.738 1.00 95.00 366 LEU A C 1
ATOM 2873 O O . LEU A 1 366 ? 12.581 -9.565 13.783 1.00 95.00 366 LEU A O 1
ATOM 2877 N N . ARG A 1 367 ? 14.463 -8.947 12.733 1.00 95.88 367 ARG A N 1
ATOM 2878 C CA . ARG A 1 367 ? 15.243 -8.744 13.959 1.00 95.88 367 ARG A CA 1
ATOM 2879 C C . ARG A 1 367 ? 14.948 -7.414 14.651 1.00 95.88 367 ARG A C 1
ATOM 2881 O O . ARG A 1 367 ? 15.042 -7.347 15.869 1.00 95.88 367 ARG A O 1
ATOM 2888 N N . TYR A 1 368 ? 14.606 -6.371 13.894 1.00 96.06 368 TYR A N 1
ATOM 2889 C CA . TYR A 1 368 ? 14.373 -5.021 14.418 1.00 96.06 368 TYR A CA 1
ATOM 2890 C C . TYR A 1 368 ? 13.079 -4.374 13.874 1.00 96.06 368 TYR A C 1
ATOM 2892 O O . TYR A 1 368 ? 13.106 -3.234 13.394 1.00 96.06 368 TYR A O 1
ATOM 2900 N N . PRO A 1 369 ? 11.912 -5.038 13.966 1.00 94.88 369 PRO A N 1
ATOM 2901 C CA . PRO A 1 369 ? 10.636 -4.539 13.445 1.00 94.88 369 PRO A CA 1
ATOM 2902 C C . PRO A 1 369 ? 10.236 -3.173 14.022 1.00 94.88 369 PRO A C 1
ATOM 2904 O O . PRO A 1 369 ? 9.712 -2.319 13.305 1.00 94.88 369 PRO A O 1
ATOM 2907 N N . ARG A 1 370 ? 10.539 -2.911 15.301 1.00 93.88 370 ARG A N 1
ATOM 2908 C CA . ARG A 1 370 ? 10.285 -1.606 15.936 1.00 93.88 370 ARG A CA 1
ATOM 2909 C C . ARG A 1 370 ? 11.143 -0.488 15.364 1.00 93.88 370 ARG A C 1
ATOM 2911 O O . ARG A 1 370 ? 10.679 0.648 15.296 1.00 93.88 370 ARG A O 1
ATOM 2918 N N . VAL A 1 371 ? 12.373 -0.786 14.949 1.00 95.12 371 VAL A N 1
ATOM 2919 C CA . VAL A 1 371 ? 13.229 0.200 14.278 1.00 95.12 371 VAL A CA 1
ATOM 2920 C C . VAL A 1 371 ? 12.637 0.530 12.913 1.00 95.12 371 VAL A C 1
ATOM 2922 O O . VAL A 1 371 ? 12.465 1.707 12.612 1.00 95.12 371 VAL A O 1
ATOM 2925 N N . VAL A 1 372 ? 12.218 -0.483 12.143 1.00 95.69 372 VAL A N 1
ATOM 2926 C CA . VAL A 1 372 ? 11.532 -0.281 10.853 1.00 95.69 372 VAL A CA 1
ATOM 2927 C C . VAL A 1 372 ? 10.279 0.582 11.020 1.00 95.69 372 VAL A C 1
ATOM 2929 O O . VAL A 1 372 ? 10.108 1.557 10.294 1.00 95.69 372 VAL A O 1
ATOM 2932 N N . GLN A 1 373 ? 9.443 0.287 12.019 1.00 93.75 373 GLN A N 1
ATOM 2933 C CA . GLN A 1 373 ? 8.248 1.075 12.335 1.00 93.75 373 GLN A CA 1
ATOM 2934 C C . GLN A 1 373 ? 8.587 2.534 12.684 1.00 93.75 373 GLN A C 1
ATOM 2936 O O . GLN A 1 373 ? 7.960 3.453 12.162 1.00 93.75 373 GLN A O 1
ATOM 2941 N N . LYS A 1 374 ? 9.578 2.766 13.557 1.00 93.88 374 LYS A N 1
ATOM 2942 C CA . LYS A 1 374 ? 9.981 4.117 13.987 1.00 93.88 374 LYS A CA 1
ATOM 2943 C C . LYS A 1 374 ? 10.565 4.936 12.837 1.00 93.88 374 LYS A C 1
ATOM 2945 O O . LYS A 1 374 ? 10.192 6.095 12.679 1.00 93.88 374 LYS A O 1
ATOM 2950 N N . VAL A 1 375 ? 11.446 4.338 12.033 1.00 95.62 375 VAL A N 1
ATOM 2951 C CA . VAL A 1 375 ? 12.042 4.991 10.857 1.00 95.62 375 VAL A CA 1
ATOM 2952 C C . VAL A 1 375 ? 10.968 5.278 9.814 1.00 95.62 375 VAL A C 1
ATOM 2954 O O . VAL A 1 375 ? 10.868 6.407 9.344 1.00 95.62 375 VAL A O 1
ATOM 2957 N N . GLY A 1 376 ? 10.110 4.299 9.512 1.00 94.62 376 GLY A N 1
ATOM 2958 C CA . GLY A 1 376 ? 8.978 4.481 8.608 1.00 94.62 376 GLY A CA 1
ATOM 2959 C C . GLY A 1 376 ? 8.091 5.643 9.049 1.00 94.62 376 GLY A C 1
ATOM 2960 O O . GLY A 1 376 ? 7.835 6.549 8.260 1.00 94.62 376 GLY A O 1
ATOM 2961 N N . TYR A 1 377 ? 7.705 5.682 10.327 1.00 92.50 377 TYR A N 1
ATOM 2962 C CA . TYR A 1 377 ? 6.917 6.778 10.889 1.00 92.50 377 TYR A CA 1
ATOM 2963 C C . TYR A 1 377 ? 7.640 8.131 10.843 1.00 92.50 377 TYR A C 1
ATOM 2965 O O . TYR A 1 377 ? 7.000 9.144 10.582 1.00 92.50 377 TYR A O 1
ATOM 2973 N N . ALA A 1 378 ? 8.956 8.182 11.054 1.00 94.62 378 ALA A N 1
ATOM 2974 C CA . ALA A 1 378 ? 9.712 9.427 10.920 1.00 94.62 378 ALA A CA 1
ATOM 2975 C C . ALA A 1 378 ? 9.675 9.976 9.481 1.00 94.62 378 ALA A C 1
ATOM 2977 O O . ALA A 1 378 ? 9.601 11.189 9.297 1.00 94.62 378 ALA A O 1
ATOM 2978 N N . LEU A 1 379 ? 9.672 9.089 8.479 1.00 94.88 379 LEU A N 1
ATOM 2979 C CA . LEU A 1 379 ? 9.625 9.452 7.061 1.00 94.88 379 LEU A CA 1
ATOM 2980 C C . LEU A 1 379 ? 8.220 9.885 6.606 1.00 94.88 379 LEU A C 1
ATOM 2982 O O . LEU A 1 379 ? 8.073 10.960 6.032 1.00 94.88 379 LEU A O 1
ATOM 2986 N N . ILE A 1 380 ? 7.182 9.075 6.861 1.00 91.94 380 ILE A N 1
ATOM 2987 C CA . ILE A 1 380 ? 5.817 9.323 6.341 1.00 91.94 380 ILE A CA 1
ATOM 2988 C C . ILE A 1 380 ? 4.886 10.032 7.340 1.00 91.94 380 ILE A C 1
ATOM 2990 O O . ILE A 1 380 ? 3.914 10.676 6.947 1.00 91.94 380 ILE A O 1
ATOM 2994 N N . GLY A 1 381 ? 5.174 9.959 8.638 1.00 89.88 381 GLY A N 1
ATOM 2995 C CA . GLY A 1 381 ? 4.309 10.462 9.708 1.00 89.88 381 GLY A CA 1
ATO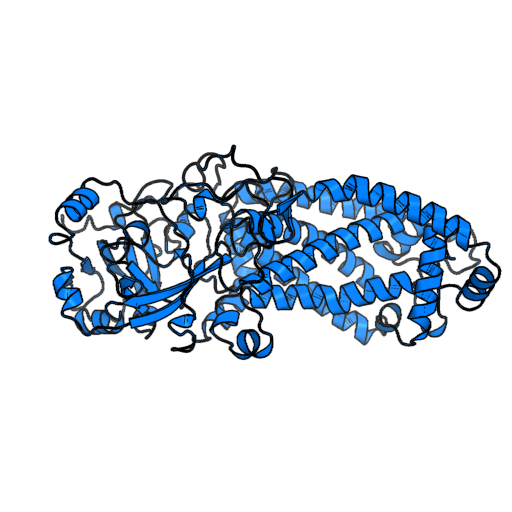M 2996 C C . GLY A 1 381 ? 3.997 11.964 9.652 1.00 89.88 381 GLY A C 1
ATOM 2997 O O . GLY A 1 381 ? 2.861 12.334 9.957 1.00 89.88 381 GLY A O 1
ATOM 2998 N N . PRO A 1 382 ? 4.926 12.868 9.268 1.00 89.81 382 PRO A N 1
ATOM 2999 C CA . PRO A 1 382 ? 4.586 14.275 9.043 1.00 89.81 382 PRO A CA 1
ATOM 3000 C C . PRO A 1 382 ? 3.484 14.455 7.993 1.00 89.81 382 PRO A C 1
ATOM 3002 O O . PRO A 1 382 ? 2.549 15.218 8.220 1.00 89.81 382 PRO A O 1
ATOM 3005 N N . PHE A 1 383 ? 3.550 13.701 6.893 1.00 85.12 383 PHE A N 1
ATOM 3006 C CA . PHE A 1 383 ? 2.549 13.752 5.832 1.00 85.12 383 PHE A CA 1
ATOM 3007 C C . PHE A 1 383 ? 1.216 13.123 6.268 1.00 85.12 383 PHE A C 1
ATOM 3009 O O . PHE A 1 383 ? 0.164 13.720 6.060 1.00 85.12 383 PHE A O 1
ATOM 3016 N N . GLN A 1 384 ? 1.247 11.978 6.963 1.00 84.69 384 GLN A N 1
ATOM 3017 C CA . GLN A 1 384 ? 0.036 11.354 7.521 1.00 84.69 384 GLN A CA 1
ATOM 3018 C C . GLN A 1 384 ? -0.716 12.290 8.477 1.00 84.69 384 GLN A C 1
ATOM 3020 O O . GLN A 1 384 ? -1.930 12.433 8.350 1.00 84.69 384 GLN A O 1
ATOM 3025 N N . ARG A 1 385 ? -0.002 12.978 9.379 1.00 84.56 385 ARG A N 1
ATOM 3026 C CA . ARG A 1 385 ? -0.599 13.945 10.318 1.00 84.56 385 ARG A CA 1
ATOM 3027 C C . ARG A 1 385 ? -1.217 15.155 9.622 1.00 84.56 385 ARG A C 1
ATOM 3029 O O . ARG A 1 385 ? -2.231 15.661 10.084 1.00 84.56 385 ARG A O 1
ATOM 3036 N N . ALA A 1 386 ? -0.634 15.614 8.515 1.00 82.12 386 ALA A N 1
ATOM 3037 C CA . ALA A 1 386 ? -1.227 16.695 7.732 1.00 82.12 386 ALA A CA 1
ATOM 3038 C C . ALA A 1 386 ? -2.583 16.278 7.130 1.00 82.12 386 ALA A C 1
ATOM 3040 O O . ALA A 1 386 ? -3.518 17.072 7.114 1.00 82.12 386 ALA A O 1
ATOM 3041 N N . LEU A 1 387 ? -2.719 15.020 6.696 1.00 78.25 387 LEU A N 1
ATOM 3042 C CA . LEU A 1 387 ? -3.979 14.496 6.154 1.00 78.25 387 LEU A CA 1
ATOM 3043 C C . LEU A 1 387 ? -5.032 14.182 7.226 1.00 78.25 387 LEU A C 1
ATOM 3045 O O . LEU A 1 387 ? -6.218 14.128 6.909 1.00 78.25 387 LEU A O 1
ATOM 3049 N N . GLU A 1 388 ? -4.630 13.980 8.483 1.00 73.56 388 GLU A N 1
ATOM 3050 C CA . GLU A 1 388 ? -5.555 13.704 9.593 1.00 73.56 388 GLU A CA 1
ATOM 3051 C C . GLU A 1 388 ? -6.526 14.847 9.875 1.00 73.56 388 GLU A C 1
ATOM 3053 O O . GLU A 1 388 ? -7.625 14.577 10.349 1.00 73.56 388 GLU A O 1
ATOM 3058 N N . GLN A 1 389 ? -6.140 16.080 9.542 1.00 68.38 389 GLN A N 1
ATOM 3059 C CA . GLN A 1 389 ? -6.944 17.289 9.747 1.00 68.38 389 GLN A CA 1
ATOM 3060 C C . GLN A 1 389 ? -8.090 17.444 8.745 1.00 68.38 389 GLN A C 1
ATOM 3062 O O . GLN A 1 389 ? -8.950 18.300 8.925 1.00 68.38 389 GLN A O 1
ATOM 3067 N N . LEU A 1 390 ? -8.094 16.653 7.671 1.00 72.62 390 LEU A N 1
ATOM 3068 C CA . LEU A 1 390 ? -9.222 16.624 6.753 1.00 72.62 390 LEU A CA 1
ATOM 3069 C C . LEU A 1 390 ? -10.390 15.932 7.462 1.00 72.62 390 LEU A C 1
ATOM 3071 O O . LEU A 1 390 ? -10.169 14.929 8.140 1.00 72.62 390 LEU A O 1
ATOM 3075 N N . ASP A 1 391 ? -11.612 16.415 7.281 1.00 71.00 391 ASP A N 1
ATOM 3076 C CA . ASP A 1 391 ? -12.814 15.826 7.879 1.00 71.00 391 ASP A CA 1
ATOM 3077 C C . ASP A 1 391 ? -13.639 15.130 6.781 1.00 71.00 391 ASP A C 1
ATOM 3079 O O . ASP A 1 391 ? -13.767 15.705 5.694 1.00 71.00 391 ASP A O 1
ATOM 3083 N N . PRO A 1 392 ? -14.134 13.886 6.945 1.00 70.69 392 PRO A N 1
ATOM 3084 C CA . PRO A 1 392 ? -14.992 13.290 5.930 1.00 70.69 392 PRO A CA 1
ATOM 3085 C C . PRO A 1 392 ? -16.378 13.959 5.939 1.00 70.69 392 PRO A C 1
ATOM 3087 O O . PRO A 1 392 ? -16.915 14.295 6.990 1.00 70.69 392 PRO A O 1
ATOM 3090 N N . GLU A 1 393 ? -16.976 14.143 4.760 1.00 66.88 393 GLU A N 1
ATOM 3091 C CA . GLU A 1 393 ? -18.308 14.749 4.634 1.00 66.88 393 GLU A CA 1
ATOM 3092 C C . GLU A 1 393 ? -19.421 13.709 4.898 1.00 66.88 393 GLU A C 1
ATOM 3094 O O . GLU A 1 393 ? -19.474 12.679 4.201 1.00 66.88 393 GLU A O 1
ATOM 3099 N N . PRO A 1 394 ? -20.361 13.971 5.832 1.00 65.94 394 PRO A N 1
ATOM 3100 C CA . PRO A 1 394 ? -21.588 13.188 5.980 1.00 65.94 394 PRO A CA 1
ATOM 3101 C C . PRO A 1 394 ? -22.378 13.061 4.679 1.00 65.94 394 PRO A C 1
ATOM 3103 O O . PRO A 1 394 ? -22.364 13.952 3.834 1.00 65.94 394 PRO A O 1
ATOM 3106 N N . GLY A 1 395 ? -23.118 11.960 4.529 1.00 68.56 395 GLY A N 1
ATOM 3107 C CA . GLY A 1 395 ? -24.050 11.785 3.408 1.00 68.56 395 GLY A CA 1
ATOM 3108 C C . GLY A 1 395 ? -23.386 11.559 2.045 1.00 68.56 395 GLY A C 1
ATOM 3109 O O . GLY A 1 395 ? -24.051 11.649 1.018 1.00 68.56 395 GLY A O 1
ATOM 3110 N N . THR A 1 396 ? -22.087 11.241 2.012 1.00 75.31 396 THR A N 1
ATOM 3111 C CA . THR A 1 396 ? -21.374 10.898 0.767 1.00 75.31 396 THR A CA 1
ATOM 3112 C C . THR A 1 396 ? -21.927 9.635 0.089 1.00 75.31 396 THR A C 1
ATOM 3114 O O . THR A 1 396 ? -21.789 9.494 -1.125 1.00 75.31 396 THR A O 1
ATOM 3117 N N . PHE A 1 397 ? -22.540 8.726 0.854 1.00 84.75 397 PHE A N 1
ATOM 3118 C CA . PHE A 1 397 ? -23.085 7.459 0.368 1.00 84.75 397 PHE A CA 1
ATOM 3119 C C . PHE A 1 397 ? -24.584 7.356 0.650 1.00 84.75 397 PHE A C 1
ATOM 3121 O O . PHE A 1 397 ? -25.049 7.791 1.704 1.00 84.75 397 PHE A O 1
ATOM 3128 N N . THR A 1 398 ? -25.320 6.742 -0.275 1.00 89.50 398 THR A N 1
ATOM 3129 C CA . THR A 1 398 ? -26.759 6.456 -0.148 1.00 89.50 398 THR A CA 1
ATOM 3130 C C . THR A 1 398 ? -27.023 4.953 0.003 1.00 89.50 398 THR A C 1
ATOM 3132 O O . THR A 1 398 ? -26.098 4.141 -0.026 1.00 89.50 398 THR A O 1
ATOM 3135 N N . GLU A 1 399 ? -28.285 4.546 0.171 1.00 92.88 399 GLU A N 1
ATOM 3136 C CA . GLU A 1 399 ? -28.641 3.120 0.267 1.00 92.88 399 GLU A CA 1
ATOM 3137 C C . GLU A 1 399 ? -28.290 2.336 -1.010 1.00 92.88 399 GLU A C 1
ATOM 3139 O O . GLU A 1 399 ? -27.842 1.193 -0.920 1.00 92.88 399 GLU A O 1
ATOM 3144 N N . ASP A 1 400 ? -28.355 2.977 -2.181 1.00 91.00 400 ASP A N 1
ATOM 3145 C CA . ASP A 1 400 ? -27.922 2.393 -3.461 1.00 91.00 400 ASP A CA 1
ATOM 3146 C C . ASP A 1 400 ? -26.418 2.086 -3.494 1.00 91.00 400 ASP A C 1
ATOM 3148 O O . ASP A 1 400 ? -25.945 1.280 -4.302 1.00 91.00 400 ASP A O 1
ATOM 3152 N N . ASP A 1 401 ? -25.642 2.728 -2.617 1.00 89.88 401 ASP A N 1
ATOM 3153 C CA . ASP A 1 401 ? -24.208 2.523 -2.543 1.00 89.88 401 ASP A CA 1
ATOM 3154 C C . ASP A 1 401 ? -23.793 1.329 -1.681 1.00 89.88 401 ASP A C 1
ATOM 3156 O O . ASP A 1 401 ? -22.617 0.943 -1.750 1.00 89.88 401 ASP A O 1
ATOM 3160 N N . ILE A 1 402 ? -24.720 0.753 -0.902 1.00 93.88 402 ILE A N 1
ATOM 3161 C CA . ILE A 1 402 ? -24.461 -0.360 0.017 1.00 93.88 402 ILE A CA 1
ATOM 3162 C C . ILE A 1 402 ? -23.835 -1.528 -0.748 1.00 93.88 402 ILE A C 1
ATOM 3164 O O . ILE A 1 402 ? -24.344 -2.015 -1.759 1.00 93.88 402 ILE A O 1
ATOM 3168 N N . SER A 1 403 ? -22.685 -1.988 -0.256 1.00 93.56 403 SER A N 1
ATOM 3169 C CA . SER A 1 403 ? -21.943 -3.046 -0.926 1.00 93.56 403 SER A CA 1
ATOM 3170 C C . SER A 1 403 ? -22.686 -4.380 -0.804 1.00 93.56 403 SER A C 1
ATOM 3172 O O . SER A 1 403 ? -23.088 -4.755 0.298 1.00 93.56 403 SER A O 1
ATOM 3174 N N . PRO A 1 404 ? -22.786 -5.165 -1.892 1.00 93.00 404 PRO A N 1
ATOM 3175 C CA . PRO A 1 404 ? -23.470 -6.461 -1.871 1.00 93.00 404 PRO A CA 1
ATOM 3176 C C . PRO A 1 404 ? -22.737 -7.499 -1.009 1.00 93.00 404 PRO A C 1
ATOM 3178 O O . PRO A 1 404 ? -23.323 -8.490 -0.585 1.00 93.00 404 PRO A O 1
ATOM 3181 N N . PHE A 1 405 ? -21.446 -7.281 -0.753 1.00 91.88 405 PHE A N 1
ATOM 3182 C CA . PHE A 1 405 ? -20.639 -8.091 0.141 1.00 91.88 405 PHE A CA 1
ATOM 3183 C C . PHE A 1 405 ? -19.782 -7.184 1.017 1.00 91.88 405 PHE A C 1
ATOM 3185 O O . PHE A 1 405 ? -19.009 -6.366 0.513 1.00 91.88 405 PHE A O 1
ATOM 3192 N N . HIS A 1 406 ? -19.885 -7.360 2.334 1.00 92.44 406 HIS A N 1
ATOM 3193 C CA . HIS A 1 406 ? -19.024 -6.686 3.294 1.00 92.44 406 HIS A CA 1
ATOM 3194 C C . HIS A 1 406 ? -18.057 -7.696 3.905 1.00 92.44 406 HIS A C 1
ATOM 3196 O O . HIS A 1 406 ? -18.457 -8.617 4.616 1.00 92.44 406 HIS A O 1
ATOM 3202 N N . TRP A 1 407 ? -16.759 -7.496 3.676 1.00 92.75 407 TRP A N 1
ATOM 3203 C CA . TRP A 1 407 ? -15.739 -8.384 4.223 1.00 92.75 407 TRP A CA 1
ATOM 3204 C C . TRP A 1 407 ? -15.788 -8.452 5.748 1.00 92.75 407 TRP A C 1
ATOM 3206 O O . TRP A 1 407 ? -16.045 -7.464 6.449 1.00 92.75 407 TRP A O 1
ATOM 3216 N N . ARG A 1 408 ? -15.478 -9.647 6.249 1.00 90.50 408 ARG A N 1
ATOM 3217 C CA . ARG A 1 408 ? -15.351 -9.963 7.669 1.00 90.50 408 ARG A CA 1
ATOM 3218 C C . ARG A 1 408 ? -13.877 -10.052 8.038 1.00 90.50 408 ARG A C 1
ATOM 3220 O O . ARG A 1 408 ? -13.046 -10.500 7.251 1.00 90.50 408 ARG A O 1
ATOM 3227 N N . ASN A 1 409 ? -13.558 -9.634 9.253 1.00 86.81 409 ASN A N 1
ATOM 3228 C CA . ASN A 1 409 ? -12.225 -9.741 9.836 1.00 86.81 409 ASN A CA 1
ATOM 3229 C C . ASN A 1 409 ? -12.358 -9.961 11.351 1.00 86.81 409 ASN A C 1
ATOM 3231 O O . ASN A 1 409 ? -13.382 -9.579 11.928 1.00 86.81 409 ASN A O 1
ATOM 3235 N N . GLY A 1 410 ? -11.339 -10.548 11.970 1.00 82.31 410 GLY A N 1
ATOM 3236 C CA . GLY A 1 410 ? -11.367 -11.069 13.333 1.00 82.31 410 GLY A CA 1
ATOM 3237 C C . GLY A 1 410 ? -11.807 -12.532 13.381 1.00 82.31 410 GLY A C 1
ATOM 3238 O O . GLY A 1 410 ? -12.341 -13.060 12.406 1.00 82.31 410 GLY A O 1
ATOM 3239 N N . ARG A 1 411 ? -11.551 -13.179 14.518 1.00 83.88 411 ARG A N 1
ATOM 3240 C CA . ARG A 1 411 ? -12.103 -14.493 14.863 1.00 83.88 411 ARG A CA 1
ATOM 3241 C C . ARG A 1 411 ? -13.338 -14.257 15.731 1.00 83.88 411 ARG A C 1
ATOM 3243 O O . ARG A 1 411 ? -13.316 -13.334 16.545 1.00 83.88 411 ARG A O 1
ATOM 3250 N N . LEU A 1 412 ? -14.401 -15.031 15.518 1.00 88.69 412 LEU A N 1
ATOM 3251 C CA . LEU A 1 412 ? -15.576 -14.971 16.388 1.00 88.69 412 LEU A CA 1
ATOM 3252 C C . LEU A 1 412 ? -15.135 -15.285 17.830 1.00 88.69 412 LEU A C 1
ATOM 3254 O O . LEU A 1 412 ? -14.294 -16.169 18.002 1.00 88.69 412 LEU A O 1
ATOM 3258 N N . PRO A 1 413 ? -15.642 -14.584 18.857 1.00 91.12 413 PRO A N 1
ATOM 3259 C CA . PRO A 1 413 ? -15.385 -14.980 20.228 1.00 91.12 413 PRO A CA 1
ATOM 3260 C C . PRO A 1 413 ? -15.995 -16.364 20.489 1.00 91.12 413 PRO A C 1
ATOM 3262 O O . PRO A 1 413 ? -17.185 -16.590 20.273 1.00 91.12 413 PRO A O 1
ATOM 3265 N N . GLU A 1 414 ? -15.161 -17.291 20.946 1.00 89.00 414 GLU A N 1
ATOM 3266 C CA . GLU A 1 414 ? -15.558 -18.651 21.341 1.00 89.00 414 GLU A CA 1
ATOM 3267 C C . GLU A 1 414 ? -15.428 -18.856 22.857 1.00 89.00 414 GLU A C 1
ATOM 3269 O O . GLU A 1 414 ? -15.479 -19.978 23.352 1.00 89.00 414 GLU A O 1
ATOM 3274 N N . THR A 1 415 ? -15.246 -17.766 23.608 1.00 90.31 415 THR A N 1
ATOM 3275 C CA . THR A 1 415 ? -15.187 -17.807 25.068 1.00 90.31 415 THR A CA 1
ATOM 3276 C C . THR A 1 415 ? -16.533 -18.242 25.643 1.00 90.31 415 THR A C 1
ATOM 3278 O O . THR A 1 415 ? -17.587 -17.932 25.084 1.00 90.31 415 THR A O 1
ATOM 3281 N N . VAL A 1 416 ? -16.491 -18.934 26.788 1.00 92.62 416 VAL A N 1
ATOM 3282 C CA . VAL A 1 416 ? -17.697 -19.350 27.524 1.00 92.62 416 VAL A CA 1
ATOM 3283 C C . VAL A 1 416 ? -18.593 -18.141 27.802 1.00 92.62 416 VAL A C 1
ATOM 3285 O O . VAL A 1 416 ? -19.765 -18.172 27.451 1.00 92.62 416 VAL A O 1
ATOM 3288 N N . GLU A 1 417 ? -18.004 -17.039 28.281 1.00 91.50 417 GLU A N 1
ATOM 3289 C CA . GLU A 1 417 ? -18.689 -15.758 28.513 1.00 91.50 417 GLU A CA 1
ATOM 3290 C C . GLU A 1 417 ? -19.509 -15.296 27.292 1.00 91.50 417 GLU A C 1
ATOM 3292 O O . GLU A 1 417 ? -20.700 -15.011 27.403 1.00 91.50 417 GLU A O 1
ATOM 3297 N N . TYR A 1 418 ? -18.903 -15.249 26.098 1.00 94.19 418 TYR A N 1
ATOM 3298 C CA . TYR A 1 418 ? -19.619 -14.796 24.903 1.00 94.19 418 TYR A CA 1
ATOM 3299 C C . TYR A 1 418 ? -20.745 -15.754 24.510 1.00 94.19 418 TYR A C 1
ATOM 3301 O O . TYR A 1 418 ? -21.801 -15.305 24.069 1.00 94.19 418 TYR A O 1
ATOM 3309 N N . LYS A 1 419 ? -20.529 -17.065 24.669 1.00 95.38 419 LYS A N 1
ATOM 3310 C CA . LYS A 1 419 ? -21.523 -18.094 24.344 1.00 95.38 419 LYS A CA 1
ATOM 3311 C C . LYS A 1 419 ? -22.719 -18.073 25.289 1.00 95.38 419 LYS A C 1
ATOM 3313 O O . LYS A 1 419 ? -23.840 -18.274 24.832 1.00 95.38 419 LYS A O 1
ATOM 3318 N N . GLU A 1 420 ? -22.503 -17.769 26.563 1.00 95.12 420 GLU A N 1
ATOM 3319 C CA . GLU A 1 420 ? -23.576 -17.568 27.538 1.00 95.12 420 GLU A CA 1
ATOM 3320 C C . GLU A 1 420 ? -24.404 -16.322 27.205 1.00 95.12 420 GLU A C 1
ATOM 3322 O O . GLU A 1 420 ? -25.633 -16.402 27.144 1.00 95.12 420 GLU A O 1
ATOM 3327 N N . TYR A 1 421 ? -23.756 -15.196 26.876 1.00 95.75 421 TYR A N 1
ATOM 3328 C CA . TYR A 1 421 ? -24.481 -14.014 26.402 1.00 95.75 421 TYR A CA 1
ATOM 3329 C C . TYR A 1 421 ? -25.236 -14.292 25.100 1.00 95.75 421 TYR A C 1
ATOM 3331 O O . TYR A 1 421 ? -26.398 -13.916 24.986 1.00 95.75 421 TYR A O 1
ATOM 3339 N N . GLU A 1 422 ? -24.617 -14.968 24.130 1.00 94.38 422 GLU A N 1
ATOM 3340 C CA . GLU A 1 422 ? -25.254 -15.350 22.865 1.00 94.38 422 GLU A CA 1
ATOM 3341 C C . GLU A 1 422 ? -26.506 -16.213 23.097 1.00 94.38 422 GLU A C 1
ATOM 3343 O O . GLU A 1 422 ? -27.539 -15.959 22.475 1.00 94.38 422 GLU A O 1
ATOM 3348 N N . ALA A 1 423 ? -26.447 -17.179 24.020 1.00 95.44 423 ALA A N 1
ATOM 3349 C CA . ALA A 1 423 ? -27.564 -18.067 24.343 1.00 95.44 423 ALA A CA 1
ATOM 3350 C C . ALA A 1 423 ? -28.775 -17.333 24.948 1.00 95.44 423 ALA A C 1
ATOM 3352 O O . ALA A 1 423 ? -29.908 -17.768 24.745 1.00 95.44 423 ALA A O 1
ATOM 3353 N N . ASN A 1 424 ? -28.554 -16.211 25.643 1.00 95.25 424 ASN A N 1
ATOM 3354 C CA . ASN A 1 424 ? -29.618 -15.368 26.201 1.00 95.25 424 ASN A CA 1
ATOM 3355 C C . ASN A 1 424 ? -29.836 -14.060 25.410 1.00 95.25 424 ASN A C 1
ATOM 3357 O O . ASN A 1 424 ? -30.277 -13.053 25.968 1.00 95.25 424 ASN A O 1
ATOM 3361 N N . ASP A 1 425 ? -29.496 -14.049 24.116 1.00 94.44 425 ASP A N 1
ATOM 3362 C CA . ASP A 1 425 ? -29.636 -12.896 23.210 1.00 94.44 425 ASP A CA 1
ATOM 3363 C C . ASP A 1 425 ? -29.063 -11.581 23.778 1.00 94.44 425 ASP A C 1
ATOM 3365 O O . ASP A 1 425 ? -29.622 -10.495 23.636 1.00 94.44 425 ASP A O 1
ATOM 3369 N N . PHE A 1 426 ? -27.924 -11.692 24.460 1.00 96.62 426 PHE A N 1
ATOM 3370 C CA . PHE A 1 426 ? -27.161 -10.600 25.061 1.00 96.62 426 PHE A CA 1
ATOM 3371 C C . PHE A 1 426 ? -27.924 -9.778 26.116 1.00 96.62 426 PHE A C 1
ATOM 3373 O O . PHE A 1 426 ? -27.508 -8.666 26.436 1.00 96.62 426 PHE A O 1
ATOM 3380 N N . LYS A 1 427 ? -28.998 -10.315 26.714 1.00 95.56 427 LYS A N 1
ATOM 3381 C CA . LYS A 1 427 ? -29.755 -9.630 27.782 1.00 95.56 427 LYS A CA 1
ATOM 3382 C C . LYS A 1 427 ? -28.928 -9.358 29.036 1.00 95.56 427 LYS A C 1
ATOM 3384 O O . LYS A 1 427 ? -29.118 -8.328 29.682 1.00 95.56 427 LYS A O 1
ATOM 3389 N N . ASP A 1 428 ? -28.000 -10.254 29.358 1.00 95.31 428 ASP A N 1
ATOM 3390 C CA . ASP A 1 428 ? -27.130 -10.138 30.537 1.00 95.31 428 ASP A CA 1
ATOM 3391 C C . ASP A 1 428 ? -25.823 -9.394 30.239 1.00 95.31 428 ASP A C 1
ATOM 3393 O O . ASP A 1 428 ? -25.113 -8.993 31.157 1.00 95.31 428 ASP A O 1
ATOM 3397 N N . TRP A 1 429 ? -25.522 -9.144 28.961 1.00 97.00 429 TRP A N 1
ATOM 3398 C CA . TRP A 1 429 ? -24.339 -8.384 28.573 1.00 97.00 429 TRP A CA 1
ATOM 3399 C C . TRP A 1 429 ? -24.458 -6.928 29.048 1.00 97.00 429 TRP A C 1
ATOM 3401 O O . TRP A 1 429 ? -25.528 -6.309 28.983 1.00 97.00 429 TRP A O 1
ATOM 3411 N N . ARG A 1 430 ? -23.346 -6.372 29.533 1.00 97.25 430 ARG A N 1
ATOM 3412 C CA . ARG A 1 430 ? -23.242 -4.980 29.982 1.00 97.25 430 ARG A CA 1
ATOM 3413 C C . ARG A 1 430 ? -22.014 -4.318 29.371 1.00 97.25 430 ARG A C 1
ATOM 3415 O O . ARG A 1 430 ? -20.916 -4.869 29.407 1.00 97.25 430 ARG A O 1
ATOM 3422 N N . LEU A 1 431 ? -22.192 -3.109 28.848 1.00 98.12 431 LEU A N 1
ATOM 3423 C CA . LEU A 1 431 ? -21.103 -2.230 28.444 1.00 98.12 431 LEU A CA 1
ATOM 3424 C C . LEU A 1 431 ? -20.640 -1.408 29.640 1.00 98.12 431 LEU A C 1
ATOM 3426 O O . LEU A 1 431 ? -21.324 -0.469 30.044 1.00 98.12 431 LEU A O 1
ATOM 3430 N N . LYS A 1 432 ? -19.445 -1.701 30.147 1.00 97.44 432 LYS A N 1
ATOM 3431 C CA . LYS A 1 432 ? -18.829 -0.904 31.211 1.00 97.44 432 LYS A CA 1
ATOM 3432 C C . LYS A 1 432 ? -18.059 0.287 30.643 1.00 97.44 432 LYS A C 1
ATOM 3434 O O . LYS A 1 432 ? -17.127 0.091 29.863 1.00 97.44 432 LYS A O 1
ATOM 3439 N N . VAL A 1 433 ? -18.402 1.503 31.066 1.00 98.31 433 VAL A N 1
ATOM 3440 C CA . VAL A 1 433 ? -17.724 2.755 30.698 1.00 98.31 433 VAL A CA 1
ATOM 3441 C C . VAL A 1 433 ? -17.152 3.409 31.956 1.00 98.31 433 VAL A C 1
ATOM 3443 O O . VAL A 1 433 ? -17.899 3.796 32.850 1.00 98.31 433 VAL A O 1
ATOM 3446 N N . TYR A 1 434 ? -15.825 3.488 32.059 1.00 97.81 434 TYR A N 1
ATOM 3447 C CA . TYR A 1 434 ? -15.139 3.844 33.309 1.00 97.81 434 TYR A CA 1
ATOM 3448 C C . TYR A 1 434 ? -13.788 4.545 33.074 1.00 97.81 434 TYR A C 1
ATOM 3450 O O . TYR A 1 434 ? -13.433 4.889 31.946 1.00 97.81 434 TYR A O 1
ATOM 3458 N N . GLY A 1 435 ? -13.026 4.757 34.151 1.00 96.38 435 GLY A N 1
ATOM 3459 C CA . GLY A 1 435 ? -11.717 5.411 34.131 1.00 96.38 435 GLY A CA 1
ATOM 3460 C C . GLY A 1 435 ? -11.836 6.886 34.502 1.00 96.38 435 GLY A C 1
ATOM 3461 O O . GLY A 1 435 ? -12.489 7.227 35.484 1.00 96.38 435 GLY A O 1
ATOM 3462 N N . LEU A 1 436 ? -11.211 7.760 33.718 1.00 97.94 436 LEU A N 1
ATOM 3463 C CA . LEU A 1 436 ? -11.225 9.213 33.898 1.00 97.94 436 LEU A CA 1
ATOM 3464 C C . LEU A 1 436 ? -12.540 9.839 33.399 1.00 97.94 436 LEU A C 1
ATOM 3466 O O . LEU A 1 436 ? -12.555 10.584 32.419 1.00 97.94 436 LEU A O 1
ATOM 3470 N N . VAL A 1 437 ? -13.643 9.525 34.074 1.00 98.19 437 VAL A N 1
ATOM 3471 C CA . VAL A 1 437 ? -15.001 10.034 33.810 1.00 98.19 437 VAL A CA 1
ATOM 3472 C C . VAL A 1 437 ? -15.655 10.498 35.112 1.00 98.19 437 VAL A C 1
ATOM 3474 O O . VAL A 1 437 ? -15.373 9.933 36.166 1.00 98.19 437 VAL A O 1
ATOM 3477 N N . GLU A 1 438 ? -16.524 11.510 35.055 1.00 98.19 438 GLU A N 1
ATOM 3478 C CA . GLU A 1 438 ? -17.293 11.954 36.230 1.00 98.19 438 GLU A CA 1
ATOM 3479 C C . GLU A 1 438 ? -18.378 10.939 36.610 1.00 98.19 438 GLU A C 1
ATOM 3481 O O . GLU A 1 438 ? -18.585 10.678 37.793 1.00 98.19 438 GLU A O 1
ATOM 3486 N N . ASN A 1 439 ? -19.033 10.335 35.610 1.00 97.81 439 ASN A N 1
ATOM 3487 C CA . ASN A 1 439 ? -20.125 9.382 35.806 1.00 97.81 439 ASN A CA 1
ATOM 3488 C C . ASN A 1 439 ? -19.775 8.026 35.162 1.00 97.81 439 ASN A C 1
ATOM 3490 O O . ASN A 1 439 ? -20.115 7.794 33.998 1.00 97.81 439 ASN A O 1
ATOM 3494 N N . PRO A 1 440 ? -19.084 7.113 35.873 1.00 97.44 440 PRO A N 1
ATOM 3495 C CA . PRO A 1 440 ? -18.931 5.733 35.420 1.00 97.44 440 PRO A CA 1
ATOM 3496 C C . PRO A 1 440 ? -20.299 5.059 35.258 1.00 97.44 440 PRO A C 1
ATOM 3498 O O . PRO A 1 440 ? -21.153 5.184 36.133 1.00 97.44 440 PRO A O 1
ATOM 3501 N N . MET A 1 441 ? -20.499 4.328 34.160 1.00 97.38 441 MET A N 1
ATOM 3502 C CA . MET A 1 441 ? -21.790 3.728 33.803 1.00 97.38 441 MET A CA 1
ATOM 3503 C C . MET A 1 441 ? -21.637 2.279 33.340 1.00 97.38 441 MET A C 1
ATOM 3505 O O . MET A 1 441 ? -20.628 1.906 32.737 1.00 97.38 441 MET A O 1
ATOM 3509 N N . GLU A 1 442 ? -22.681 1.482 33.556 1.00 97.75 442 GLU A N 1
ATOM 3510 C CA . GLU A 1 442 ? -22.860 0.171 32.932 1.00 97.75 442 GLU A CA 1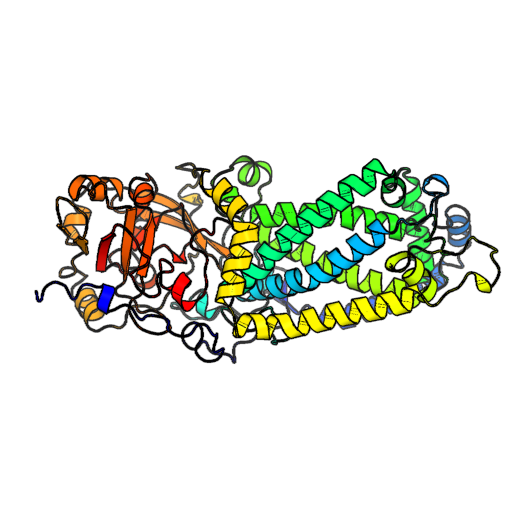
ATOM 3511 C C . GLU A 1 442 ? -24.181 0.165 32.162 1.00 97.75 442 GLU A C 1
ATOM 3513 O O . GLU A 1 442 ? -25.245 0.307 32.757 1.00 97.75 442 GLU A O 1
ATOM 3518 N N . PHE A 1 443 ? -24.114 0.026 30.837 1.00 98.31 443 PHE A N 1
ATOM 3519 C CA . PHE A 1 443 ? -25.298 0.023 29.975 1.00 98.31 443 PHE A CA 1
ATOM 3520 C C . PHE A 1 443 ? -25.658 -1.404 29.568 1.00 98.31 443 PHE A C 1
ATOM 3522 O O . PHE A 1 443 ? -24.811 -2.136 29.053 1.00 98.31 443 PHE A O 1
ATOM 3529 N N . SER A 1 444 ? -26.915 -1.802 29.738 1.00 98.25 444 SER A N 1
ATOM 3530 C CA . SER A 1 444 ? -27.464 -2.951 29.015 1.00 98.25 444 SER A CA 1
ATOM 3531 C C . SER A 1 444 ? -27.670 -2.612 27.534 1.00 98.25 444 SER A C 1
ATOM 3533 O O . SER A 1 444 ? -27.639 -1.449 27.124 1.00 98.25 444 SER A O 1
ATOM 3535 N N . LEU A 1 445 ? -27.906 -3.632 26.705 1.00 97.75 445 LEU A N 1
ATOM 3536 C CA . LEU A 1 445 ? -28.248 -3.401 25.300 1.00 97.75 445 LEU A CA 1
ATOM 3537 C C . LEU A 1 445 ? -29.561 -2.610 25.146 1.00 97.75 445 LEU A C 1
ATOM 3539 O O . LEU A 1 445 ? -29.674 -1.803 24.227 1.00 97.75 445 LEU A O 1
ATOM 3543 N N . GLU A 1 446 ? -30.528 -2.810 26.044 1.00 97.88 446 GLU A N 1
ATOM 3544 C CA . GLU A 1 446 ? -31.795 -2.067 26.036 1.00 97.88 446 GLU A CA 1
ATOM 3545 C C . GLU A 1 446 ? -31.603 -0.605 26.456 1.00 97.88 446 GLU A C 1
ATOM 3547 O O . GLU A 1 446 ? -32.182 0.278 25.827 1.00 97.88 446 GLU A O 1
ATOM 3552 N N . ASP A 1 447 ? -30.710 -0.322 27.413 1.00 98.31 447 ASP A N 1
ATOM 3553 C CA . ASP A 1 447 ? -30.366 1.062 27.769 1.00 98.31 447 ASP A CA 1
ATOM 3554 C C . ASP A 1 447 ? -29.790 1.809 26.560 1.00 98.31 447 ASP A C 1
ATOM 3556 O O . ASP A 1 447 ? -30.185 2.936 26.277 1.00 98.31 447 ASP A O 1
ATOM 3560 N N . LEU A 1 448 ? -28.903 1.165 25.788 1.00 98.19 448 LEU A N 1
ATOM 3561 C CA . LEU A 1 448 ? -28.332 1.760 24.573 1.00 98.19 448 LEU A CA 1
ATOM 3562 C C . LEU A 1 448 ? -29.374 1.985 23.470 1.00 98.19 448 LEU A C 1
ATOM 3564 O O . LEU A 1 448 ? -29.251 2.942 22.707 1.00 98.19 448 LEU A O 1
ATOM 3568 N N . LYS A 1 449 ? -30.387 1.118 23.364 1.00 97.56 449 LYS A N 1
ATOM 3569 C CA . LYS A 1 449 ? -31.504 1.286 22.418 1.00 97.56 449 LYS A CA 1
ATOM 3570 C C . LYS A 1 449 ? -32.486 2.377 22.848 1.00 97.56 449 LYS A C 1
ATOM 3572 O O . LYS A 1 449 ? -33.162 2.934 21.990 1.00 97.56 449 LYS A O 1
ATOM 3577 N N . ALA A 1 450 ? -32.571 2.672 24.145 1.00 98.25 450 ALA A N 1
ATOM 3578 C CA . ALA A 1 450 ? -33.418 3.732 24.685 1.00 98.25 450 ALA A CA 1
ATOM 3579 C C . ALA A 1 450 ? -32.817 5.141 24.506 1.00 98.25 450 ALA A C 1
ATOM 3581 O O . ALA A 1 450 ? -33.533 6.136 24.625 1.00 98.25 450 ALA A O 1
ATOM 3582 N N . LEU A 1 451 ? -31.514 5.240 24.216 1.00 98.38 451 LEU A N 1
ATOM 3583 C CA . LEU A 1 451 ? -30.848 6.499 23.872 1.00 98.38 451 LEU A CA 1
ATOM 3584 C C . LEU A 1 451 ? -31.248 6.989 22.465 1.00 98.38 451 LEU A C 1
ATOM 3586 O O . LEU A 1 451 ? -31.708 6.192 21.645 1.00 98.38 451 LEU A O 1
ATOM 3590 N N . PRO A 1 452 ? -31.053 8.288 22.148 1.00 98.25 452 PRO A N 1
ATOM 3591 C CA . PRO A 1 452 ? -31.317 8.824 20.815 1.00 98.25 452 PRO A CA 1
ATOM 3592 C C . PRO A 1 452 ? -30.661 7.994 19.705 1.00 98.25 452 PRO A C 1
ATOM 3594 O O . PRO A 1 452 ? -29.437 7.840 19.661 1.00 98.25 452 PRO A O 1
ATOM 3597 N N . TYR A 1 453 ? -31.495 7.472 18.806 1.00 98.00 453 TYR A N 1
ATOM 3598 C CA . TYR A 1 453 ? -31.043 6.672 17.675 1.00 98.00 453 TYR A CA 1
ATOM 3599 C C . TYR A 1 453 ? -30.234 7.524 16.694 1.00 98.00 453 TYR A C 1
ATOM 3601 O O . TYR A 1 453 ? -30.616 8.645 16.354 1.00 98.00 453 TYR A O 1
ATOM 3609 N N . HIS A 1 454 ? -29.129 6.964 16.218 1.00 95.88 454 HIS A N 1
ATOM 3610 C CA . HIS A 1 454 ? -28.256 7.561 15.221 1.00 95.88 454 HIS A CA 1
ATOM 3611 C C . HIS A 1 454 ? -27.907 6.518 14.160 1.00 95.88 454 HIS A C 1
ATOM 3613 O O . HIS A 1 454 ? -27.505 5.399 14.498 1.00 95.88 454 HIS A O 1
ATOM 3619 N N . ASP A 1 455 ? -28.020 6.887 12.887 1.00 95.88 455 ASP A N 1
ATOM 3620 C CA . ASP A 1 455 ? -27.570 6.070 11.771 1.00 95.88 455 ASP A CA 1
ATOM 3621 C C . ASP A 1 455 ? -26.702 6.842 10.773 1.00 95.88 455 ASP A C 1
ATOM 3623 O O . ASP A 1 455 ? -26.714 8.069 10.688 1.00 95.88 455 ASP A O 1
ATOM 3627 N N . GLN A 1 456 ? -25.885 6.090 10.038 1.00 94.44 456 GLN A N 1
ATOM 3628 C CA . GLN A 1 456 ? -25.031 6.625 8.984 1.00 94.44 456 GLN A CA 1
ATOM 3629 C C . GLN A 1 456 ? -24.713 5.560 7.934 1.00 94.44 456 GLN A C 1
ATOM 3631 O O . GLN A 1 456 ? -24.506 4.387 8.258 1.00 94.44 456 GLN A O 1
ATOM 3636 N N . ILE A 1 457 ? -24.613 5.972 6.669 1.00 93.38 457 ILE A N 1
ATOM 3637 C CA . ILE A 1 457 ? -24.129 5.126 5.572 1.00 93.38 457 ILE A CA 1
ATOM 3638 C C . ILE A 1 457 ? -22.686 5.511 5.278 1.00 93.38 457 ILE A C 1
ATOM 3640 O O . ILE A 1 457 ? -22.398 6.618 4.824 1.00 93.38 457 ILE A O 1
ATOM 3644 N N . THR A 1 458 ? -21.763 4.596 5.565 1.00 90.31 458 THR A N 1
ATOM 3645 C CA . THR A 1 458 ? -20.327 4.887 5.524 1.00 90.31 458 THR A CA 1
ATOM 3646 C C . THR A 1 458 ? -19.550 3.781 4.832 1.00 90.31 458 THR A C 1
ATOM 3648 O O . THR A 1 458 ? -19.929 2.604 4.833 1.00 90.31 458 THR A O 1
ATOM 3651 N N . GLN A 1 459 ? -18.425 4.162 4.228 1.00 88.50 459 GLN A N 1
ATOM 3652 C CA . GLN A 1 459 ? -17.493 3.219 3.630 1.00 88.50 459 GLN A CA 1
ATOM 3653 C C . GLN A 1 459 ? -16.420 2.819 4.640 1.00 88.50 459 GLN A C 1
ATOM 3655 O O . GLN A 1 459 ? -15.558 3.607 5.018 1.00 88.50 459 GLN A O 1
ATOM 3660 N N . HIS A 1 460 ? -16.411 1.541 4.994 1.00 88.88 460 HIS A N 1
ATOM 3661 C CA . HIS A 1 460 ? -15.342 0.925 5.755 1.00 88.88 460 HIS A CA 1
ATOM 3662 C C . HIS A 1 460 ? -14.080 0.772 4.898 1.00 88.88 460 HIS A C 1
ATOM 3664 O O . HIS A 1 460 ? -14.124 0.145 3.837 1.00 88.88 460 HIS A O 1
ATOM 3670 N N . MET A 1 461 ? -12.949 1.273 5.397 1.00 86.38 461 MET A N 1
ATOM 3671 C CA . MET A 1 461 ? -11.642 1.177 4.739 1.00 86.38 461 MET A CA 1
ATOM 3672 C C . MET A 1 461 ? -10.705 0.285 5.552 1.00 86.38 461 MET A C 1
ATOM 3674 O O . MET A 1 461 ? -10.253 0.646 6.645 1.00 86.38 461 MET A O 1
ATOM 3678 N N . CYS A 1 462 ? -10.390 -0.898 5.027 1.00 89.62 462 CYS A N 1
ATOM 3679 C CA . CYS A 1 462 ? -9.469 -1.806 5.694 1.00 89.62 462 CYS A CA 1
ATOM 3680 C C . CYS A 1 462 ? -8.015 -1.488 5.338 1.00 89.62 462 CYS A C 1
ATOM 3682 O O . CYS A 1 462 ? -7.697 -1.128 4.210 1.00 89.62 462 CYS A O 1
ATOM 3684 N N . VAL A 1 463 ? -7.110 -1.724 6.287 1.00 89.00 463 VAL A N 1
ATOM 3685 C CA . VAL A 1 463 ? -5.660 -1.662 6.057 1.00 89.00 463 VAL A CA 1
ATOM 3686 C C . VAL A 1 463 ? -5.177 -2.654 4.994 1.00 89.00 463 VAL A C 1
ATOM 3688 O O . VAL A 1 463 ? -4.223 -2.369 4.285 1.00 89.00 463 VAL A O 1
ATOM 3691 N N . GLN A 1 464 ? -5.873 -3.786 4.833 1.00 88.56 464 GLN A N 1
ATOM 3692 C CA . GLN A 1 464 ? -5.646 -4.765 3.760 1.00 88.56 464 GLN A CA 1
ATOM 3693 C C . GLN A 1 464 ? -6.146 -4.268 2.393 1.00 88.56 464 GLN A C 1
ATOM 3695 O O . GLN A 1 464 ? -6.107 -5.004 1.418 1.00 88.56 464 GLN A O 1
ATOM 3700 N N . ALA A 1 465 ? -6.622 -3.024 2.311 1.00 87.31 465 ALA A N 1
ATOM 3701 C CA . ALA A 1 465 ? -6.979 -2.332 1.080 1.00 87.31 465 ALA A CA 1
ATOM 3702 C C . ALA A 1 465 ? -8.251 -2.847 0.365 1.00 87.31 465 ALA A C 1
ATOM 3704 O O . ALA A 1 465 ? -8.513 -2.492 -0.786 1.00 87.31 465 ALA A O 1
ATOM 3705 N N . TRP A 1 466 ? -9.100 -3.609 1.062 1.00 89.88 466 TRP A N 1
ATOM 3706 C CA . TRP A 1 466 ? -10.505 -3.803 0.683 1.00 89.88 466 TRP A CA 1
ATOM 3707 C C . TRP A 1 466 ? -11.401 -2.727 1.307 1.00 89.88 466 TRP A C 1
ATOM 3709 O O . TRP A 1 466 ? -11.088 -2.170 2.365 1.00 89.88 466 TRP A O 1
ATOM 3719 N N . SER A 1 467 ? -12.537 -2.467 0.662 1.00 88.88 467 SER A N 1
ATOM 3720 C CA . SER A 1 467 ? -13.549 -1.516 1.133 1.00 88.88 467 SER A CA 1
ATOM 3721 C C . SER A 1 467 ? -14.956 -2.097 1.053 1.00 88.88 467 SER A C 1
ATOM 3723 O O . SER A 1 467 ? -15.222 -2.971 0.230 1.00 88.88 467 SER A O 1
ATOM 3725 N N . GLY A 1 468 ? -15.865 -1.592 1.885 1.00 91.00 468 GLY A N 1
ATOM 3726 C CA . GLY A 1 468 ? -17.287 -1.934 1.818 1.00 91.00 468 GLY A CA 1
ATOM 3727 C C . GLY A 1 468 ? -18.159 -0.829 2.398 1.00 91.00 468 GLY A C 1
ATOM 3728 O O . GLY A 1 468 ? -17.808 -0.255 3.425 1.00 91.00 468 GLY A O 1
ATOM 3729 N N . VAL A 1 469 ? -19.267 -0.517 1.731 1.00 92.56 469 VAL A N 1
ATOM 3730 C CA . VAL A 1 469 ? -20.275 0.443 2.201 1.00 92.56 469 VAL A CA 1
ATOM 3731 C C . VAL A 1 469 ? -21.366 -0.311 2.951 1.00 92.56 469 VAL A C 1
ATOM 3733 O O . VAL A 1 469 ? -21.830 -1.349 2.478 1.00 92.56 469 VAL A O 1
ATOM 3736 N N . ALA A 1 470 ? -21.772 0.202 4.107 1.00 95.19 470 ALA A N 1
ATOM 3737 C CA . ALA A 1 470 ? -22.926 -0.295 4.847 1.00 95.19 470 ALA A CA 1
ATOM 3738 C C . ALA A 1 470 ? -23.599 0.831 5.629 1.00 95.19 470 ALA A C 1
ATOM 3740 O O . ALA A 1 470 ? -22.957 1.825 5.976 1.00 95.19 470 ALA A O 1
ATOM 3741 N N . LYS A 1 471 ? -24.881 0.628 5.929 1.00 96.62 471 LYS A N 1
ATOM 3742 C CA . LYS A 1 471 ? -25.639 1.444 6.873 1.00 96.62 471 LYS A CA 1
ATOM 3743 C C . LYS A 1 471 ? -25.408 0.909 8.281 1.00 96.62 471 LYS A C 1
ATOM 3745 O O . LYS A 1 471 ? -25.531 -0.294 8.512 1.00 96.62 471 LYS A O 1
ATOM 3750 N N . TRP A 1 472 ? -25.058 1.781 9.212 1.00 97.56 472 TRP A N 1
ATOM 3751 C CA . TRP A 1 472 ? -24.837 1.458 10.619 1.00 97.56 472 TRP A CA 1
ATOM 3752 C C . TRP A 1 472 ? -25.872 2.191 11.453 1.00 97.56 472 TRP A C 1
ATOM 3754 O O . TRP A 1 472 ? -26.081 3.375 11.226 1.00 97.56 472 TRP A O 1
ATOM 3764 N N . GLY A 1 473 ? -26.493 1.494 12.404 1.00 97.94 473 GLY A N 1
ATOM 3765 C CA . GLY A 1 473 ? -27.495 2.060 13.307 1.00 97.94 473 GLY A CA 1
ATOM 3766 C C . GLY A 1 473 ? -27.140 1.784 14.763 1.00 97.94 473 GLY A C 1
ATOM 3767 O O . GLY A 1 473 ? -26.627 0.706 15.089 1.00 97.94 473 GLY A O 1
ATOM 3768 N N . GLY A 1 474 ? -27.359 2.762 15.634 1.00 98.12 474 GLY A N 1
ATOM 3769 C CA . GLY A 1 474 ? -26.915 2.678 17.016 1.00 98.12 474 GLY A CA 1
ATOM 3770 C C . GLY A 1 474 ? -27.070 3.975 17.797 1.00 98.12 474 GLY A C 1
ATOM 3771 O O . GLY A 1 474 ? -28.042 4.703 17.623 1.00 98.12 474 GLY A O 1
ATOM 3772 N N . VAL A 1 475 ? -26.083 4.258 18.646 1.00 98.25 475 VAL A N 1
ATOM 3773 C CA . VAL A 1 475 ? -25.997 5.487 19.444 1.00 98.25 475 VAL A CA 1
ATOM 3774 C C . VAL A 1 475 ? -24.708 6.238 19.125 1.00 98.25 475 VAL A C 1
ATOM 3776 O O . VAL A 1 475 ? -23.639 5.634 18.992 1.00 98.25 475 VAL A O 1
ATOM 3779 N N . SER A 1 476 ? -24.798 7.562 18.994 1.00 98.12 476 SER A N 1
ATOM 3780 C CA . SER A 1 476 ? -23.625 8.419 18.794 1.00 98.12 476 SER A CA 1
ATOM 3781 C C . SER A 1 476 ? -22.690 8.360 20.005 1.00 98.12 476 SER A C 1
ATOM 3783 O O . SER A 1 476 ? -23.141 8.340 21.152 1.00 98.12 476 SER A O 1
ATOM 3785 N N . MET A 1 477 ? -21.374 8.376 19.769 1.00 98.00 477 MET A N 1
ATOM 3786 C CA . MET A 1 477 ? -20.413 8.487 20.866 1.00 98.00 477 MET A CA 1
ATOM 3787 C C . MET A 1 477 ? -20.572 9.815 21.611 1.00 98.00 477 MET A C 1
ATOM 3789 O O . MET A 1 477 ? -20.422 9.808 22.827 1.00 98.00 477 MET A O 1
ATOM 3793 N N . SER A 1 478 ? -20.972 10.912 20.956 1.00 97.88 478 SER A N 1
ATOM 3794 C CA . SER A 1 478 ? -21.217 12.197 21.631 1.00 97.88 478 SER A CA 1
ATOM 3795 C C . SER A 1 478 ? -22.282 12.080 22.725 1.00 97.88 478 SER A C 1
ATOM 3797 O O . SER A 1 478 ? -22.084 12.587 23.823 1.00 97.88 478 SER A O 1
ATOM 3799 N N . THR A 1 479 ? -23.352 11.317 22.482 1.00 98.38 479 THR A N 1
ATOM 3800 C CA . THR A 1 479 ? -24.382 11.030 23.493 1.00 98.38 479 THR A CA 1
ATOM 3801 C C . THR A 1 479 ? -23.806 10.273 24.691 1.00 98.38 479 THR A C 1
ATOM 3803 O O . THR A 1 479 ? -24.097 10.605 25.836 1.00 98.38 479 THR A O 1
ATOM 3806 N N . ILE A 1 480 ? -22.944 9.279 24.454 1.00 98.44 480 ILE A N 1
ATOM 3807 C CA . ILE A 1 480 ? -22.265 8.558 25.542 1.00 98.44 480 ILE A CA 1
ATOM 3808 C C . ILE A 1 480 ? -21.351 9.505 26.327 1.00 98.44 480 ILE A C 1
ATOM 3810 O O . ILE A 1 480 ? -21.347 9.476 27.556 1.00 98.44 480 ILE A O 1
ATOM 3814 N N . MET A 1 481 ? -20.608 10.364 25.628 1.00 98.38 481 MET A N 1
ATOM 3815 C CA . MET A 1 481 ? -19.683 11.331 26.218 1.00 98.38 481 MET A CA 1
ATOM 3816 C C . MET A 1 481 ? -20.408 12.377 27.082 1.00 98.38 481 MET A C 1
ATOM 3818 O O . MET A 1 481 ? -19.902 12.731 28.144 1.00 98.38 481 MET A O 1
ATOM 3822 N N . GLU A 1 482 ? -21.602 12.826 26.683 1.00 98.38 482 GLU A N 1
ATOM 3823 C CA . GLU A 1 482 ? -22.461 13.727 27.473 1.00 98.38 482 GLU A CA 1
ATOM 3824 C C . GLU A 1 482 ? -22.935 13.094 28.787 1.00 98.38 482 GLU A C 1
ATOM 3826 O O . GLU A 1 482 ? -23.026 13.782 29.807 1.00 98.38 482 GLU A O 1
ATOM 3831 N N . ILE A 1 483 ? -23.208 11.786 28.775 1.00 98.38 483 ILE A N 1
ATOM 3832 C CA . ILE A 1 483 ? -23.648 11.042 29.959 1.00 98.38 483 ILE A CA 1
ATOM 3833 C C . ILE A 1 483 ? -22.478 10.835 30.927 1.00 98.38 483 ILE A C 1
ATOM 3835 O O . ILE A 1 483 ? -22.573 11.188 32.105 1.00 98.38 483 ILE A O 1
ATOM 3839 N N . VAL A 1 484 ? -21.366 10.275 30.438 1.00 98.38 484 VAL A N 1
ATOM 3840 C CA . VAL A 1 484 ? -20.249 9.869 31.309 1.00 98.38 484 VAL A CA 1
ATOM 3841 C C . VAL A 1 484 ? -19.341 11.030 31.706 1.00 98.38 484 VAL A C 1
ATOM 3843 O O . VAL A 1 484 ? -18.680 10.949 32.737 1.00 98.38 484 VAL A O 1
ATOM 3846 N N . LYS A 1 485 ? -19.327 12.114 30.918 1.00 98.25 485 LYS A N 1
ATOM 3847 C CA . LYS A 1 485 ? -18.524 13.331 31.120 1.00 98.25 485 LYS A CA 1
ATOM 3848 C C . LYS A 1 485 ? -17.044 13.030 31.408 1.00 98.25 485 LYS A C 1
ATOM 3850 O O . LYS A 1 485 ? -16.617 13.043 32.564 1.00 98.25 485 LYS A O 1
ATOM 3855 N N . PRO A 1 486 ? -16.233 12.726 30.376 1.00 98.12 486 PRO A N 1
ATOM 3856 C CA . PRO A 1 486 ? -14.804 12.489 30.560 1.00 98.12 486 PRO A CA 1
ATOM 3857 C C . PRO A 1 486 ? -14.093 13.682 31.194 1.00 98.12 486 PRO A C 1
ATOM 3859 O O . PRO A 1 486 ? -14.311 14.830 30.806 1.00 98.12 486 PRO A O 1
ATOM 3862 N N . LEU A 1 487 ? -13.209 13.397 32.149 1.00 98.25 487 LEU A N 1
ATOM 3863 C CA . LEU A 1 487 ? -12.436 14.416 32.849 1.00 98.25 487 LEU A CA 1
ATOM 3864 C C . LEU A 1 487 ? -11.425 15.089 31.899 1.00 98.25 487 LEU A C 1
ATOM 3866 O O . LEU A 1 487 ? -10.950 14.449 30.958 1.00 98.25 487 LEU A O 1
ATOM 3870 N N . PRO A 1 488 ? -10.982 16.335 32.159 1.00 97.00 488 PRO A N 1
ATOM 3871 C CA . PRO A 1 488 ? -10.015 17.032 31.301 1.00 97.00 488 PRO A CA 1
ATOM 3872 C C . PRO A 1 488 ? -8.683 16.290 31.086 1.00 97.00 488 PRO A C 1
ATOM 3874 O O . PRO A 1 488 ? -7.998 16.515 30.079 1.00 97.00 488 PRO A O 1
ATOM 3877 N N . GLN A 1 489 ? -8.292 15.418 32.023 1.00 97.38 489 GLN A N 1
ATOM 3878 C CA . GLN A 1 489 ? -7.096 14.578 31.925 1.00 97.38 489 GLN A CA 1
ATOM 3879 C C . GLN A 1 489 ? -7.284 13.386 30.971 1.00 97.38 489 GLN A C 1
ATOM 3881 O O . GLN A 1 489 ? -6.293 12.853 30.481 1.00 97.38 489 GLN A O 1
ATOM 3886 N N . ALA A 1 490 ? -8.518 12.977 30.661 1.00 97.56 490 ALA A N 1
ATOM 3887 C CA . ALA A 1 490 ? -8.788 11.906 29.709 1.00 97.56 490 ALA A CA 1
ATOM 3888 C C . ALA A 1 490 ? -8.360 12.331 28.298 1.00 97.56 490 ALA A C 1
ATOM 3890 O O . ALA A 1 490 ? -8.968 13.204 27.679 1.00 97.56 490 ALA A O 1
ATOM 3891 N N . LYS A 1 491 ? -7.295 11.715 27.775 1.00 97.31 491 LYS A N 1
ATOM 3892 C CA . LYS A 1 491 ? -6.808 11.962 26.405 1.00 97.31 491 LYS A CA 1
ATOM 3893 C C . LYS A 1 491 ? -7.134 10.818 25.451 1.00 97.31 491 LYS A C 1
ATOM 3895 O O . LYS A 1 491 ? -7.075 11.008 24.237 1.00 97.31 491 LYS A O 1
ATOM 3900 N N . TRP A 1 492 ? -7.495 9.652 25.985 1.00 97.56 492 TRP A N 1
ATOM 3901 C CA . TRP A 1 492 ? -7.716 8.430 25.218 1.00 97.56 492 TRP A CA 1
ATOM 3902 C C . TRP A 1 492 ? -8.938 7.668 25.707 1.00 97.56 492 TRP A C 1
ATOM 3904 O O . TRP A 1 492 ? -9.162 7.575 26.910 1.00 97.56 492 TRP A O 1
ATOM 3914 N N . ALA A 1 493 ? -9.672 7.082 24.766 1.00 97.94 493 ALA A N 1
ATOM 3915 C CA . ALA A 1 493 ? -10.705 6.086 25.005 1.00 97.94 493 ALA A CA 1
ATOM 3916 C C . ALA A 1 493 ? -10.195 4.720 24.527 1.00 97.94 493 ALA A C 1
ATOM 3918 O O . ALA A 1 493 ? -9.827 4.546 23.360 1.00 97.94 493 ALA A O 1
ATOM 3919 N N . ILE A 1 494 ? -10.138 3.754 25.437 1.00 98.06 494 ILE A N 1
ATOM 3920 C CA . ILE A 1 494 ? -9.675 2.393 25.176 1.00 98.06 494 ILE A CA 1
ATOM 3921 C C . ILE A 1 494 ? -10.885 1.486 25.049 1.00 98.06 494 ILE A C 1
ATOM 3923 O O . ILE A 1 494 ? -11.673 1.377 25.980 1.00 98.06 494 ILE A O 1
ATOM 3927 N N . PHE A 1 495 ? -11.014 0.819 23.911 1.00 98.12 495 PHE A N 1
ATOM 3928 C CA . PHE A 1 495 ? -12.091 -0.126 23.652 1.00 98.12 495 PHE A CA 1
ATOM 3929 C C . PHE A 1 495 ? -11.580 -1.550 23.822 1.00 98.12 495 PHE A C 1
ATOM 3931 O O . PHE A 1 495 ? -10.605 -1.936 23.171 1.00 98.12 495 PHE A O 1
ATOM 3938 N N . TYR A 1 496 ? -12.269 -2.331 24.648 1.00 97.38 496 TYR A N 1
ATOM 3939 C CA . TYR A 1 496 ? -11.955 -3.729 24.934 1.00 97.38 496 TYR A CA 1
ATOM 3940 C C . TYR A 1 496 ? -12.970 -4.658 24.276 1.00 97.38 496 TYR A C 1
ATOM 3942 O O . TYR A 1 496 ? -14.177 -4.417 24.334 1.00 97.38 496 TYR A O 1
ATOM 3950 N N . SER A 1 497 ? -12.479 -5.725 23.651 1.00 96.50 497 SER A N 1
ATOM 3951 C CA . SER A 1 497 ? -13.288 -6.750 22.993 1.00 96.50 497 SER A CA 1
ATOM 3952 C C . SER A 1 497 ? -13.455 -7.983 23.879 1.00 96.50 497 SER A C 1
ATOM 3954 O O . SER A 1 497 ? -12.537 -8.351 24.602 1.00 96.50 497 SER A O 1
ATOM 3956 N N . MET A 1 498 ? -14.586 -8.676 23.753 1.00 94.94 498 MET A N 1
ATOM 3957 C CA . MET A 1 498 ? -14.723 -10.084 24.162 1.00 94.94 498 MET A CA 1
ATOM 3958 C C . MET A 1 498 ? -13.952 -11.025 23.220 1.00 94.94 498 MET A C 1
ATOM 3960 O O . MET A 1 498 ? -13.679 -12.173 23.555 1.00 94.94 498 MET A O 1
ATOM 3964 N N . GLY A 1 499 ? -13.614 -10.555 22.015 1.00 92.25 499 GLY A N 1
ATOM 3965 C CA . GLY A 1 499 ? -12.831 -11.296 21.037 1.00 92.25 499 GLY A CA 1
ATOM 3966 C C . GLY A 1 499 ? -11.349 -11.332 21.390 1.00 92.25 499 GLY A C 1
ATOM 3967 O O . GLY A 1 499 ? -10.758 -10.331 21.803 1.00 92.25 499 GLY A O 1
ATOM 3968 N N . LEU A 1 500 ? -10.736 -12.491 21.167 1.00 89.56 500 LEU A N 1
ATOM 3969 C CA . LEU A 1 500 ? -9.321 -12.701 21.440 1.00 89.56 500 LEU A CA 1
ATOM 3970 C C . LEU A 1 500 ? -8.428 -12.142 20.326 1.00 89.56 500 LEU A C 1
ATOM 3972 O O . LEU A 1 500 ? -8.734 -12.208 19.130 1.00 89.56 500 LEU A O 1
ATOM 3976 N N . GLY A 1 501 ? -7.271 -11.635 20.740 1.00 87.12 501 GLY A N 1
ATOM 3977 C CA . GLY A 1 501 ? -6.122 -11.428 19.882 1.00 87.12 501 GLY A CA 1
ATOM 3978 C C . GLY A 1 501 ? -5.634 -12.755 19.300 1.00 87.12 501 GLY A C 1
ATOM 3979 O O . GLY A 1 501 ? -5.735 -13.814 19.914 1.00 87.12 501 GLY A O 1
ATOM 3980 N N . ALA A 1 502 ? -5.072 -12.711 18.096 1.00 83.31 502 ALA A N 1
ATOM 3981 C CA . ALA A 1 502 ? -4.614 -13.915 17.406 1.00 83.31 502 ALA A CA 1
ATOM 3982 C C . ALA A 1 502 ? -3.440 -14.621 18.124 1.00 83.31 502 ALA A C 1
ATOM 3984 O O . ALA A 1 502 ? -3.280 -15.828 17.991 1.00 83.31 502 ALA A O 1
ATOM 3985 N N . THR A 1 503 ? -2.658 -13.869 18.898 1.00 81.81 503 THR A N 1
ATOM 3986 C CA . THR A 1 503 ? -1.522 -14.303 19.735 1.00 81.81 503 THR A CA 1
ATOM 3987 C C . THR A 1 503 ? -1.898 -14.400 21.224 1.00 81.81 503 THR A C 1
ATOM 3989 O O . THR A 1 503 ? -1.022 -14.424 22.086 1.00 81.81 503 THR A O 1
ATOM 3992 N N . GLY A 1 504 ? -3.198 -14.436 21.541 1.00 86.25 504 GLY A N 1
ATOM 3993 C CA . GLY A 1 504 ? -3.721 -14.486 22.909 1.00 86.25 504 GLY A CA 1
ATOM 3994 C C . GLY A 1 504 ? -4.085 -13.118 23.496 1.00 86.25 504 GLY A C 1
ATOM 3995 O O . GLY A 1 504 ? -3.806 -12.071 22.906 1.00 86.25 504 GLY A O 1
ATOM 3996 N N . GLY A 1 505 ? -4.730 -13.157 24.668 1.00 90.31 505 GLY A N 1
ATOM 3997 C CA . GLY A 1 505 ? -5.328 -11.998 25.340 1.00 90.31 505 GLY A CA 1
ATOM 3998 C C . GLY A 1 505 ? -6.529 -11.415 24.591 1.00 90.31 505 GLY A C 1
ATOM 3999 O O . GLY A 1 505 ? -6.841 -11.833 23.475 1.00 90.31 505 GLY A O 1
ATOM 4000 N N . ILE A 1 506 ? -7.209 -10.439 25.186 1.00 92.94 506 ILE A N 1
ATOM 4001 C CA . ILE A 1 506 ? -8.312 -9.740 24.514 1.00 92.94 506 ILE A CA 1
ATOM 4002 C C . ILE A 1 506 ? -7.804 -8.739 23.471 1.00 92.94 506 ILE A C 1
ATOM 4004 O O . ILE A 1 506 ? -6.750 -8.112 23.620 1.00 92.94 506 ILE A O 1
ATOM 4008 N N . PHE A 1 507 ? -8.573 -8.560 22.398 1.00 94.81 507 PHE A N 1
ATOM 4009 C CA . PHE A 1 507 ? -8.324 -7.494 21.436 1.00 94.81 507 PHE A CA 1
ATOM 4010 C C . PHE A 1 507 ? -8.712 -6.143 22.042 1.00 94.81 507 PHE A C 1
ATOM 4012 O O . PHE A 1 507 ? -9.783 -5.996 22.632 1.00 94.81 507 PHE A O 1
ATOM 4019 N N . TYR A 1 508 ? -7.874 -5.130 21.838 1.00 96.38 508 TYR A N 1
ATOM 4020 C CA . TYR A 1 508 ? -8.162 -3.773 22.285 1.00 96.38 508 TYR A CA 1
ATOM 4021 C C . TYR A 1 508 ? -7.634 -2.732 21.302 1.00 96.38 508 TYR A C 1
ATOM 4023 O O . TYR A 1 508 ? -6.724 -3.003 20.504 1.00 96.38 508 TYR A O 1
ATOM 4031 N N . ASN A 1 509 ? -8.192 -1.525 21.363 1.00 96.56 509 ASN A N 1
ATOM 4032 C CA . ASN A 1 509 ? -7.640 -0.393 20.635 1.00 96.56 509 ASN A CA 1
ATOM 4033 C C . ASN A 1 509 ? -7.881 0.950 21.331 1.00 96.56 509 ASN A C 1
ATOM 4035 O O . ASN A 1 509 ? -8.935 1.158 21.929 1.00 96.56 509 ASN A O 1
ATOM 4039 N N . ALA A 1 510 ? -6.908 1.854 21.224 1.00 96.31 510 ALA A N 1
ATOM 4040 C CA . ALA A 1 510 ? -6.971 3.209 21.748 1.00 96.31 510 ALA A CA 1
ATOM 4041 C C . ALA A 1 510 ? -7.339 4.219 20.654 1.00 96.31 510 ALA A C 1
ATOM 4043 O O . ALA A 1 510 ? -6.721 4.262 19.583 1.00 96.31 510 ALA A O 1
ATOM 4044 N N . HIS A 1 511 ? -8.290 5.090 20.981 1.00 95.88 511 HIS A N 1
ATOM 4045 C CA . HIS A 1 511 ? -8.697 6.232 20.170 1.00 95.88 511 HIS A CA 1
ATOM 4046 C C . HIS A 1 511 ? -8.458 7.531 20.942 1.00 95.88 511 HIS A C 1
ATOM 4048 O O . HIS A 1 511 ? -8.694 7.559 22.152 1.00 95.88 511 HIS A O 1
ATOM 4054 N N . PRO A 1 512 ? -7.988 8.602 20.285 1.00 94.69 512 PRO A N 1
ATOM 4055 C CA . PRO A 1 512 ? -8.004 9.938 20.870 1.00 94.69 512 PRO A CA 1
ATOM 4056 C C . PRO A 1 512 ? -9.417 10.323 21.349 1.00 94.69 512 PRO A C 1
ATOM 4058 O O . PRO A 1 512 ? -10.403 10.034 20.670 1.00 94.69 512 PRO A O 1
ATOM 4061 N N . VAL A 1 513 ? -9.523 10.934 22.533 1.00 96.31 513 VAL A N 1
ATOM 4062 C CA . VAL A 1 513 ? -10.820 11.287 23.153 1.00 96.31 513 VAL A CA 1
ATOM 4063 C C . VAL A 1 513 ? -11.628 12.279 22.315 1.00 96.31 513 VAL A C 1
ATOM 4065 O O . VAL A 1 513 ? -12.851 12.190 22.269 1.00 96.31 513 VAL A O 1
ATOM 4068 N N . ASP A 1 514 ? -10.956 13.199 21.630 1.00 93.81 514 ASP A N 1
ATOM 4069 C CA . ASP A 1 514 ? -11.558 14.176 20.718 1.00 93.81 514 ASP A CA 1
ATOM 4070 C C . ASP A 1 514 ? -12.338 13.502 19.581 1.00 93.81 514 ASP A C 1
ATOM 4072 O O . ASP A 1 514 ? -13.424 13.955 19.227 1.00 93.81 514 ASP A O 1
ATOM 4076 N N . GLN A 1 515 ? -11.865 12.358 19.079 1.00 93.00 515 GLN A N 1
ATOM 4077 C CA . GLN A 1 515 ? -12.584 11.591 18.057 1.00 93.00 515 GLN A CA 1
ATOM 4078 C C . GLN A 1 515 ? -13.909 11.018 18.567 1.00 93.00 515 GLN A C 1
ATOM 4080 O O . GLN A 1 515 ? -14.774 10.704 17.755 1.00 93.00 515 GLN A O 1
ATOM 4085 N N . MET A 1 516 ? -14.104 10.869 19.880 1.00 96.56 516 MET A N 1
ATOM 4086 C CA . MET A 1 516 ? -15.368 10.365 20.434 1.00 96.56 516 MET A CA 1
ATOM 4087 C C . MET A 1 516 ? -16.482 11.417 20.398 1.00 96.56 516 MET A C 1
ATOM 4089 O O . MET A 1 516 ? -17.650 11.055 20.422 1.00 96.56 516 MET A O 1
ATOM 4093 N N . TRP A 1 517 ? -16.135 12.698 20.269 1.00 95.81 517 TRP A N 1
ATOM 4094 C CA . TRP A 1 517 ? -17.093 13.779 20.010 1.00 95.81 517 TRP A CA 1
ATOM 4095 C C . TRP A 1 517 ? -17.447 13.925 18.529 1.00 95.81 517 TRP A C 1
ATOM 4097 O O . TRP A 1 517 ? -18.299 14.735 18.159 1.00 95.81 517 TRP A O 1
ATOM 4107 N N . HIS A 1 518 ? -16.767 13.174 17.666 1.00 93.00 518 HIS A N 1
ATOM 4108 C CA . HIS A 1 518 ? -16.961 13.270 16.237 1.00 93.00 518 HIS A CA 1
ATOM 4109 C C . HIS A 1 518 ? -18.327 12.715 15.824 1.00 93.00 518 HIS A C 1
ATOM 4111 O O . HIS A 1 518 ? -18.714 11.625 16.236 1.00 93.00 518 HIS A O 1
ATOM 4117 N N . HIS A 1 519 ? -19.024 13.420 14.934 1.00 90.25 519 HIS A N 1
ATOM 4118 C CA . HIS A 1 519 ? -20.378 13.063 14.501 1.00 90.25 519 HIS A CA 1
ATOM 4119 C C . HIS A 1 519 ? -20.462 11.722 13.742 1.00 90.25 519 HIS A C 1
ATOM 4121 O O . HIS A 1 519 ? -21.545 11.163 13.640 1.00 90.25 519 HIS A O 1
ATOM 4127 N N . MET A 1 520 ? -19.332 11.198 13.244 1.00 90.38 520 MET A N 1
ATOM 4128 C CA . MET A 1 520 ? -19.226 9.858 12.629 1.00 90.38 520 MET A CA 1
ATOM 4129 C C . MET A 1 520 ? -18.654 8.767 13.553 1.00 90.38 520 MET A C 1
ATOM 4131 O O . MET A 1 520 ? -18.328 7.662 13.097 1.00 90.38 520 MET A O 1
ATOM 4135 N N . SER A 1 521 ? -18.496 9.069 14.842 1.00 95.00 521 SER A N 1
ATOM 4136 C CA . SER A 1 521 ? -18.131 8.095 15.869 1.00 95.00 521 SER A CA 1
ATOM 4137 C C . SER A 1 521 ? -19.386 7.606 16.583 1.00 95.00 521 SER A C 1
ATOM 4139 O O . SER A 1 521 ? -20.127 8.388 17.170 1.00 95.00 521 SER A O 1
ATOM 4141 N N . MET A 1 522 ? -19.630 6.297 16.557 1.00 97.75 522 MET A N 1
ATOM 4142 C CA . MET A 1 522 ? -20.833 5.699 17.137 1.00 97.75 522 MET A CA 1
ATOM 4143 C C . MET A 1 522 ? -20.587 4.281 17.655 1.00 97.75 522 MET A C 1
ATOM 4145 O O . MET A 1 522 ? -19.682 3.569 17.204 1.00 97.75 522 MET A O 1
ATOM 4149 N N . LEU A 1 523 ? -21.458 3.846 18.559 1.00 98.56 523 LEU A N 1
ATOM 4150 C CA . LEU A 1 523 ? -21.616 2.451 18.942 1.00 98.56 523 LEU A CA 1
ATOM 4151 C C . LEU A 1 523 ? -22.781 1.871 18.144 1.00 98.56 523 LEU A C 1
ATOM 4153 O O . LEU A 1 523 ? -23.934 2.232 18.363 1.00 98.56 523 LEU A O 1
ATOM 4157 N N . ALA A 1 524 ? -22.476 0.989 17.197 1.00 98.44 524 ALA A N 1
ATOM 4158 C CA . ALA A 1 524 ? -23.476 0.371 16.338 1.00 98.44 524 ALA A CA 1
ATOM 4159 C C . ALA A 1 524 ? -23.940 -0.966 16.921 1.00 98.44 524 ALA A C 1
ATOM 4161 O O . ALA A 1 524 ? -23.104 -1.790 17.305 1.00 98.44 524 ALA A O 1
ATOM 4162 N N . TYR A 1 525 ? -25.255 -1.185 16.920 1.00 98.25 525 TYR A N 1
ATOM 4163 C CA . TYR A 1 525 ? -25.911 -2.469 17.203 1.00 98.25 525 TYR A CA 1
ATOM 4164 C C . TYR A 1 525 ? -26.730 -2.993 16.006 1.00 98.25 525 TYR A C 1
ATOM 4166 O O . TYR A 1 525 ? -27.084 -4.172 15.983 1.00 98.25 525 TYR A O 1
ATOM 4174 N N . ASN A 1 526 ? -26.929 -2.166 14.970 1.00 98.12 526 ASN A N 1
ATOM 4175 C CA . ASN A 1 526 ? -27.540 -2.535 13.693 1.00 98.12 526 ASN A CA 1
ATOM 4176 C C . ASN A 1 526 ? -26.569 -2.363 12.512 1.00 98.12 526 ASN A C 1
ATOM 4178 O O . ASN A 1 526 ? -25.704 -1.480 12.505 1.00 98.12 526 ASN A O 1
ATOM 4182 N N . MET A 1 527 ? -26.751 -3.192 11.486 1.00 97.88 527 MET A N 1
ATOM 4183 C CA . MET A 1 527 ? -26.118 -3.087 10.174 1.00 97.88 527 MET A CA 1
ATOM 4184 C C . MET A 1 527 ? -27.162 -3.367 9.089 1.00 97.88 527 MET A C 1
ATOM 4186 O O . MET A 1 527 ? -27.788 -4.422 9.107 1.00 97.88 527 MET A O 1
ATOM 4190 N N . ASN A 1 528 ? -27.318 -2.443 8.138 1.00 97.38 528 ASN A N 1
ATOM 4191 C CA . ASN A 1 528 ? -28.312 -2.510 7.060 1.00 97.38 528 ASN A CA 1
ATOM 4192 C C . ASN A 1 528 ? -29.731 -2.790 7.592 1.00 97.38 528 ASN A C 1
ATOM 4194 O O . ASN A 1 528 ? -30.388 -3.733 7.160 1.00 97.38 528 ASN A O 1
ATOM 4198 N N . ASP A 1 529 ? -30.153 -1.998 8.584 1.00 96.88 529 ASP A N 1
ATOM 4199 C CA . ASP A 1 529 ? -31.478 -2.056 9.228 1.00 96.88 529 ASP A CA 1
ATOM 4200 C C . ASP A 1 529 ? -31.822 -3.388 9.919 1.00 96.88 529 ASP A C 1
ATOM 4202 O O . ASP A 1 529 ? -32.962 -3.622 10.313 1.00 96.88 529 ASP A O 1
ATOM 4206 N N . GLN A 1 530 ? -30.828 -4.254 10.112 1.00 97.25 530 GLN A N 1
ATOM 4207 C CA . GLN A 1 530 ? -30.938 -5.510 10.849 1.00 97.25 530 GLN A CA 1
ATOM 4208 C C . GLN A 1 530 ? -29.996 -5.503 12.055 1.00 97.25 530 GLN A C 1
ATOM 4210 O O . GLN A 1 530 ? -28.985 -4.792 12.030 1.00 97.25 530 GLN A O 1
ATOM 4215 N N . PRO A 1 531 ? -30.259 -6.315 13.097 1.00 96.75 531 PRO A N 1
ATOM 4216 C CA . PRO A 1 531 ? -29.287 -6.544 14.158 1.00 96.75 531 PRO A CA 1
ATOM 4217 C C . PRO A 1 531 ? -27.934 -6.960 13.580 1.00 96.75 531 PRO A C 1
ATOM 4219 O O . PRO A 1 531 ? -27.868 -7.669 12.571 1.00 96.75 531 PRO A O 1
ATOM 4222 N N . LEU A 1 532 ? -26.843 -6.541 14.226 1.00 96.38 532 LEU A N 1
ATOM 4223 C CA . LEU A 1 532 ? -25.500 -6.898 13.776 1.00 96.38 532 LEU A CA 1
ATOM 4224 C C . LEU A 1 532 ? -25.373 -8.411 13.543 1.00 96.38 532 LEU A C 1
ATOM 4226 O O . LEU A 1 532 ? -25.633 -9.199 14.457 1.00 96.38 532 LEU A O 1
ATOM 4230 N N . PRO A 1 533 ? -24.869 -8.844 12.376 1.00 94.62 533 PRO A N 1
ATOM 4231 C CA . PRO A 1 533 ? -24.428 -10.220 12.227 1.00 94.62 533 PRO A CA 1
ATOM 4232 C C . PRO A 1 533 ? -23.307 -10.526 13.228 1.00 94.62 533 PRO A C 1
ATOM 4234 O O . PRO A 1 533 ? -22.455 -9.673 13.500 1.00 94.62 533 PRO A O 1
ATOM 4237 N N . TYR A 1 534 ? -23.237 -11.765 13.718 1.00 93.00 534 TYR A N 1
ATOM 4238 C CA . TYR A 1 534 ? -22.247 -12.184 14.720 1.00 93.00 534 TYR A CA 1
ATOM 4239 C C . TYR A 1 534 ? -20.807 -11.813 14.334 1.00 93.00 534 TYR A C 1
ATOM 4241 O O . TYR A 1 534 ? -20.111 -11.143 15.094 1.00 93.00 534 TYR A O 1
ATOM 4249 N N . MET A 1 535 ? -20.389 -12.114 13.098 1.00 92.06 535 MET A N 1
ATOM 4250 C CA . MET A 1 535 ? -19.050 -11.780 12.578 1.00 92.06 535 MET A CA 1
ATOM 4251 C C . MET A 1 535 ? -18.783 -10.276 12.398 1.00 92.06 535 MET A C 1
ATOM 4253 O O . MET A 1 535 ? -17.636 -9.856 12.197 1.00 92.06 535 MET A O 1
ATOM 4257 N N . HIS A 1 536 ? -19.821 -9.442 12.452 1.00 94.50 536 HIS A N 1
ATOM 4258 C CA . HIS A 1 536 ? -19.706 -7.988 12.403 1.00 94.50 536 HIS A CA 1
ATOM 4259 C C . HIS A 1 536 ? -19.714 -7.337 13.788 1.00 94.50 536 HIS A C 1
ATOM 4261 O O . HIS A 1 536 ? -19.517 -6.127 13.846 1.00 94.50 536 HIS A O 1
ATOM 4267 N N . GLY A 1 537 ? -19.785 -8.115 14.874 1.00 95.69 537 GLY A N 1
ATOM 4268 C CA . GLY A 1 537 ? -19.542 -7.629 16.232 1.00 95.69 537 GLY A CA 1
ATOM 4269 C C . GLY A 1 537 ? -20.754 -7.614 17.156 1.00 95.69 537 GLY A C 1
ATOM 4270 O O . GLY A 1 537 ? -20.750 -6.814 18.081 1.00 95.69 537 GLY A O 1
ATOM 4271 N N . ARG A 1 538 ? -21.777 -8.450 16.924 1.00 96.31 538 ARG A N 1
ATOM 4272 C CA . ARG A 1 538 ? -22.960 -8.551 17.804 1.00 96.31 538 ARG A CA 1
ATOM 4273 C C . ARG A 1 538 ? -22.546 -8.815 19.265 1.00 96.31 538 ARG A C 1
ATOM 4275 O O . ARG A 1 538 ? -21.751 -9.730 19.468 1.00 96.31 538 ARG A O 1
ATOM 4282 N N . PRO A 1 539 ? -23.045 -8.074 20.271 1.00 97.25 539 PRO A N 1
ATOM 4283 C CA . PRO A 1 539 ? -24.191 -7.164 20.215 1.00 97.25 539 PRO A CA 1
ATOM 4284 C C . PRO A 1 539 ? -23.829 -5.721 19.849 1.00 97.25 539 PRO A C 1
ATOM 4286 O O . PRO A 1 539 ? -24.700 -4.978 19.410 1.00 97.25 539 PRO A O 1
ATOM 4289 N N . LEU A 1 540 ? -22.561 -5.329 20.000 1.00 98.44 540 LEU A N 1
ATOM 4290 C CA . LEU A 1 540 ? -22.127 -3.944 19.865 1.00 98.44 540 LEU A CA 1
ATOM 4291 C C . LEU A 1 540 ? -20.716 -3.830 19.274 1.00 98.44 540 LEU A C 1
ATOM 4293 O O . LEU A 1 540 ? -19.780 -4.530 19.683 1.00 98.44 540 LEU A O 1
ATOM 4297 N N . ARG A 1 541 ? -20.538 -2.881 18.352 1.00 98.00 541 ARG A N 1
ATOM 4298 C CA . ARG A 1 541 ? -19.235 -2.532 17.773 1.00 98.00 541 ARG A CA 1
ATOM 4299 C C . ARG A 1 541 ? -18.998 -1.025 17.729 1.00 98.00 541 ARG A C 1
ATOM 4301 O O . ARG A 1 541 ? -19.938 -0.246 17.623 1.00 98.00 541 ARG A O 1
ATOM 4308 N N . LEU A 1 542 ? -17.730 -0.636 17.659 1.00 98.12 542 LEU A N 1
ATOM 4309 C CA . LEU A 1 542 ? -17.324 0.735 17.371 1.00 98.12 542 LEU A CA 1
ATOM 4310 C C . LEU A 1 542 ? -17.368 0.979 15.859 1.00 98.12 542 LEU A C 1
ATOM 4312 O O . LEU A 1 542 ? -16.907 0.149 15.061 1.00 98.12 542 LEU A O 1
ATOM 4316 N N . ARG A 1 543 ? -17.867 2.152 15.481 1.00 96.00 543 ARG A N 1
ATOM 4317 C CA . ARG A 1 543 ? -17.628 2.808 14.195 1.00 96.00 543 ARG A CA 1
ATOM 4318 C C . ARG A 1 543 ? -16.980 4.164 14.468 1.00 96.00 543 ARG A C 1
ATOM 4320 O O . ARG A 1 543 ? -17.420 4.884 15.351 1.00 96.00 543 ARG A O 1
ATOM 4327 N N . ASN A 1 544 ? -15.916 4.463 13.737 1.00 92.81 544 ASN A N 1
ATOM 4328 C CA . ASN A 1 544 ? -15.178 5.722 13.776 1.00 92.81 544 ASN A CA 1
ATOM 4329 C C . ASN A 1 544 ? -14.523 5.878 12.399 1.00 92.81 544 ASN A C 1
ATOM 4331 O O . ASN A 1 544 ? -13.459 5.315 12.134 1.00 92.81 544 ASN A O 1
ATOM 4335 N N . GLU A 1 545 ? -15.189 6.595 11.500 1.00 87.44 545 GLU A N 1
ATOM 4336 C CA . GLU A 1 545 ? -14.753 6.708 10.101 1.00 87.44 545 GLU A CA 1
ATOM 4337 C C . GLU A 1 545 ? -13.513 7.603 9.918 1.00 87.44 545 GLU A C 1
ATOM 4339 O O . GLU A 1 545 ? -12.999 7.761 8.812 1.00 87.44 545 GLU A O 1
ATOM 4344 N N . LEU A 1 546 ? -12.959 8.141 11.010 1.00 84.75 546 LEU A N 1
ATOM 4345 C CA . LEU A 1 546 ? -11.654 8.794 10.991 1.00 84.75 546 LEU A CA 1
ATOM 4346 C C . LEU A 1 546 ? -10.488 7.792 10.960 1.00 84.75 546 LEU A C 1
ATOM 4348 O O . LEU A 1 546 ? -9.347 8.198 10.734 1.00 84.75 546 LEU A O 1
ATOM 4352 N N . GLN A 1 547 ? -10.755 6.504 11.194 1.00 86.88 547 GLN A N 1
ATOM 4353 C CA . GLN A 1 547 ? -9.752 5.462 11.403 1.00 86.88 547 GLN A CA 1
ATOM 4354 C C . GLN A 1 547 ? -9.941 4.255 10.472 1.00 86.88 547 GLN A C 1
ATOM 4356 O O . GLN A 1 547 ? -11.018 3.985 9.944 1.00 86.88 547 GLN A O 1
ATOM 4361 N N . HIS A 1 548 ? -8.881 3.460 10.308 1.00 88.44 548 HIS A N 1
ATOM 4362 C CA . HIS A 1 548 ? -8.951 2.196 9.573 1.00 88.44 548 HIS A CA 1
ATOM 4363 C C . HIS A 1 548 ? -9.741 1.112 10.308 1.00 88.44 548 HIS A C 1
ATOM 4365 O O . HIS A 1 548 ? -9.776 1.042 11.533 1.00 88.44 548 HIS A O 1
ATOM 4371 N N . GLY A 1 549 ? -10.247 0.141 9.550 1.00 90.06 549 GLY A N 1
ATOM 4372 C CA . GLY A 1 549 ? -11.086 -0.932 10.075 1.00 90.06 549 GLY A CA 1
ATOM 4373 C C . GLY A 1 549 ? -10.528 -1.756 11.239 1.00 90.06 549 GLY A C 1
ATOM 4374 O O . GLY A 1 549 ? -11.308 -2.245 12.051 1.00 90.06 549 GLY A O 1
ATOM 4375 N N . TYR A 1 550 ? -9.204 -1.899 11.363 1.00 90.50 550 TYR A N 1
ATOM 4376 C CA . TYR A 1 550 ? -8.596 -2.649 12.471 1.00 90.50 550 TYR A CA 1
ATOM 4377 C C . TYR A 1 550 ? -8.695 -1.907 13.821 1.00 90.50 550 TYR A C 1
ATOM 4379 O O . TYR A 1 550 ? -8.594 -2.535 14.871 1.00 90.50 550 TYR A O 1
ATOM 4387 N N . LYS A 1 551 ? -8.915 -0.587 13.796 1.00 93.38 551 LYS A N 1
ATOM 4388 C CA . LYS A 1 551 ? -9.159 0.259 14.971 1.00 93.38 551 LYS A CA 1
ATOM 4389 C C . LYS A 1 551 ? -10.590 0.112 15.507 1.00 93.38 551 LYS A C 1
ATOM 4391 O O . LYS A 1 551 ? -10.861 0.439 16.660 1.00 93.38 551 LYS A O 1
ATOM 4396 N N . LEU A 1 552 ? -11.511 -0.365 14.668 1.00 94.44 552 LEU A N 1
ATOM 4397 C CA . LEU A 1 552 ? -12.946 -0.437 14.938 1.00 94.44 552 LEU A CA 1
ATOM 4398 C C . LEU A 1 552 ? -13.302 -1.733 15.671 1.00 94.44 552 LEU A C 1
ATOM 4400 O O . LEU A 1 552 ? -13.678 -2.731 15.045 1.00 94.44 552 LEU A O 1
ATOM 4404 N N . VAL A 1 553 ? -13.154 -1.702 16.997 1.00 96.56 553 VAL A N 1
ATOM 4405 C CA . VAL A 1 553 ? -13.350 -2.855 17.886 1.00 96.56 553 VAL A CA 1
ATOM 4406 C C . VAL A 1 553 ? -14.758 -3.441 17.737 1.00 96.56 553 VAL A C 1
ATOM 4408 O O . VAL A 1 553 ? -15.759 -2.726 17.697 1.00 96.56 553 VAL A O 1
ATOM 4411 N N . LYS A 1 554 ? -14.821 -4.769 17.638 1.00 96.81 554 LYS A N 1
ATOM 4412 C CA . LYS A 1 554 ? -16.051 -5.571 17.594 1.00 96.81 554 LYS A CA 1
ATOM 4413 C C . LYS A 1 554 ? -16.274 -6.258 18.936 1.00 96.81 554 LYS A C 1
ATOM 4415 O O . LYS A 1 554 ? -15.301 -6.448 19.665 1.00 96.81 554 LYS A O 1
ATOM 4420 N N . TRP A 1 555 ? -17.506 -6.690 19.213 1.00 97.19 555 TRP A N 1
ATOM 4421 C CA . TRP A 1 555 ? -17.840 -7.447 20.426 1.00 97.19 555 TRP A CA 1
ATOM 4422 C C . TRP A 1 555 ? -17.390 -6.700 21.683 1.00 97.19 555 TRP A C 1
ATOM 4424 O O . TRP A 1 555 ? -16.650 -7.242 22.499 1.00 97.19 555 TRP A O 1
ATOM 4434 N N . ILE A 1 556 ? -17.725 -5.413 21.772 1.00 97.25 556 ILE A N 1
ATOM 4435 C CA . ILE A 1 556 ? -17.208 -4.556 22.843 1.00 97.25 556 ILE A CA 1
ATOM 4436 C C . ILE A 1 556 ? -17.707 -5.081 24.196 1.00 97.25 556 ILE A C 1
ATOM 4438 O O . ILE A 1 556 ? -18.884 -5.394 24.334 1.00 97.25 556 ILE A O 1
ATOM 4442 N N . LYS A 1 557 ? -16.816 -5.164 25.189 1.00 93.94 557 LYS A N 1
ATOM 4443 C CA . LYS A 1 557 ? -17.162 -5.389 26.610 1.00 93.94 557 LYS A CA 1
ATOM 4444 C C . LYS A 1 557 ? -16.920 -4.166 27.491 1.00 93.94 557 LYS A C 1
ATOM 4446 O O . LYS A 1 557 ? -17.504 -4.049 28.565 1.00 93.94 557 LYS A O 1
ATOM 4451 N N . GLY A 1 558 ? -16.085 -3.225 27.048 1.00 97.38 558 GLY A N 1
ATOM 4452 C CA . GLY A 1 558 ? -15.812 -2.038 27.847 1.00 97.38 558 GLY A CA 1
ATOM 4453 C C . GLY A 1 558 ? -15.125 -0.895 27.129 1.00 97.38 558 GLY A C 1
ATOM 4454 O O . GLY A 1 558 ? -14.459 -1.092 26.110 1.00 97.38 558 GLY A O 1
ATOM 4455 N N . ILE A 1 559 ? -15.280 0.288 27.719 1.00 98.44 559 ILE A N 1
ATOM 4456 C CA . ILE A 1 559 ? -14.634 1.537 27.333 1.00 98.44 559 ILE A CA 1
ATOM 4457 C C . ILE A 1 559 ? -13.967 2.130 28.573 1.00 98.44 559 ILE A C 1
ATOM 4459 O O . ILE A 1 559 ? -14.614 2.325 29.600 1.00 98.44 559 ILE A O 1
ATOM 4463 N N . GLU A 1 560 ? -12.680 2.433 28.478 1.00 97.94 560 GLU A N 1
ATOM 4464 C CA . GLU A 1 560 ? -11.931 3.065 29.560 1.00 97.94 560 GLU A CA 1
ATOM 4465 C C . GLU A 1 560 ? -11.296 4.372 29.100 1.00 97.94 560 GLU A C 1
ATOM 4467 O O . GLU A 1 560 ? -10.549 4.402 28.122 1.00 97.94 560 GLU A O 1
ATOM 4472 N N . PHE A 1 561 ? -11.569 5.449 29.827 1.00 98.12 561 PHE A N 1
ATOM 4473 C CA . PHE A 1 561 ? -10.964 6.753 29.594 1.00 98.12 561 PHE A CA 1
ATOM 4474 C C . PHE A 1 561 ? -9.672 6.887 30.392 1.00 98.12 561 PHE A C 1
ATOM 4476 O O . PHE A 1 561 ? -9.660 6.698 31.608 1.00 98.12 561 PHE A O 1
ATOM 4483 N N . VAL A 1 562 ? -8.572 7.210 29.714 1.00 97.31 562 VAL A N 1
ATOM 4484 C CA . VAL A 1 562 ? -7.230 7.243 30.312 1.00 97.31 562 VAL A CA 1
ATOM 4485 C C . VAL A 1 562 ? -6.440 8.462 29.849 1.00 97.31 562 VAL A C 1
ATOM 4487 O O . VAL A 1 562 ? -6.681 9.022 28.776 1.00 97.31 562 VAL A O 1
ATOM 4490 N N . GLU A 1 563 ? -5.461 8.874 30.649 1.00 97.25 563 GLU A N 1
ATOM 4491 C CA . GLU A 1 563 ? -4.547 9.963 30.291 1.00 97.25 563 GLU A CA 1
ATOM 4492 C C . GLU A 1 563 ? -3.549 9.521 29.214 1.00 97.25 563 GLU A C 1
ATOM 4494 O O . GLU A 1 563 ? -3.224 10.270 28.293 1.00 97.25 563 GLU A O 1
ATOM 4499 N N . SER A 1 564 ? -3.089 8.272 29.287 1.00 96.00 564 SER A N 1
ATOM 4500 C CA . SER A 1 564 ? -2.089 7.721 28.380 1.00 96.00 564 SER A CA 1
ATOM 4501 C C . SER A 1 564 ? -2.350 6.245 28.113 1.00 96.00 564 SER A C 1
ATOM 4503 O O . SER A 1 564 ? -2.508 5.449 29.032 1.00 96.00 564 SER A O 1
ATOM 4505 N N . TYR A 1 565 ? -2.325 5.851 26.839 1.00 94.00 565 TYR A N 1
ATOM 4506 C CA . TYR A 1 565 ? -2.377 4.439 26.450 1.00 94.00 565 TYR A CA 1
ATOM 4507 C C . TYR A 1 565 ? -1.039 3.708 26.645 1.00 94.00 565 TYR A C 1
ATOM 4509 O O . TYR A 1 565 ? -0.985 2.493 26.470 1.00 94.00 565 TYR A O 1
ATOM 4517 N N . LYS A 1 566 ? 0.061 4.421 26.943 1.00 93.88 566 LYS A N 1
ATOM 4518 C CA . LYS A 1 566 ? 1.422 3.844 26.967 1.00 93.88 566 LYS A CA 1
ATOM 4519 C C . LYS A 1 566 ? 1.606 2.758 28.030 1.00 93.88 566 LYS A C 1
ATOM 4521 O O . LYS A 1 566 ? 2.516 1.949 27.914 1.00 93.88 566 LYS A O 1
ATOM 4526 N N . GLU A 1 567 ? 0.754 2.746 29.046 1.00 89.94 567 GLU A N 1
ATOM 4527 C CA . GLU A 1 567 ? 0.792 1.776 30.144 1.00 89.94 567 GLU A CA 1
ATOM 4528 C C . GLU A 1 567 ? -0.062 0.529 29.866 1.00 89.94 567 GLU A C 1
ATOM 4530 O O . GLU A 1 567 ? -0.062 -0.418 30.652 1.00 89.94 567 GLU A O 1
ATOM 4535 N N . ILE A 1 568 ? -0.796 0.513 28.749 1.00 92.62 568 ILE A N 1
ATOM 4536 C CA . ILE A 1 568 ? -1.754 -0.536 28.399 1.00 92.62 568 ILE A CA 1
ATOM 4537 C C . ILE A 1 568 ? -1.166 -1.415 27.296 1.00 92.62 568 ILE A C 1
ATOM 4539 O O . ILE A 1 568 ? -0.719 -0.914 26.260 1.00 92.62 568 ILE A O 1
ATOM 4543 N N . GLY A 1 569 ? -1.198 -2.734 27.507 1.00 92.50 569 GLY A N 1
ATOM 4544 C CA . GLY A 1 569 ? -0.551 -3.699 26.616 1.00 92.50 569 GLY A CA 1
ATOM 4545 C C . GLY A 1 569 ? 0.958 -3.457 26.540 1.00 92.50 569 GLY A C 1
ATOM 4546 O O . GLY A 1 569 ? 1.616 -3.297 27.571 1.00 92.50 569 GLY A O 1
ATOM 4547 N N . SER A 1 570 ? 1.502 -3.413 25.325 1.00 92.25 570 SER A N 1
ATOM 4548 C CA . SER A 1 570 ? 2.898 -3.033 25.056 1.00 92.25 570 SER A CA 1
ATOM 4549 C C . SER A 1 570 ? 3.078 -1.528 24.828 1.00 92.25 570 SER A C 1
ATOM 4551 O O . SER A 1 570 ? 4.162 -1.086 24.453 1.00 92.25 570 SER A O 1
ATOM 4553 N N . GLY A 1 571 ? 2.038 -0.720 25.051 1.00 93.25 571 GLY A N 1
ATOM 4554 C CA . GLY A 1 571 ? 2.139 0.736 25.025 1.00 93.25 571 GLY A CA 1
ATOM 4555 C C . GLY A 1 571 ? 2.157 1.363 23.630 1.00 93.25 571 GLY A C 1
ATOM 4556 O O . GLY A 1 571 ? 2.528 2.534 23.501 1.00 93.25 571 GLY A O 1
ATOM 4557 N N . HIS A 1 572 ? 1.739 0.640 22.580 1.00 92.38 572 HIS A N 1
ATOM 4558 C CA . HIS A 1 572 ? 1.644 1.185 21.218 1.00 92.38 572 HIS A CA 1
ATOM 4559 C C . HIS A 1 572 ? 0.217 1.550 20.782 1.00 92.38 572 HIS A C 1
ATOM 4561 O O . HIS A 1 572 ? 0.029 2.054 19.673 1.00 92.38 572 HIS A O 1
ATOM 4567 N N . GLY A 1 573 ? -0.770 1.404 21.673 1.00 92.56 573 GLY A N 1
ATOM 4568 C CA . GLY A 1 573 ? -2.121 1.947 21.490 1.00 92.56 573 GLY A CA 1
ATOM 4569 C C . GLY A 1 573 ? -3.129 0.976 20.877 1.00 92.56 573 GLY A C 1
ATOM 4570 O O . GLY A 1 573 ? -4.189 1.408 20.426 1.00 92.56 573 GLY A O 1
ATOM 4571 N N . GLY A 1 574 ? -2.831 -0.322 20.857 1.00 94.25 574 GLY A N 1
ATOM 4572 C CA . GLY A 1 574 ? -3.782 -1.342 20.436 1.00 94.25 574 GLY A CA 1
ATOM 4573 C C . GLY A 1 574 ? -3.120 -2.656 20.051 1.00 94.25 574 GLY A C 1
ATOM 4574 O O . GLY A 1 574 ? -1.915 -2.732 19.816 1.00 94.25 574 GLY A O 1
ATOM 4575 N N . TYR A 1 575 ? -3.935 -3.702 19.935 1.00 93.75 575 TYR A N 1
ATOM 4576 C CA . TYR A 1 575 ? -3.449 -5.051 19.659 1.00 93.75 575 TYR A CA 1
ATOM 4577 C C . TYR A 1 575 ? -2.651 -5.149 18.343 1.00 93.75 575 TYR A C 1
ATOM 4579 O O . TYR A 1 575 ? -1.622 -5.819 18.280 1.00 93.75 575 TYR A O 1
ATOM 4587 N N . SER A 1 576 ? -3.093 -4.483 17.270 1.00 92.25 576 SER A N 1
ATOM 4588 C CA . SER A 1 576 ? -2.397 -4.566 15.971 1.00 92.25 576 SER A CA 1
ATOM 4589 C C . SER A 1 576 ? -1.107 -3.738 15.949 1.00 92.25 576 SER A C 1
ATOM 4591 O O . SER A 1 576 ? -0.148 -4.084 15.265 1.00 92.25 576 SER A O 1
ATOM 4593 N N . GLU A 1 577 ? -1.045 -2.659 16.716 1.00 93.00 577 GLU A N 1
ATOM 4594 C CA . GLU A 1 577 ? 0.152 -1.848 16.914 1.00 93.00 577 GLU A CA 1
ATOM 4595 C C . GLU A 1 577 ? 1.198 -2.596 17.745 1.00 93.00 577 GLU A C 1
ATOM 4597 O O . GLU A 1 577 ? 2.386 -2.592 17.406 1.00 93.00 577 GLU A O 1
ATOM 4602 N N . ASP A 1 578 ? 0.748 -3.292 18.788 1.00 92.62 578 ASP A N 1
ATOM 4603 C CA . ASP A 1 578 ? 1.580 -4.079 19.693 1.00 92.62 578 ASP A CA 1
ATOM 4604 C C . ASP A 1 578 ? 2.109 -5.359 19.035 1.00 92.62 578 ASP A C 1
ATOM 4606 O O . ASP A 1 578 ? 3.299 -5.654 19.122 1.00 92.62 578 ASP A O 1
ATOM 4610 N N . HIS A 1 579 ? 1.262 -6.113 18.335 1.00 90.38 579 HIS A N 1
ATOM 4611 C CA . HIS A 1 579 ? 1.618 -7.452 17.845 1.00 90.38 579 HIS A CA 1
ATOM 4612 C C . HIS A 1 579 ? 1.899 -7.504 16.341 1.00 90.38 579 HIS A C 1
ATOM 4614 O O . HIS A 1 579 ? 2.563 -8.422 15.870 1.00 90.38 579 HIS A O 1
ATOM 4620 N N . LYS A 1 580 ? 1.404 -6.530 15.563 1.00 90.50 580 LYS A N 1
ATOM 4621 C CA . LYS A 1 580 ? 1.540 -6.502 14.092 1.00 90.50 580 LYS A CA 1
ATOM 4622 C C . LYS A 1 580 ? 2.299 -5.283 13.563 1.00 90.50 580 LYS A C 1
ATOM 4624 O O . LYS A 1 580 ? 2.441 -5.132 12.351 1.00 90.50 580 LYS A O 1
ATOM 4629 N N . PHE A 1 581 ? 2.828 -4.441 14.453 1.00 92.50 581 PHE A N 1
ATOM 4630 C CA . PHE A 1 581 ? 3.625 -3.256 14.114 1.00 92.50 581 PHE A CA 1
ATOM 4631 C C . PHE A 1 581 ? 2.880 -2.235 13.241 1.00 92.50 581 PHE A C 1
ATOM 4633 O O . PHE A 1 581 ? 3.495 -1.496 12.468 1.00 92.50 581 PHE A O 1
ATOM 4640 N N . PHE A 1 582 ? 1.550 -2.169 13.352 1.00 91.69 582 PHE A N 1
ATOM 4641 C CA . PHE A 1 582 ? 0.772 -1.128 12.678 1.00 91.69 582 PHE A CA 1
ATOM 4642 C C . PHE A 1 582 ? 1.072 0.243 13.296 1.00 91.69 582 PHE A C 1
ATOM 4644 O O . PHE A 1 582 ? 1.498 0.354 14.443 1.00 91.69 582 PHE A O 1
ATOM 4651 N N . GLY A 1 583 ? 0.911 1.303 12.513 1.00 85.12 583 GLY A N 1
ATOM 4652 C CA . GLY A 1 583 ? 1.076 2.675 12.980 1.00 85.12 583 GLY A CA 1
ATOM 4653 C C . GLY A 1 583 ? -0.162 3.170 13.701 1.00 85.12 583 GLY A C 1
ATOM 4654 O O . GLY A 1 583 ? -1.270 2.813 13.332 1.00 85.12 583 GLY A O 1
ATOM 4655 N N . ARG A 1 584 ? 0.024 4.039 14.696 1.00 78.62 584 ARG A N 1
ATOM 4656 C CA . ARG A 1 584 ? -1.096 4.701 15.382 1.00 78.62 584 ARG A CA 1
ATOM 4657 C C . ARG A 1 584 ? -1.872 5.632 14.447 1.00 78.62 584 ARG A C 1
ATOM 4659 O O . ARG A 1 584 ? -3.091 5.697 14.528 1.00 78.62 584 ARG A O 1
ATOM 4666 N N . HIS A 1 585 ? -1.130 6.342 13.606 1.00 71.88 585 HIS A N 1
ATOM 4667 C CA . HIS A 1 585 ? -1.617 7.238 12.568 1.00 71.88 585 HIS A CA 1
ATOM 4668 C C . HIS A 1 585 ? -1.386 6.541 11.233 1.00 71.88 585 HIS A C 1
ATOM 4670 O O . HIS A 1 585 ? -0.242 6.371 10.812 1.00 71.88 585 HIS A O 1
ATOM 4676 N N . GLN A 1 586 ? -2.446 6.054 10.607 1.00 66.94 586 GLN A N 1
ATOM 4677 C CA . GLN A 1 586 ? -2.373 5.450 9.281 1.00 66.94 586 GLN A CA 1
ATOM 4678 C C . GLN A 1 586 ? -3.515 6.024 8.455 1.00 66.94 586 GLN A C 1
ATOM 4680 O O . GLN A 1 586 ? -4.534 5.388 8.254 1.00 66.94 586 GLN A O 1
ATOM 4685 N N . THR A 1 587 ? -3.371 7.272 8.027 1.00 60.78 587 THR A N 1
ATOM 4686 C CA . THR A 1 587 ? -4.311 7.923 7.100 1.00 60.78 587 THR A CA 1
ATOM 4687 C C . THR A 1 587 ? -4.011 7.633 5.633 1.00 60.78 587 THR A C 1
ATOM 4689 O O . THR A 1 587 ? -4.788 8.016 4.759 1.00 60.78 587 THR A O 1
ATOM 4692 N N . ILE A 1 588 ? -2.902 6.943 5.361 1.00 54.91 588 ILE A N 1
ATOM 4693 C CA . ILE A 1 588 ? -2.394 6.518 4.048 1.00 54.91 588 ILE A CA 1
ATOM 4694 C C . ILE A 1 588 ? -1.996 5.068 4.180 1.00 54.91 588 ILE A C 1
ATOM 4696 O O . ILE A 1 588 ? -1.316 4.768 5.190 1.00 54.91 588 ILE A O 1
#

InterPro domains:
  IPR000572 Oxidoreductase, molybdopterin-binding domain [PF00174] (425-564)
  IPR016174 Di-haem cytochrome, transmembrane [SSF81342] (97-326)
  IPR036374 Oxidoreductase, molybdopterin-binding domain superfamily [G3DSA:3.90.420.10] (409-581)
  IPR036374 Oxidoreductase, molybdopterin-binding domain superfamily [SSF56524] (377-567)

Organism: Mycolicibacter nonchromogenicus (NCBI:txid1782)

Foldseek 3Di:
DVPPPPLLVLFAFDPDLFDDQCCFQQRPDQVFAWAQKWFDDPFQDTDRCVVCVVVVVVVLVVLLVVLQVCCPDPVLVVLCVVQVFWDPQLFDDPFFDQLQLVLVLLLVLLVLLLQQLLVLLCQLVQFFFPDLAPDASGGTRMGRGDHDDPDPLDFSLNRGHFYCCLRHVNGTTPQNQLSCLSNQLSVLVNVVSLVVVVVCCVVVVVVSQQDDPDPSLVSSLVSQSSCVSNVNHRDDPPRTHDGSVVSPLSNCVSVPLSVLLVLLVQQLFLLCCQQPCCSCVVVVRHLRNSSVSNVVSSVSVVVSCVVVVCVCVVPDVQQSLCSNQVSAHDDVPDDPVSGDSVSVVSVVVSVVVSVCSSVVSNVCCRNRVVVSLVSSCVRCVVVLVVSLPRDGDFPPDDPVQFHPDDGFDADQQPDPVVVVCVVVVNQVAWAWEEAQFPATDIDGLVNQVPPDKDKGWDWAAASSSHIGTWIFITFQLLSVCVRRVGHPLFQWKKWWASGARSSGGTWIFIDGPVLSNPRQWGKGQDIRNHGDDSSRAPRIWITRSSDHPSRIYGRTRYIYGHNAQCVRRVHQGTSCCSRNVHHPRRSD

Secondary structure (DSSP, 8-state):
--TT--GGGGSPP---SS--TTTHHHH--TT-BPPPPEEEETTTEEEEGGGHHHHHHHHHHHHHHHHHHHHTSHHHHHHHHH--S--GGG--TT---HHHHHHHHHHHHHHHHHHHHHHHHHTTS-EEESSSS--TTTTEEEESSPPPPS-TT--HHHH--BPPTTTSSS-STT-HHHHHHHHHHHHHHHHHHHHHHHHHHHHTSGGGGTS--STTHHHHHHHHHHHHHHT-PPPP-TTT---HHHHHHHHHIIIIIHHHHHHHHHHT-HHHHHH-HHHHHHS---HHHHHHHHHHHHHHHHHHHHHHHHHHHHS-HHHHHIIIII---PPTT--GGG--SHHHHHHHHHHHHHHHHHHHHHHHHHH-HHHHHHHHHHHHHHHHHHHHT--PPTT---GGG--S-----SPPP-SHHHHHHHHTTTSS-EEEEEESBSS-EEEEHHHHHHSPEEEEEEEEE-TTS-EEEEEEEEEEHHHHHHHH-B-TT--EEEEEEEEEPTTSSEEEEEEEGGGGGSTTEEEEEEETTEEPPGGGTTT-EEEETTS-GGGS--SEEEEEEES-GGGSTTSSSBHHHHHH---S----

Radius of gyration: 28.33 Å; chains: 1; bounding box: 75×48×98 Å

Sequence (588 aa):
MELEQGYRAEIHKNHNDTVDVETYGGGFDLSRRAVAPHLRVGRDKWFNLLWLIPIGFVGLVATIAIGKGVRHMPGVEAFIARYPGSSPSTAVADGLPAWAGWTHFFNLFMMIFIIRAGIQILCDHPRLYFSRNSTPGKDEWLRVGPPVPDDPYWTANADTVALPAQFGLPGFRHSIGLARWWHMGVGVLWLLNGAVFYVLLFTTGQWRRIVPTSWDVIPHAASVMIQYASLDWPDDHTWTNYNALQLISYFVTVFIAAPAALITALGMSPALSQRLGLISKRMRLNLQIARSLHFGVLVYFLLFILVHVTMVFATDAFDNLNHMFAARGCAQGAGPECHSPAGFYVFCVAAVICTVGWIAATPLTLRYPRVVQKVGYALIGPFQRALEQLDPEPGTFTEDDISPFHWRNGRLPETVEYKEYEANDFKDWRLKVYGLVENPMEFSLEDLKALPYHDQITQHMCVQAWSGVAKWGGVSMSTIMEIVKPLPQAKWAIFYSMGLGATGGIFYNAHPVDQMWHHMSMLAYNMNDQPLPYMHGRPLRLRNELQHGYKLVKWIKGIEFVESYKEIGSGHGGYSEDHKFFGRHQTI

pLDDT: mean 89.96, std 10.37, range [29.75, 98.56]